Protein 1SEK (pdb70)

Organism: Manduca sexta (NCBI:txid7130)

InterPro domains:
  IPR000215 Serpin family [PTHR11461] (26-392)
  IPR023795 Serpin, conserved site [PS00284] (367-377)
  IPR023796 Serpin domain [PF00079] (28-392)
  IPR023796 Serpin domain [SM00093] (34-392)
  IPR036186 Serpin superfamily [SSF56574] (24-392)
  IPR042178 Serpin superfamily, domain 1 [G3DSA:3.30.497.10] (36-338)
  IPR042185 Serpin superfamily, domain 2 [G3DSA:2.30.39.10] (186-385)

Sequence (376 aa):
GETDLQKILRESNDQFTAQMFSEVVKANPGQNVVLSAFSVLPPLGQLALASVGESHDELLRALALPNDNVTKDVFADLNRGVRAVKGVDLKMASKIYVAKGLELNDDFAAVSRDVFGSEVQNVDFVKSVEAAGAINKWVEDQTNNRIKNLVDPDALDETTRSVLVNAIYFKGSWKDKFNKERTMDRDFHVSKDKTIKVPTMIGKKDVRYADVPELDAKMIEMSYEGDQASMIIILPNQVDGITALEQKLKDPKALSRAEERLYNTEVEIYLPKFKIETTTDLKEVLSNMNIKKLFTPGAARLENLLKTKESLYVDAAIQKAFIEVNEEGAEAAAANAFKITTYSFHFVPKVEINKPFFFSLKYNRNSMFSGVCVQP

Radius of gyration: 22.1 Å; Cα contacts (8 Å, |Δi|>4): 824; chains: 1; bounding box: 72×48×45 Å

B-factor: mean 31.35, std 13.76, range [7.37, 76.17]

Structure (mmCIF, N/CA/C/O backbone):
data_1SEK
#
_entry.id   1SEK
#
_cell.length_a   125.960
_cell.length_b   42.050
_cell.length_c   76.050
_cell.angle_alpha   90.00
_cell.angle_beta   117.60
_cell.angle_gamma   90.00
#
_symmetry.space_group_name_H-M   'C 1 2 1'
#
loop_
_entity.id
_entity.type
_entity.pdbx_description
1 polymer 'SERPIN K'
2 water water
#
loop_
_atom_site.group_PDB
_atom_site.id
_atom_site.type_symbol
_atom_site.label_atom_id
_atom_site.label_alt_id
_atom_site.label_comp_id
_atom_site.label_asym_id
_atom_site.label_entity_id
_atom_site.label_seq_id
_atom_site.pdbx_PDB_ins_code
_atom_site.Cartn_x
_atom_site.Cartn_y
_atom_site.Cartn_z
_atom_site.occupancy
_atom_site.B_iso_or_equiv
_atom_site.auth_seq_id
_atom_site.auth_comp_id
_atom_site.auth_asym_id
_atom_site.auth_atom_id
_atom_site.pdbx_PDB_model_num
ATOM 1 N N . GLY A 1 3 ? 19.955 -8.002 -7.062 1.00 28.04 11 GLY A N 1
ATOM 2 C CA . GLY A 1 3 ? 19.563 -6.600 -7.343 1.00 18.74 11 GLY A CA 1
ATOM 3 C C . GLY A 1 3 ? 18.937 -5.967 -6.121 1.00 18.34 11 GLY A C 1
ATOM 4 O O . GLY A 1 3 ? 18.692 -6.649 -5.125 1.00 18.67 11 GLY A O 1
ATOM 5 N N . GLU A 1 4 ? 18.675 -4.666 -6.200 1.00 17.96 12 GLU A N 1
ATOM 6 C CA . GLU A 1 4 ? 18.080 -3.931 -5.098 1.00 22.37 12 GLU A CA 1
ATOM 7 C C . GLU A 1 4 ? 16.716 -4.494 -4.684 1.00 24.71 12 GLU A C 1
ATOM 8 O O . GLU A 1 4 ? 16.375 -4.501 -3.496 1.00 25.46 12 GLU A O 1
ATOM 14 N N . THR A 1 5 ? 15.939 -4.965 -5.657 1.00 22.54 13 THR A N 1
ATOM 15 C CA . THR A 1 5 ? 14.624 -5.533 -5.373 1.00 20.02 13 THR A CA 1
ATOM 16 C C . THR A 1 5 ? 14.762 -6.710 -4.414 1.00 21.01 13 THR A C 1
ATOM 17 O O . THR A 1 5 ? 14.038 -6.810 -3.424 1.00 21.36 13 THR A O 1
ATOM 21 N N . ASP A 1 6 ? 15.696 -7.601 -4.718 1.00 20.87 14 ASP A N 1
ATOM 22 C CA . ASP A 1 6 ? 15.931 -8.770 -3.889 1.00 22.21 14 ASP A CA 1
ATOM 23 C C . ASP A 1 6 ? 16.534 -8.403 -2.536 1.00 21.62 14 ASP A C 1
ATOM 24 O O . ASP A 1 6 ? 16.202 -9.013 -1.524 1.00 22.91 14 ASP A O 1
ATOM 29 N N . LEU A 1 7 ? 17.417 -7.410 -2.514 1.00 22.22 15 LEU A N 1
ATOM 30 C CA . LEU A 1 7 ? 18.038 -6.973 -1.265 1.00 23.40 15 LEU A CA 1
ATOM 31 C C . LEU A 1 7 ? 16.980 -6.410 -0.313 1.00 24.44 15 LEU A C 1
ATOM 32 O O . LEU A 1 7 ? 16.988 -6.707 0.885 1.00 23.81 15 LEU A O 1
ATOM 37 N N . GLN A 1 8 ? 16.071 -5.597 -0.847 1.00 21.91 16 GLN A N 1
ATOM 38 C CA . GLN A 1 8 ? 15.016 -5.002 -0.038 1.00 21.60 16 GLN A CA 1
ATOM 39 C C . GLN A 1 8 ? 14.110 -6.097 0.499 1.00 21.96 16 GLN A C 1
ATOM 40 O O . GLN A 1 8 ? 13.625 -6.021 1.630 1.00 23.81 16 GLN A O 1
ATOM 46 N N . LYS A 1 9 ? 13.897 -7.124 -0.314 1.00 21.32 17 LYS A N 1
ATOM 47 C CA . LYS A 1 9 ? 13.055 -8.245 0.080 1.00 25.58 17 LYS A CA 1
ATOM 48 C C . LYS A 1 9 ? 13.654 -9.009 1.259 1.00 27.21 17 LYS A C 1
ATOM 49 O O . LYS A 1 9 ? 12.959 -9.295 2.240 1.00 25.78 17 LYS A O 1
ATOM 55 N N . ILE A 1 10 ? 14.939 -9.349 1.154 1.00 25.67 18 ILE A N 1
ATOM 56 C CA . ILE A 1 10 ? 15.634 -10.080 2.215 1.00 22.76 18 ILE A CA 1
ATOM 57 C C . ILE A 1 10 ? 15.533 -9.306 3.522 1.00 18.08 18 ILE A C 1
ATOM 58 O O . ILE A 1 10 ? 15.256 -9.872 4.576 1.00 17.90 18 ILE A O 1
ATOM 63 N N . LEU A 1 11 ? 15.767 -8.003 3.434 1.00 17.95 19 LEU A N 1
ATOM 64 C CA . LEU A 1 11 ? 15.708 -7.126 4.590 1.00 22.19 19 LEU A CA 1
ATOM 65 C C . LEU A 1 11 ? 14.309 -7.174 5.217 1.00 25.45 19 LEU A C 1
ATOM 66 O O . LEU A 1 11 ? 14.164 -7.350 6.433 1.00 26.24 19 LEU A O 1
ATOM 71 N N . ARG A 1 12 ? 13.284 -7.029 4.379 1.00 24.18 20 ARG A N 1
ATOM 72 C CA . ARG A 1 12 ? 11.905 -7.052 4.839 1.00 20.09 20 ARG A CA 1
ATOM 73 C C . ARG A 1 12 ? 11.602 -8.329 5.600 1.00 17.68 20 ARG A C 1
ATOM 74 O O . ARG A 1 12 ? 11.053 -8.290 6.704 1.00 19.17 20 ARG A O 1
ATOM 82 N N . GLU A 1 13 ? 11.954 -9.461 5.005 1.00 15.66 21 GLU A N 1
ATOM 83 C CA . GLU A 1 13 ? 11.717 -10.755 5.624 1.00 16.79 21 GLU A CA 1
ATOM 84 C C . GLU A 1 13 ? 12.452 -10.880 6.955 1.00 18.38 21 GLU A C 1
ATOM 85 O O . GLU A 1 13 ? 11.896 -11.366 7.944 1.00 16.78 21 GLU A O 1
ATOM 91 N N . SER A 1 14 ? 13.708 -10.443 6.969 1.00 19.01 22 SER A N 1
ATOM 92 C CA . SER A 1 14 ? 14.532 -10.501 8.174 1.00 21.61 22 SER A CA 1
ATOM 93 C C . SER A 1 14 ? 13.937 -9.664 9.303 1.00 18.05 22 SER A C 1
ATOM 94 O O . SER A 1 14 ? 13.785 -10.146 10.425 1.00 18.37 22 SER A O 1
ATOM 97 N N . ASN A 1 15 ? 13.597 -8.415 9.007 1.00 16.37 23 ASN A N 1
ATOM 98 C CA . ASN A 1 15 ? 13.019 -7.533 10.012 1.00 20.40 23 ASN A CA 1
ATOM 99 C C . ASN A 1 15 ? 11.679 -8.073 10.511 1.00 23.09 23 ASN A C 1
ATOM 100 O O . ASN A 1 15 ? 11.325 -7.925 11.683 1.00 25.15 23 ASN A O 1
ATOM 105 N N . ASP A 1 16 ? 10.940 -8.714 9.618 1.00 22.58 24 ASP A N 1
ATOM 106 C CA . ASP A 1 16 ? 9.641 -9.259 9.974 1.00 22.55 24 ASP A CA 1
ATOM 107 C C . ASP A 1 16 ? 9.718 -10.336 11.050 1.00 20.42 24 ASP A C 1
ATOM 108 O O . ASP A 1 16 ? 9.031 -10.254 12.060 1.00 20.67 24 ASP A O 1
ATOM 113 N N . GLN A 1 17 ? 10.550 -11.347 10.839 1.00 23.66 25 GLN A N 1
ATOM 114 C CA . GLN A 1 17 ? 10.673 -12.418 11.818 1.00 24.51 25 GLN A CA 1
ATOM 115 C C . GLN A 1 17 ? 11.433 -11.976 13.070 1.00 24.52 25 GLN A C 1
ATOM 116 O O . GLN A 1 17 ? 11.148 -12.440 14.173 1.00 23.19 25 GLN A O 1
ATOM 122 N N . PHE A 1 18 ? 12.400 -11.080 12.906 1.00 23.49 26 PHE A N 1
ATOM 123 C CA . PHE A 1 18 ? 13.167 -10.610 14.050 1.00 22.66 26 PHE A CA 1
ATOM 124 C C . PHE A 1 18 ? 12.267 -9.766 14.933 1.00 22.32 26 PHE A C 1
ATOM 125 O O . PHE A 1 18 ? 12.280 -9.901 16.155 1.00 23.80 26 PHE A O 1
ATOM 133 N N . THR A 1 19 ? 11.480 -8.898 14.306 1.00 19.83 2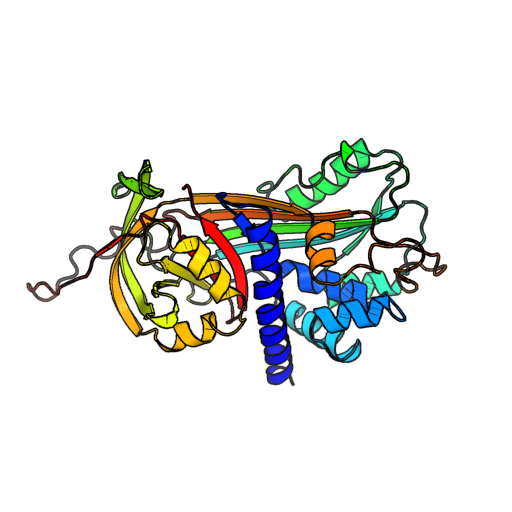7 THR A N 1
ATOM 134 C CA . THR A 1 19 ? 10.565 -8.038 15.040 1.00 18.25 27 THR A CA 1
ATOM 135 C C . THR A 1 19 ? 9.580 -8.884 15.854 1.00 19.66 27 THR A C 1
ATOM 136 O O . THR A 1 19 ? 9.379 -8.648 17.040 1.00 22.06 27 THR A O 1
ATOM 140 N N . ALA A 1 20 ? 8.979 -9.880 15.221 1.00 19.45 28 ALA A N 1
ATOM 141 C CA . ALA A 1 20 ? 8.029 -10.739 15.908 1.00 20.26 28 ALA A CA 1
ATOM 142 C C . ALA A 1 20 ? 8.695 -11.385 17.105 1.00 22.87 28 ALA A C 1
ATOM 143 O O . ALA A 1 20 ? 8.139 -11.405 18.199 1.00 25.21 28 ALA A O 1
ATOM 145 N N . GLN A 1 21 ? 9.892 -11.917 16.890 1.00 25.32 29 GLN A N 1
ATOM 146 C CA . GLN A 1 21 ? 10.640 -12.583 17.948 1.00 22.64 29 GLN A CA 1
ATOM 147 C C . GLN A 1 21 ? 10.965 -11.647 19.104 1.00 20.97 29 GLN A C 1
ATOM 148 O O . GLN A 1 21 ? 10.752 -11.986 20.270 1.00 22.13 29 GLN A O 1
ATOM 154 N N . MET A 1 22 ? 11.485 -10.469 18.780 1.00 19.51 30 MET A N 1
ATOM 155 C CA . MET A 1 22 ? 11.852 -9.503 19.805 1.00 23.46 30 MET A CA 1
ATOM 156 C C . MET A 1 22 ? 10.629 -9.006 20.565 1.00 23.87 30 MET A C 1
ATOM 157 O O . MET A 1 22 ? 10.681 -8.795 21.777 1.00 22.10 30 MET A O 1
ATOM 162 N N . PHE A 1 23 ? 9.530 -8.826 19.844 1.00 22.13 31 PHE A N 1
ATOM 163 C CA . PHE A 1 23 ? 8.290 -8.341 20.432 1.00 16.87 31 PHE A CA 1
ATOM 164 C C . PHE A 1 23 ? 7.795 -9.260 21.536 1.00 14.17 31 PHE A C 1
ATOM 165 O O . PHE A 1 23 ? 7.471 -8.794 22.624 1.00 12.74 31 PHE A O 1
ATOM 173 N N . SER A 1 24 ? 7.738 -10.563 21.263 1.00 12.73 32 SER A N 1
ATOM 174 C CA . SER A 1 24 ? 7.265 -11.510 22.268 1.00 19.20 32 SER A CA 1
ATOM 175 C C . SER A 1 24 ? 8.166 -11.502 23.491 1.00 19.07 32 SER A C 1
ATOM 176 O O . SER A 1 24 ? 7.688 -11.541 24.622 1.00 20.06 32 SER A O 1
ATOM 179 N N . GLU A 1 25 ? 9.472 -11.448 23.264 1.00 19.68 33 GLU A N 1
ATOM 180 C CA . GLU A 1 25 ? 10.415 -11.445 24.370 1.00 21.26 33 GLU A CA 1
ATOM 181 C C . GLU A 1 25 ? 10.190 -10.265 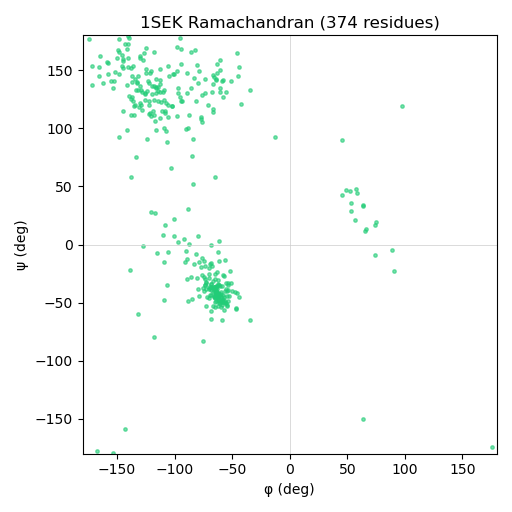25.307 1.00 20.39 33 GLU A C 1
ATOM 182 O O . GLU A 1 25 ? 10.043 -10.450 26.514 1.00 22.46 33 GLU A O 1
ATOM 188 N N . VAL A 1 26 ? 10.145 -9.059 24.751 1.00 20.49 34 VAL A N 1
ATOM 189 C CA . VAL A 1 26 ? 9.945 -7.848 25.547 1.00 20.42 34 VAL A CA 1
ATOM 190 C C . VAL A 1 26 ? 8.598 -7.808 26.255 1.00 23.76 34 VAL A C 1
ATOM 191 O O . VAL A 1 26 ? 8.514 -7.450 27.431 1.00 21.75 34 VAL A O 1
ATOM 195 N N . VAL A 1 27 ? 7.546 -8.167 25.530 1.00 22.17 35 VAL A N 1
ATOM 196 C CA . VAL A 1 27 ? 6.206 -8.167 26.086 1.00 25.59 35 VAL A CA 1
ATOM 197 C C . VAL A 1 27 ? 6.113 -9.190 27.213 1.00 25.20 35 VAL A C 1
ATOM 198 O O . VAL A 1 27 ? 5.436 -8.966 28.217 1.00 26.27 35 VAL A O 1
ATOM 202 N N . LYS A 1 28 ? 6.807 -10.309 27.047 1.00 28.32 36 LYS A N 1
ATOM 203 C CA . LYS A 1 28 ? 6.785 -11.365 28.048 1.00 29.73 36 LYS A CA 1
ATOM 204 C C . LYS A 1 28 ? 7.419 -10.926 29.355 1.00 29.15 36 LYS A C 1
ATOM 205 O O . LYS A 1 28 ? 6.962 -11.300 30.432 1.00 29.46 36 LYS A O 1
ATOM 211 N N . ALA A 1 29 ? 8.470 -10.122 29.255 1.00 27.49 37 ALA A N 1
ATOM 212 C CA . ALA A 1 29 ? 9.182 -9.657 30.435 1.00 27.31 37 ALA A CA 1
ATOM 213 C C . ALA A 1 29 ? 8.601 -8.387 31.043 1.00 27.46 37 ALA A C 1
ATOM 214 O O . ALA A 1 29 ? 9.123 -7.886 32.038 1.00 29.37 37 ALA A O 1
ATOM 216 N N . ASN A 1 30 ? 7.530 -7.864 30.449 1.00 24.96 38 ASN A N 1
ATOM 217 C CA . ASN A 1 30 ? 6.894 -6.645 30.955 1.00 23.47 38 ASN A CA 1
ATOM 218 C C . ASN A 1 30 ? 5.369 -6.733 30.942 1.00 23.99 38 ASN A C 1
ATOM 219 O O . ASN A 1 30 ? 4.699 -5.897 30.337 1.00 24.70 38 ASN A O 1
ATOM 224 N N . PRO A 1 31 ? 4.801 -7.732 31.634 1.00 22.18 39 PRO A N 1
ATOM 225 C CA . PRO A 1 31 ? 3.345 -7.890 31.670 1.00 24.54 39 PRO A CA 1
ATOM 226 C C . PRO A 1 31 ? 2.607 -6.691 32.264 1.00 24.03 39 PRO A C 1
ATOM 227 O O . PRO A 1 31 ? 3.016 -6.154 33.291 1.00 27.72 39 PRO A O 1
ATOM 231 N N . GLY A 1 32 ? 1.528 -6.272 31.606 1.00 22.93 40 GLY A N 1
ATOM 232 C CA . GLY A 1 32 ? 0.729 -5.155 32.090 1.00 21.71 40 GLY A CA 1
ATOM 233 C C . GLY A 1 32 ? 1.433 -3.816 32.139 1.00 22.92 40 GLY A C 1
ATOM 234 O O . GLY A 1 32 ? 1.169 -2.992 33.014 1.00 23.13 40 GLY A O 1
ATOM 235 N N . GLN A 1 33 ? 2.332 -3.586 31.192 1.00 20.74 41 GLN A N 1
ATOM 236 C CA . GLN A 1 33 ? 3.062 -2.333 31.155 1.00 19.34 41 GLN A CA 1
ATOM 237 C C . GLN A 1 33 ? 3.176 -1.819 29.731 1.00 17.28 41 GLN A C 1
ATOM 238 O O . GLN A 1 33 ? 3.170 -2.597 28.776 1.00 17.79 41 GLN A O 1
ATOM 244 N N . ASN A 1 34 ? 3.267 -0.501 29.593 1.00 17.75 42 ASN A N 1
ATOM 245 C CA . ASN A 1 34 ? 3.434 0.094 28.285 1.00 16.41 42 ASN A CA 1
ATOM 246 C C . ASN A 1 34 ? 4.813 -0.352 27.839 1.00 20.77 42 ASN A C 1
ATOM 247 O O . ASN A 1 34 ? 5.719 -0.512 28.659 1.00 18.95 42 ASN A O 1
ATOM 252 N N . VAL A 1 35 ? 4.976 -0.579 26.548 1.00 22.48 43 VAL A N 1
ATOM 253 C CA . VAL A 1 35 ? 6.269 -1.002 26.041 1.00 25.35 43 VAL A CA 1
ATOM 254 C C . VAL A 1 35 ? 6.381 -0.620 24.590 1.00 23.00 43 VAL A C 1
ATOM 255 O O . VAL A 1 35 ? 5.410 -0.704 23.846 1.00 21.57 43 VAL A O 1
ATOM 259 N N . VAL A 1 36 ? 7.564 -0.173 24.198 1.00 19.60 44 VAL A N 1
ATOM 260 C CA . VAL A 1 36 ? 7.822 0.168 22.811 1.00 18.40 44 VAL A CA 1
ATOM 261 C C . VAL A 1 36 ? 9.200 -0.406 22.524 1.00 21.15 44 VAL A C 1
ATOM 262 O O . VAL A 1 36 ? 10.082 -0.352 23.376 1.00 15.16 44 VAL A O 1
ATOM 266 N N . LEU A 1 37 ? 9.376 -0.985 21.343 1.00 19.04 45 LEU A N 1
ATOM 267 C CA . LEU A 1 37 ? 10.658 -1.575 20.978 1.00 20.08 45 LEU A CA 1
ATOM 268 C C . LEU A 1 37 ? 10.915 -1.468 19.482 1.00 19.95 45 LEU A C 1
ATOM 269 O O . LEU A 1 37 ? 10.004 -1.191 18.711 1.00 16.12 45 LEU A O 1
ATOM 274 N N . SER A 1 38 ? 12.161 -1.694 19.082 1.00 16.26 46 SER A N 1
ATOM 275 C CA . SER A 1 38 ? 12.527 -1.637 17.674 1.00 15.99 46 SER A CA 1
ATOM 276 C C . SER A 1 38 ? 13.588 -2.670 17.339 1.00 18.89 46 SER A C 1
ATOM 277 O O . SER A 1 38 ? 14.713 -2.605 17.843 1.00 16.04 46 SER A O 1
ATOM 280 N N . ALA A 1 39 ? 13.216 -3.627 16.494 1.00 18.80 47 ALA A N 1
ATOM 281 C CA . ALA A 1 39 ? 14.122 -4.680 16.052 1.00 18.63 47 ALA A CA 1
ATOM 282 C C . ALA A 1 39 ? 14.903 -4.167 14.850 1.00 22.40 47 ALA A C 1
ATOM 283 O O . ALA A 1 39 ? 16.032 -4.588 14.599 1.00 27.57 47 ALA A O 1
ATOM 285 N N . PHE A 1 40 ? 14.283 -3.247 14.116 1.00 20.31 48 PHE A N 1
ATOM 286 C CA . PHE A 1 40 ? 14.877 -2.652 12.931 1.00 17.85 48 PHE A CA 1
ATOM 287 C C . PHE A 1 40 ? 16.162 -1.877 13.227 1.00 19.28 48 PHE A C 1
ATOM 288 O O . PHE A 1 40 ? 17.152 -2.018 12.514 1.00 17.73 48 PHE A O 1
ATOM 296 N N . SER A 1 41 ? 16.136 -1.063 14.281 1.00 18.70 49 SER A N 1
ATOM 297 C CA . SER A 1 41 ? 17.288 -0.250 14.680 1.00 18.14 49 SER A CA 1
ATOM 298 C C . SER A 1 41 ? 18.453 -1.074 15.225 1.00 19.01 49 SER A C 1
ATOM 299 O O . SER A 1 41 ? 19.583 -0.585 15.308 1.00 19.86 49 SER A O 1
ATOM 302 N N . VAL A 1 42 ? 18.161 -2.319 15.589 1.00 16.49 50 VAL A N 1
ATOM 303 C CA . VAL A 1 42 ? 19.136 -3.246 16.147 1.00 22.91 50 VAL A CA 1
ATOM 304 C C . VAL A 1 42 ? 19.862 -4.070 15.080 1.00 26.70 50 VAL A C 1
ATOM 305 O O . VAL A 1 42 ? 21.011 -4.475 15.267 1.00 27.46 50 VAL A O 1
ATOM 309 N N . LEU A 1 43 ? 19.189 -4.322 13.964 1.00 26.43 51 LEU A N 1
ATOM 310 C CA . LEU A 1 43 ? 19.770 -5.125 12.897 1.00 24.40 51 LEU A CA 1
ATOM 311 C C . LEU A 1 43 ? 21.134 -4.656 12.398 1.00 22.68 51 LEU A C 1
ATOM 312 O O . LEU A 1 43 ? 22.053 -5.465 12.285 1.00 24.28 51 LEU A O 1
ATOM 317 N N . PRO A 1 44 ? 21.294 -3.355 12.099 1.00 17.75 52 PRO A N 1
ATOM 318 C CA . PRO A 1 44 ? 22.600 -2.895 11.614 1.00 19.84 52 PRO A CA 1
ATOM 319 C C . PRO A 1 44 ? 23.796 -3.242 12.520 1.00 24.93 52 PRO A C 1
ATOM 320 O O . PRO A 1 44 ? 24.778 -3.812 12.050 1.00 22.24 52 PRO A O 1
ATOM 324 N N . PRO A 1 45 ? 23.726 -2.910 13.825 1.00 26.37 53 PRO A N 1
ATOM 325 C CA . PRO A 1 45 ? 24.850 -3.224 14.720 1.00 23.39 53 PRO A CA 1
ATOM 326 C C . PRO A 1 45 ? 25.086 -4.723 14.818 1.00 22.73 53 PRO A C 1
ATOM 327 O O . PRO A 1 45 ? 26.209 -5.170 15.026 1.00 23.85 53 PRO A O 1
ATOM 331 N N . LEU A 1 46 ? 24.020 -5.499 14.673 1.00 19.44 54 LEU A N 1
ATOM 332 C CA . LEU A 1 46 ? 24.138 -6.946 14.738 1.00 22.88 54 LEU A CA 1
ATOM 333 C C . LEU A 1 46 ? 24.795 -7.451 13.466 1.00 23.70 54 LEU A C 1
ATOM 334 O O . LEU A 1 46 ? 25.467 -8.482 13.473 1.00 25.49 54 LEU A O 1
ATOM 339 N N . GLY A 1 47 ? 24.585 -6.724 12.371 1.00 23.17 55 GLY A N 1
ATOM 340 C CA . GLY A 1 47 ? 25.180 -7.104 11.102 1.00 24.61 55 GLY A CA 1
ATOM 341 C C . GLY A 1 47 ? 26.659 -6.758 11.122 1.00 23.50 55 GLY A C 1
ATOM 342 O O . GLY A 1 47 ? 27.499 -7.486 10.591 1.00 21.26 55 GLY A O 1
ATOM 343 N N . GLN A 1 48 ? 26.976 -5.633 11.748 1.00 18.95 56 GLN A N 1
ATOM 344 C CA . GLN A 1 48 ? 28.350 -5.190 11.857 1.00 23.50 56 GLN A CA 1
ATOM 345 C C . GLN A 1 48 ? 29.087 -6.157 12.792 1.00 24.95 56 GLN A C 1
ATOM 346 O O . GLN A 1 48 ? 30.267 -6.440 12.597 1.00 27.39 56 GLN A O 1
ATOM 352 N N . LEU A 1 49 ? 28.377 -6.680 13.789 1.00 23.64 57 LEU A N 1
ATOM 353 C CA . LEU A 1 49 ? 28.961 -7.620 14.739 1.00 21.68 57 LEU A CA 1
ATOM 354 C C . LEU A 1 49 ? 29.186 -8.987 14.093 1.00 23.86 57 LEU A C 1
ATOM 355 O O . LEU A 1 49 ? 30.125 -9.702 14.454 1.00 22.96 57 LEU A O 1
ATOM 360 N N . ALA A 1 50 ? 28.321 -9.352 13.147 1.00 19.48 58 ALA A N 1
ATOM 361 C CA . ALA A 1 50 ? 28.441 -10.627 12.444 1.00 19.92 58 ALA A CA 1
ATOM 362 C C . ALA A 1 50 ? 29.663 -10.602 11.523 1.00 20.22 58 ALA A C 1
ATOM 363 O O . ALA A 1 50 ? 30.271 -11.633 11.249 1.00 22.64 58 ALA A O 1
ATOM 365 N N . LEU A 1 51 ? 30.017 -9.416 11.048 1.00 19.64 59 LEU A N 1
ATOM 366 C CA . LEU A 1 51 ? 31.167 -9.261 10.171 1.00 24.22 59 LEU A CA 1
ATOM 367 C C . LEU A 1 51 ? 32.471 -9.342 10.967 1.00 27.02 59 LEU A C 1
ATOM 368 O O . LEU A 1 51 ? 33.515 -9.723 10.437 1.00 27.06 59 LEU A O 1
ATOM 373 N N . ALA A 1 52 ? 32.397 -8.994 12.248 1.00 27.91 60 ALA A N 1
ATOM 374 C CA . ALA A 1 52 ? 33.563 -9.013 13.125 1.00 27.34 60 ALA A CA 1
ATOM 375 C C . ALA A 1 52 ? 33.792 -10.359 13.825 1.00 28.58 60 ALA A C 1
ATOM 376 O O . ALA A 1 52 ? 34.853 -10.577 14.408 1.00 30.08 60 ALA A O 1
ATOM 378 N N . SER A 1 53 ? 32.803 -11.252 13.764 1.00 27.38 61 SER A N 1
ATOM 379 C CA . SER A 1 53 ? 32.895 -12.568 14.402 1.00 27.63 61 SER A CA 1
ATOM 380 C C . SER A 1 53 ? 33.383 -13.666 13.468 1.00 27.12 61 SER A C 1
ATOM 381 O O . SER A 1 53 ? 33.457 -13.481 12.251 1.00 29.25 61 SER A O 1
ATOM 384 N N . VAL A 1 54 ? 33.713 -14.814 14.058 1.00 26.25 62 VAL A N 1
ATOM 385 C CA . VAL A 1 54 ? 34.163 -15.986 13.316 1.00 23.83 62 VAL A CA 1
ATOM 386 C C . VAL A 1 54 ? 33.627 -17.229 14.023 1.00 21.85 62 VAL A C 1
ATOM 387 O O . VAL A 1 54 ? 33.268 -17.178 15.194 1.00 26.95 62 VAL A O 1
ATOM 391 N N . GLY A 1 55 ? 33.559 -18.340 13.304 1.00 20.88 63 GLY A N 1
ATOM 392 C CA . GLY A 1 55 ? 33.073 -19.568 13.900 1.00 23.35 63 GLY A CA 1
ATOM 393 C C . GLY A 1 55 ? 31.626 -19.530 14.346 1.00 28.18 63 GLY A C 1
ATOM 394 O O . GLY A 1 55 ? 30.807 -18.811 13.782 1.00 30.11 63 GLY A O 1
ATOM 395 N N . GLU A 1 56 ? 31.322 -20.310 15.378 1.00 32.36 64 GLU A N 1
ATOM 396 C CA . GLU A 1 56 ? 29.972 -20.418 15.927 1.00 36.65 64 GLU A CA 1
ATOM 397 C C . GLU A 1 56 ? 29.220 -19.103 16.166 1.00 36.79 64 GLU A C 1
ATOM 398 O O . GLU A 1 56 ? 28.107 -18.930 15.669 1.00 37.71 64 GLU A O 1
ATOM 404 N N . SER A 1 57 ? 29.813 -18.188 16.932 1.00 34.79 65 SER A N 1
ATOM 405 C CA . SER A 1 57 ? 29.180 -16.902 17.225 1.00 33.22 65 SER A CA 1
ATOM 406 C C . SER A 1 57 ? 28.691 -16.204 15.953 1.00 29.95 65 SER A C 1
ATOM 407 O O . SER A 1 57 ? 27.612 -15.613 15.927 1.00 29.84 65 SER A O 1
ATOM 410 N N . HIS A 1 58 ? 29.496 -16.285 14.903 1.00 27.92 66 HIS A N 1
ATOM 411 C CA . HIS A 1 58 ? 29.176 -15.679 13.619 1.00 30.44 66 HIS A CA 1
ATOM 412 C C . HIS A 1 58 ? 27.946 -16.320 12.949 1.00 31.43 66 HIS A C 1
ATOM 413 O O . HIS A 1 58 ? 27.083 -15.614 12.428 1.00 31.06 66 HIS A O 1
ATOM 420 N N . ASP A 1 59 ? 27.872 -17.650 12.967 1.00 32.15 67 ASP A N 1
ATOM 421 C CA . ASP A 1 59 ? 26.747 -18.375 12.374 1.00 33.36 67 ASP A CA 1
ATOM 422 C C . ASP A 1 59 ? 25.477 -18.096 13.163 1.00 34.24 67 ASP A C 1
ATOM 423 O O . ASP A 1 59 ? 24.388 -18.002 12.602 1.00 32.89 67 ASP A O 1
ATOM 428 N N . GLU A 1 60 ? 25.629 -17.997 14.477 1.00 32.28 68 GLU A N 1
ATOM 429 C CA . GLU A 1 60 ? 24.512 -17.720 15.359 1.00 29.96 68 GLU A CA 1
ATOM 430 C C . GLU A 1 60 ? 23.905 -16.391 14.965 1.00 27.85 68 GLU A C 1
ATOM 431 O O . GLU A 1 60 ? 22.709 -16.301 14.712 1.00 32.06 68 GLU A O 1
ATOM 437 N N . LEU A 1 61 ? 24.737 -15.357 14.914 1.00 24.90 69 LEU A N 1
ATOM 438 C CA . LEU A 1 61 ? 24.267 -14.029 14.552 1.00 26.61 69 LEU A CA 1
ATOM 439 C C . LEU A 1 61 ? 23.574 -14.046 13.196 1.00 28.91 69 LEU A C 1
ATOM 440 O O . LEU A 1 61 ? 22.470 -13.520 13.053 1.00 31.64 69 LEU A O 1
ATOM 445 N N . LEU A 1 62 ? 24.216 -14.657 12.205 1.00 28.26 70 LEU A N 1
ATOM 446 C CA . LEU A 1 62 ? 23.648 -14.736 10.863 1.00 29.26 70 LEU A CA 1
ATOM 447 C C . LEU A 1 62 ? 22.321 -15.492 10.874 1.00 28.04 70 LEU A C 1
ATOM 448 O O . LEU A 1 62 ? 21.349 -15.066 10.258 1.00 29.82 70 LEU A O 1
ATOM 453 N N . ARG A 1 63 ? 22.287 -16.614 11.583 1.00 27.54 71 ARG A N 1
ATOM 454 C CA . ARG A 1 63 ? 21.081 -17.423 11.676 1.00 28.91 71 ARG A CA 1
ATOM 455 C C . ARG A 1 63 ? 19.929 -16.587 12.197 1.00 29.57 71 ARG A C 1
ATOM 456 O O . ARG A 1 63 ? 18.848 -16.563 11.616 1.00 29.57 71 ARG A O 1
ATOM 464 N N . ALA A 1 64 ? 20.167 -15.899 13.305 1.00 27.95 72 ALA A N 1
ATOM 465 C CA . ALA A 1 64 ? 19.137 -15.073 13.912 1.00 30.09 72 ALA A CA 1
ATOM 466 C C . ALA A 1 64 ? 18.746 -13.920 12.999 1.00 28.38 72 ALA A C 1
ATOM 467 O O . ALA A 1 64 ? 17.613 -13.449 13.038 1.00 32.06 72 ALA A O 1
ATOM 469 N N . LEU A 1 65 ? 19.686 -13.461 12.183 1.00 27.13 73 LEU A N 1
ATOM 470 C CA . LEU A 1 65 ? 19.408 -12.365 11.270 1.00 25.32 73 LEU A CA 1
ATOM 471 C C . LEU A 1 65 ? 18.708 -12.873 10.013 1.00 27.60 73 LEU A C 1
ATOM 472 O O . LEU A 1 65 ? 18.248 -12.084 9.189 1.00 27.90 73 LEU A O 1
ATOM 477 N N . ALA A 1 66 ? 18.629 -14.192 9.874 1.00 26.26 74 ALA A N 1
ATOM 478 C CA . ALA A 1 66 ? 18.011 -14.808 8.706 1.00 28.75 74 ALA A CA 1
ATOM 479 C C . ALA A 1 66 ? 18.744 -14.327 7.454 1.00 30.14 74 ALA A C 1
ATOM 480 O O . ALA A 1 66 ? 18.123 -13.961 6.458 1.00 31.66 74 ALA A O 1
ATOM 482 N N . LEU A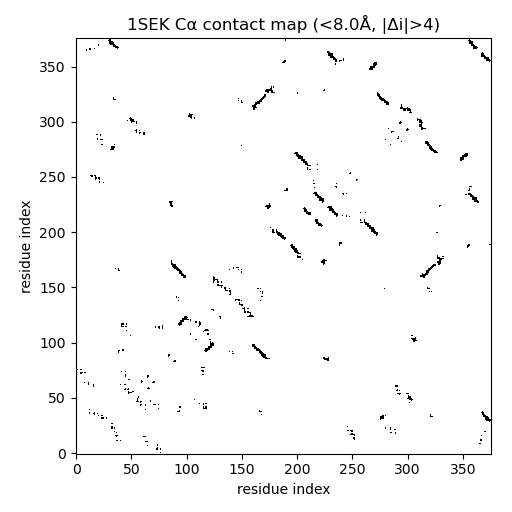 1 67 ? 20.072 -14.319 7.522 1.00 29.35 75 LEU A N 1
ATOM 483 C CA . LEU A 1 67 ? 20.903 -13.889 6.405 1.00 29.91 75 LEU A CA 1
ATOM 484 C C . LEU A 1 67 ? 21.837 -15.028 6.015 1.00 32.02 75 LEU A C 1
ATOM 485 O O . LEU A 1 67 ? 22.274 -15.805 6.865 1.00 30.93 75 LEU A O 1
ATOM 490 N N . PRO A 1 68 ? 22.165 -15.132 4.716 1.00 34.74 76 PRO A N 1
ATOM 491 C CA . PRO A 1 68 ? 23.047 -16.184 4.195 1.00 36.28 76 PRO A CA 1
ATOM 492 C C . PRO A 1 68 ? 24.537 -16.059 4.520 1.00 36.34 76 PRO A C 1
ATOM 493 O O . PRO A 1 68 ? 25.141 -17.000 5.044 1.00 35.53 76 PRO A O 1
ATOM 497 N N . ASN A 1 69 ? 25.123 -14.905 4.209 1.00 33.94 77 ASN A N 1
ATOM 498 C CA . ASN A 1 69 ? 26.544 -14.689 4.448 1.00 33.76 77 ASN A CA 1
ATOM 499 C C . ASN A 1 69 ? 26.924 -13.226 4.649 1.00 34.13 77 ASN A C 1
ATOM 500 O O . ASN A 1 69 ? 26.077 -12.328 4.600 1.00 33.15 77 ASN A O 1
ATOM 505 N N . ASP A 1 70 ? 28.219 -13.006 4.863 1.00 32.07 78 ASP A N 1
ATOM 506 C CA . ASP A 1 70 ? 28.766 -11.673 5.078 1.00 33.46 78 ASP A CA 1
ATOM 507 C C . ASP A 1 70 ? 28.589 -10.797 3.848 1.00 30.66 78 ASP A C 1
ATOM 508 O O . ASP A 1 70 ? 28.305 -9.606 3.954 1.00 29.92 78 ASP A O 1
ATOM 513 N N . ASN A 1 71 ? 28.770 -11.393 2.677 1.00 33.59 79 ASN A N 1
ATOM 514 C CA . ASN A 1 71 ? 28.648 -10.660 1.422 1.00 35.10 79 ASN A CA 1
ATOM 515 C C . ASN A 1 71 ? 27.264 -10.050 1.255 1.00 33.82 79 ASN A C 1
ATOM 516 O O . ASN A 1 71 ? 27.123 -8.881 0.869 1.00 32.14 79 ASN A O 1
ATOM 521 N N . VAL A 1 72 ? 26.261 -10.844 1.540 1.00 31.90 80 VAL A N 1
ATOM 522 C CA . VAL A 1 72 ? 24.879 -10.384 1.422 1.00 31.37 80 VAL A CA 1
ATOM 523 C C . VAL A 1 72 ? 24.546 -9.423 2.566 1.00 31.81 80 VAL A C 1
ATOM 524 O O . VAL A 1 72 ? 23.792 -8.459 2.389 1.00 32.86 80 VAL A O 1
ATOM 528 N N . THR A 1 73 ? 25.120 -9.700 3.728 1.00 29.43 81 THR A N 1
ATOM 529 C CA . THR A 1 73 ? 24.888 -8.870 4.925 1.00 26.86 81 THR A CA 1
ATOM 530 C C . THR A 1 73 ? 25.354 -7.429 4.662 1.00 27.51 81 THR A C 1
ATOM 531 O O . THR A 1 73 ? 24.621 -6.462 4.898 1.00 28.78 81 THR A O 1
ATOM 535 N N . LYS A 1 74 ? 26.570 -7.296 4.173 1.00 28.29 82 LYS A N 1
ATOM 536 C CA . LYS A 1 74 ? 27.130 -5.976 3.837 1.00 28.98 82 LYS A CA 1
ATOM 537 C C . LYS A 1 74 ? 26.235 -5.283 2.782 1.00 29.69 82 LYS A C 1
ATOM 538 O O . LYS A 1 74 ? 26.081 -4.069 2.820 1.00 29.01 82 LYS A O 1
ATOM 544 N N . ASP A 1 75 ? 25.892 -6.051 1.732 1.00 31.01 83 ASP A N 1
ATOM 545 C CA . ASP A 1 75 ? 25.108 -5.425 0.650 1.00 32.58 83 ASP A CA 1
ATOM 546 C C . ASP A 1 75 ? 23.744 -4.899 1.138 1.00 33.33 83 ASP A C 1
ATOM 547 O O . ASP A 1 75 ? 23.402 -3.767 0.764 1.00 34.36 83 ASP A O 1
ATOM 552 N N . VAL A 1 76 ? 23.045 -5.666 1.963 1.00 30.39 84 VAL A N 1
ATOM 553 C CA . VAL A 1 76 ? 21.786 -5.231 2.522 1.00 27.82 84 VAL A CA 1
ATOM 554 C C . VAL A 1 76 ? 21.917 -3.916 3.231 1.00 28.94 84 VAL A C 1
ATOM 555 O O . VAL A 1 76 ? 21.235 -2.950 2.861 1.00 23.75 84 VAL A O 1
ATOM 559 N N . PHE A 1 77 ? 22.878 -3.785 4.173 1.00 30.52 85 PHE A N 1
ATOM 560 C CA . PHE A 1 77 ? 22.870 -2.577 5.050 1.00 31.39 85 PHE A CA 1
ATOM 561 C C . PHE A 1 77 ? 23.494 -1.417 4.324 1.00 32.63 85 PHE A C 1
ATOM 562 O O . PHE A 1 77 ? 23.252 -0.216 4.425 1.00 33.64 85 PHE A O 1
ATOM 570 N N . ALA A 1 78 ? 24.413 -1.728 3.419 1.00 34.57 86 ALA A N 1
ATOM 571 C CA . ALA A 1 78 ? 25.034 -0.713 2.565 1.00 38.84 86 ALA A CA 1
ATOM 572 C C . ALA A 1 78 ? 23.899 -0.017 1.815 1.00 40.78 86 ALA A C 1
ATOM 573 O O . ALA A 1 78 ? 23.799 1.161 1.534 1.00 41.46 86 ALA A O 1
ATOM 575 N N . ASP A 1 79 ? 23.034 -0.884 1.233 1.00 45.20 87 ASP A N 1
ATOM 576 C CA . ASP A 1 79 ? 21.932 -0.339 0.413 1.00 48.18 87 ASP A CA 1
ATOM 577 C C . ASP A 1 79 ? 20.989 0.542 1.241 1.00 46.92 87 ASP A C 1
ATOM 578 O O . ASP A 1 79 ? 20.774 1.711 0.921 1.00 47.13 87 ASP A O 1
ATOM 583 N N . LEU A 1 80 ? 20.638 0.012 2.400 1.00 45.74 88 LEU A N 1
ATOM 584 C CA . LEU A 1 80 ? 19.978 0.832 3.408 1.00 48.37 88 LEU A CA 1
ATOM 585 C C . LEU A 1 80 ? 20.638 2.173 3.624 1.00 52.10 88 LEU A C 1
ATOM 586 O O . LEU A 1 80 ? 20.047 3.269 3.349 1.00 51.64 88 LEU A O 1
ATOM 591 N N . ASN A 1 81 ? 21.942 2.204 3.914 1.00 56.94 89 ASN A N 1
ATOM 592 C CA . ASN A 1 81 ? 22.649 3.449 4.183 1.00 59.54 89 ASN A CA 1
ATOM 593 C C . ASN A 1 81 ? 22.887 4.267 2.934 1.00 61.70 89 ASN A C 1
ATOM 594 O O . ASN A 1 81 ? 22.944 5.473 3.111 1.00 63.13 89 ASN A O 1
ATOM 599 N N . ARG A 1 82 ? 22.807 3.669 1.745 1.00 63.96 90 ARG A N 1
ATOM 600 C CA . ARG A 1 82 ? 22.618 4.405 0.490 1.00 64.32 90 ARG A CA 1
ATOM 601 C C . ARG A 1 82 ? 21.261 5.091 0.344 1.00 65.12 90 ARG A C 1
ATOM 602 O O . ARG A 1 82 ? 21.146 5.991 -0.506 1.00 62.51 90 ARG A O 1
ATOM 610 N N . GLY A 1 83 ? 20.240 4.708 1.106 1.00 67.29 91 GLY A N 1
ATOM 611 C CA . GLY A 1 83 ? 19.065 5.566 1.284 1.00 68.83 91 GLY A CA 1
ATOM 612 C C . GLY A 1 83 ? 18.639 5.682 2.746 1.00 69.45 91 GLY A C 1
ATOM 613 O O . GLY A 1 83 ? 17.901 4.783 3.207 1.00 70.00 91 GLY A O 1
ATOM 614 N N . VAL A 1 84 ? 19.382 6.457 3.557 1.00 69.32 92 VAL A N 1
ATOM 615 C CA . VAL A 1 84 ? 18.943 6.788 4.924 1.00 67.65 92 VAL A CA 1
ATOM 616 C C . VAL A 1 84 ? 19.298 8.249 5.276 1.00 67.68 92 VAL A C 1
ATOM 617 O O . VAL A 1 84 ? 20.436 8.559 5.655 1.00 66.65 92 VAL A O 1
ATOM 621 N N . ARG A 1 85 ? 18.292 9.130 5.143 1.00 68.52 93 ARG A N 1
ATOM 622 C CA . ARG A 1 85 ? 18.452 10.570 5.465 1.00 67.67 93 ARG A CA 1
ATOM 623 C C . ARG A 1 85 ? 17.508 11.023 6.612 1.00 67.14 93 ARG A C 1
ATOM 624 O O . ARG A 1 85 ? 17.922 11.159 7.770 1.00 66.20 93 ARG A O 1
ATOM 632 N N . ALA A 1 86 ? 16.227 11.267 6.320 1.00 65.04 94 ALA A N 1
ATOM 633 C CA . ALA A 1 86 ? 15.301 11.785 7.368 1.00 63.74 94 ALA A CA 1
ATOM 634 C C . ALA A 1 86 ? 13.976 11.019 7.442 1.00 64.36 94 ALA A C 1
ATOM 635 O O . ALA A 1 86 ? 13.623 10.452 8.486 1.00 62.64 94 ALA A O 1
ATOM 637 N N . VAL A 1 87 ? 13.266 11.030 6.338 1.00 63.60 95 VAL A N 1
ATOM 638 C CA . VAL A 1 87 ? 11.940 10.401 6.247 1.00 60.45 95 VAL A CA 1
ATOM 639 C C . VAL A 1 87 ? 10.878 11.490 6.450 1.00 58.55 95 VAL A C 1
ATOM 640 O O . VAL A 1 87 ? 10.830 12.141 7.505 1.00 59.79 95 VAL A O 1
ATOM 644 N N . LYS A 1 88 ? 10.067 11.640 5.416 1.00 52.66 96 LYS A N 1
ATOM 645 C CA . LYS A 1 88 ? 9.014 12.675 5.324 1.00 49.44 96 LYS A CA 1
ATOM 646 C C . LYS A 1 88 ? 7.903 12.513 6.370 1.00 46.17 96 LYS A C 1
ATOM 647 O O . LYS A 1 88 ? 7.478 11.391 6.684 1.00 45.85 96 LYS A O 1
ATOM 653 N N . GLY A 1 89 ? 7.495 13.681 6.848 1.00 41.63 97 GLY A N 1
ATOM 654 C CA . GLY A 1 89 ? 6.370 13.860 7.783 1.00 41.27 97 GLY A CA 1
ATOM 655 C C . GLY A 1 89 ? 6.682 13.420 9.221 1.00 40.98 97 GLY A C 1
ATOM 656 O O . GLY A 1 89 ? 5.895 13.661 10.148 1.00 38.97 97 GLY A O 1
ATOM 657 N N . VAL A 1 90 ? 7.814 12.781 9.427 1.00 35.38 98 VAL A N 1
ATOM 658 C CA . VAL A 1 90 ? 8.153 12.289 10.773 1.00 30.59 98 VAL A CA 1
ATOM 659 C C . VAL A 1 90 ? 9.602 12.563 11.149 1.00 28.38 98 VAL A C 1
ATOM 660 O O . VAL A 1 90 ? 10.484 12.681 10.289 1.00 27.85 98 VAL A O 1
ATOM 664 N N . ASP A 1 91 ? 9.783 12.656 12.444 1.00 27.23 99 ASP A N 1
ATOM 665 C CA . ASP A 1 91 ? 11.096 12.815 13.052 1.00 28.00 99 ASP A CA 1
ATOM 666 C C . ASP A 1 91 ? 11.428 11.478 13.721 1.00 24.65 99 ASP A C 1
ATOM 667 O O . ASP A 1 91 ? 10.998 11.186 14.838 1.00 26.59 99 ASP A O 1
ATOM 672 N N . LEU A 1 92 ? 12.193 10.692 12.986 1.00 21.85 100 LEU A N 1
ATOM 673 C CA . LEU A 1 92 ? 12.609 9.350 13.410 1.00 24.25 100 LEU A CA 1
ATOM 674 C C . LEU A 1 92 ? 14.138 9.307 13.527 1.00 27.10 100 LEU A C 1
ATOM 675 O O . LEU A 1 92 ? 14.862 9.395 12.532 1.00 25.51 100 LEU A O 1
ATOM 680 N N . LYS A 1 93 ? 14.616 9.187 14.752 1.00 27.97 101 LYS A N 1
ATOM 681 C CA . LYS A 1 93 ? 16.063 9.097 15.008 1.00 24.91 101 LYS A CA 1
ATOM 682 C C . LYS A 1 93 ? 16.395 7.714 15.571 1.00 22.59 101 LYS A C 1
ATOM 683 O O . LYS A 1 93 ? 15.730 7.217 16.485 1.00 24.63 101 LYS A O 1
ATOM 689 N N . MET A 1 94 ? 17.413 7.118 14.993 1.00 20.49 102 MET A N 1
ATOM 690 C CA . MET A 1 94 ? 17.917 5.805 15.421 1.00 24.47 102 MET A CA 1
ATOM 691 C C . MET A 1 94 ? 19.437 5.878 15.476 1.00 28.43 102 MET A C 1
ATOM 692 O O . MET A 1 94 ? 20.086 6.137 14.464 1.00 31.02 102 MET A O 1
ATOM 697 N N . ALA A 1 95 ? 20.003 5.652 16.656 1.00 29.08 103 ALA A N 1
ATOM 698 C CA . ALA A 1 95 ? 21.447 5.708 16.821 1.00 27.05 103 ALA A CA 1
ATOM 699 C C . ALA A 1 95 ? 21.991 4.408 17.382 1.00 26.38 103 ALA A C 1
ATOM 700 O O . ALA A 1 95 ? 21.381 3.793 18.252 1.00 23.02 103 ALA A O 1
ATOM 702 N N . SER A 1 96 ? 23.146 4.001 16.865 1.00 24.77 104 SER A N 1
ATOM 703 C CA . SER A 1 96 ? 23.812 2.778 17.291 1.00 23.41 104 SER A CA 1
ATOM 704 C C . SER A 1 96 ? 25.300 3.058 17.428 1.00 23.21 104 SER A C 1
ATOM 705 O O . SER A 1 96 ? 25.868 3.839 16.663 1.00 19.71 104 SER A O 1
ATOM 708 N N . LYS A 1 97 ? 25.934 2.425 18.405 1.00 22.80 105 LYS A N 1
ATOM 709 C CA . LYS A 1 97 ? 27.359 2.625 18.607 1.00 22.85 105 LYS A CA 1
ATOM 710 C C . LYS A 1 97 ? 27.950 1.571 19.524 1.00 23.87 105 LYS A C 1
ATOM 711 O O . LYS A 1 97 ? 27.298 1.104 20.461 1.00 23.68 105 LYS A O 1
ATOM 717 N N . ILE A 1 98 ? 29.191 1.193 19.238 1.00 23.05 106 ILE A N 1
ATOM 718 C CA . ILE A 1 98 ? 29.902 0.203 20.035 1.00 21.25 106 ILE A CA 1
ATOM 719 C C . ILE A 1 98 ? 31.087 0.871 20.721 1.00 20.66 106 ILE A C 1
ATOM 720 O O . ILE A 1 98 ? 31.928 1.484 20.066 1.00 20.23 106 ILE A O 1
ATOM 725 N N . TYR A 1 99 ? 31.135 0.766 22.043 1.00 21.34 107 TYR A N 1
ATOM 726 C CA . TYR A 1 99 ? 32.219 1.351 22.811 1.00 20.51 107 TYR A CA 1
ATOM 727 C C . TYR A 1 99 ? 33.056 0.209 23.362 1.00 21.90 107 TYR A C 1
ATOM 728 O O . TYR A 1 99 ? 32.514 -0.749 23.922 1.00 21.95 107 TYR A O 1
ATOM 737 N N . VAL A 1 100 ? 34.373 0.313 23.189 1.00 22.96 108 VAL A N 1
ATOM 738 C CA . VAL A 1 100 ? 35.311 -0.700 23.663 1.00 21.32 108 VAL A CA 1
ATOM 739 C C . VAL A 1 100 ? 36.369 -0.052 24.558 1.00 17.83 108 VAL A C 1
ATOM 740 O O . VAL A 1 100 ? 36.706 1.117 24.387 1.00 15.66 108 VAL A O 1
ATOM 744 N N . ALA A 1 101 ? 36.885 -0.826 25.506 1.00 19.60 109 ALA A N 1
ATOM 745 C CA . ALA A 1 101 ? 37.896 -0.349 26.450 1.00 20.86 109 ALA A CA 1
ATOM 746 C C . ALA A 1 101 ? 39.020 0.458 25.797 1.00 22.84 109 ALA A C 1
ATOM 747 O O . ALA A 1 101 ? 39.440 0.172 24.678 1.00 22.11 109 ALA A O 1
ATOM 749 N N . LYS A 1 102 ? 39.512 1.457 26.522 1.00 29.02 110 LYS A N 1
ATOM 750 C CA . LYS A 1 102 ? 40.575 2.334 26.038 1.00 35.34 110 LYS A CA 1
ATOM 751 C C . LYS A 1 102 ? 41.859 1.646 25.567 1.00 37.26 110 LYS A C 1
ATOM 752 O O . LYS A 1 102 ? 42.448 2.049 24.563 1.00 41.85 110 LYS A O 1
ATOM 758 N N . GLY A 1 103 ? 42.295 0.616 26.284 1.00 37.71 111 GLY A N 1
ATOM 759 C CA . GLY A 1 103 ? 43.524 -0.066 25.911 1.00 38.39 111 GLY A CA 1
ATOM 760 C C . GLY A 1 103 ? 43.419 -1.209 24.917 1.00 39.70 111 GLY A C 1
ATOM 761 O O . GLY A 1 103 ? 44.214 -2.151 24.971 1.00 43.32 111 GLY A O 1
ATOM 762 N N . LEU A 1 104 ? 42.447 -1.136 24.010 1.00 37.62 112 LEU A N 1
ATOM 763 C CA . LEU A 1 104 ? 42.253 -2.173 22.995 1.00 30.97 112 LEU A CA 1
ATOM 764 C C . LEU A 1 104 ? 42.350 -1.536 21.614 1.00 31.34 112 LEU A C 1
ATOM 765 O O . LEU A 1 104 ? 41.504 -0.737 21.227 1.00 36.35 112 LEU A O 1
ATOM 770 N N . GLU A 1 105 ? 43.389 -1.897 20.873 1.00 30.22 113 GLU A N 1
ATOM 771 C CA . GLU A 1 105 ? 43.619 -1.339 19.548 1.00 29.19 113 GLU A CA 1
ATOM 772 C C . GLU A 1 105 ? 42.577 -1.724 18.518 1.00 25.14 113 GLU A C 1
ATOM 773 O O . GLU A 1 105 ? 42.455 -2.882 18.128 1.00 21.15 113 GLU A O 1
ATOM 779 N N . LEU A 1 106 ? 41.838 -0.726 18.062 1.00 25.44 114 LEU A N 1
ATOM 780 C CA . LEU A 1 106 ? 40.793 -0.944 17.081 1.00 29.76 114 LEU A CA 1
ATOM 781 C C . LEU A 1 106 ? 41.358 -1.211 15.694 1.00 30.46 114 LEU A C 1
ATOM 782 O O . LEU A 1 106 ? 42.363 -0.622 15.294 1.00 29.61 114 LEU A O 1
ATOM 787 N N . ASN A 1 107 ? 40.706 -2.114 14.969 1.00 28.91 115 ASN A N 1
ATOM 788 C CA . ASN A 1 107 ? 41.107 -2.447 13.613 1.00 29.87 115 ASN A CA 1
ATOM 789 C C . ASN A 1 107 ? 40.610 -1.306 12.731 1.00 32.92 115 ASN A C 1
ATOM 790 O O . ASN A 1 107 ? 39.413 -1.163 12.505 1.00 30.04 115 ASN A O 1
ATOM 795 N N . ASP A 1 108 ? 41.545 -0.493 12.250 1.00 40.20 116 ASP A N 1
ATOM 796 C CA . ASP A 1 108 ? 41.249 0.670 11.412 1.00 44.42 116 ASP A CA 1
ATOM 797 C C . ASP A 1 108 ? 40.287 0.418 10.251 1.00 43.97 116 ASP A C 1
ATOM 798 O O . ASP A 1 108 ? 39.427 1.249 9.962 1.00 42.40 116 ASP A O 1
ATOM 803 N N . ASP A 1 109 ? 40.437 -0.721 9.585 1.00 44.93 117 ASP A N 1
ATOM 804 C CA . ASP A 1 109 ? 39.576 -1.068 8.458 1.00 47.43 117 ASP A CA 1
ATOM 805 C C . ASP A 1 109 ? 38.131 -1.312 8.891 1.00 48.06 117 ASP A C 1
ATOM 806 O O . ASP A 1 109 ? 37.197 -0.720 8.342 1.00 48.17 117 ASP A O 1
ATOM 811 N N . PHE A 1 110 ? 37.954 -2.193 9.871 1.00 45.32 118 PHE A N 1
ATOM 812 C CA . PHE A 1 110 ? 36.629 -2.522 10.379 1.00 41.52 118 PHE A CA 1
ATOM 813 C C . PHE A 1 110 ? 35.893 -1.277 10.871 1.00 39.94 118 PHE A C 1
ATOM 814 O O . PHE A 1 110 ? 34.662 -1.230 10.870 1.00 35.71 118 PHE A O 1
ATOM 822 N N . ALA A 1 111 ? 36.649 -0.270 11.297 1.00 37.99 119 ALA A N 1
ATOM 823 C CA . ALA A 1 111 ? 36.053 0.971 11.779 1.00 39.41 119 ALA A CA 1
ATOM 824 C C . ALA A 1 111 ? 35.511 1.782 10.605 1.00 36.84 119 ALA A C 1
ATOM 825 O O . ALA A 1 111 ? 34.498 2.464 10.731 1.00 37.58 119 ALA A O 1
ATOM 827 N N . ALA A 1 112 ? 36.193 1.710 9.467 1.00 35.99 120 ALA A N 1
ATOM 828 C CA . ALA A 1 112 ? 35.756 2.426 8.278 1.00 33.46 120 ALA A CA 1
ATOM 829 C C . ALA A 1 112 ? 34.460 1.800 7.782 1.00 35.69 120 ALA A C 1
ATOM 830 O O . ALA A 1 112 ? 33.442 2.477 7.655 1.00 35.19 120 ALA A O 1
ATOM 832 N N . VAL A 1 113 ? 34.505 0.500 7.511 1.00 36.99 121 VAL A N 1
ATOM 833 C CA . VAL A 1 113 ? 33.334 -0.230 7.033 1.00 38.63 121 VAL A CA 1
ATOM 834 C C . VAL A 1 113 ? 32.152 -0.028 7.979 1.00 38.50 121 VAL A C 1
ATOM 835 O O . VAL A 1 113 ? 31.000 0.043 7.549 1.00 38.26 121 VAL A O 1
ATOM 839 N N . SER A 1 114 ? 32.452 0.071 9.269 1.00 38.61 122 SER A N 1
ATOM 840 C CA . SER A 1 114 ? 31.425 0.261 10.283 1.00 41.46 122 SER A CA 1
ATOM 841 C C . SER A 1 114 ? 30.593 1.511 10.010 1.00 46.33 122 SER A C 1
ATOM 842 O O . SER A 1 114 ? 29.370 1.434 9.887 1.00 49.21 122 SER A O 1
ATOM 845 N N . ARG A 1 115 ? 31.259 2.655 9.897 1.00 47.69 123 ARG A N 1
ATOM 846 C CA . ARG A 1 115 ? 30.566 3.917 9.673 1.00 53.37 123 ARG A CA 1
ATOM 847 C C . ARG A 1 115 ? 29.781 4.054 8.368 1.00 53.18 123 ARG A C 1
ATOM 848 O O . ARG A 1 115 ? 28.651 4.536 8.382 1.00 55.17 123 ARG A O 1
ATOM 856 N N . ASP A 1 116 ? 30.360 3.637 7.246 1.00 53.28 124 ASP A N 1
ATOM 857 C CA . ASP A 1 116 ? 29.670 3.780 5.964 1.00 55.69 124 ASP A CA 1
ATOM 858 C C . ASP A 1 116 ? 28.695 2.664 5.618 1.00 53.41 124 ASP A C 1
ATOM 859 O O . ASP A 1 116 ? 27.568 2.928 5.193 1.00 56.33 124 ASP A O 1
ATOM 864 N N . VAL A 1 117 ? 29.118 1.419 5.786 1.00 48.23 125 VAL A N 1
ATOM 865 C CA . VAL A 1 117 ? 28.240 0.304 5.473 1.00 46.76 125 VAL A CA 1
ATOM 866 C C . VAL A 1 117 ? 27.064 0.218 6.442 1.00 46.08 125 VAL A C 1
ATOM 867 O O . VAL A 1 117 ? 25.911 0.386 6.051 1.00 45.95 125 VAL A O 1
ATOM 871 N N . PHE A 1 118 ? 27.363 -0.032 7.710 1.00 44.42 126 PHE A N 1
ATOM 872 C CA . PHE A 1 118 ? 26.321 -0.168 8.719 1.00 42.44 126 PHE A CA 1
ATOM 873 C C . PHE A 1 118 ? 25.933 1.129 9.419 1.00 43.29 126 PHE A C 1
ATOM 874 O O . PHE A 1 118 ? 24.995 1.147 10.213 1.00 46.98 126 PHE A O 1
ATOM 882 N N . GLY A 1 119 ? 26.646 2.211 9.129 1.00 43.79 127 GLY A N 1
ATOM 883 C CA . GLY A 1 119 ? 26.330 3.483 9.754 1.00 44.34 127 GLY A CA 1
ATOM 884 C C . GLY A 1 119 ? 26.348 3.451 11.273 1.00 47.47 127 GLY A C 1
ATOM 885 O O . GLY A 1 119 ? 25.737 4.301 11.922 1.00 49.76 127 GLY A O 1
ATOM 886 N N . SER A 1 120 ? 27.040 2.466 11.842 1.00 46.07 128 SER A N 1
ATOM 887 C CA . SER A 1 120 ? 27.151 2.321 13.291 1.00 43.95 128 SER A CA 1
ATOM 888 C C . SER A 1 120 ? 28.627 2.458 13.641 1.00 45.26 128 SER A C 1
ATOM 889 O O . SER A 1 120 ? 29.462 1.721 13.120 1.00 44.72 128 SER A O 1
ATOM 892 N N . GLU A 1 121 ? 28.953 3.393 14.524 1.00 44.51 129 GLU A N 1
ATOM 893 C CA . GLU A 1 121 ? 30.348 3.623 14.883 1.00 44.85 129 GLU A CA 1
ATOM 894 C C . GLU A 1 121 ? 30.916 2.753 15.999 1.00 40.43 129 GLU A C 1
ATOM 895 O O . GLU A 1 121 ? 30.185 2.073 16.721 1.00 35.35 129 GLU A O 1
ATOM 901 N N . VAL A 1 122 ? 32.242 2.772 16.100 1.00 38.78 130 VAL A N 1
ATOM 902 C CA . VAL A 1 122 ? 32.981 2.040 17.123 1.00 37.61 130 VAL A CA 1
ATOM 903 C C . VAL A 1 122 ? 33.979 3.042 17.684 1.00 37.69 130 VAL A C 1
ATOM 904 O O . VAL A 1 122 ? 34.561 3.824 16.932 1.00 40.87 130 VAL A O 1
ATOM 908 N N . GLN A 1 123 ? 34.183 3.032 18.995 1.00 34.81 131 GLN A N 1
ATOM 909 C CA . GLN A 1 123 ? 35.115 3.979 19.584 1.00 30.03 131 GLN A CA 1
ATOM 910 C C . GLN A 1 123 ? 35.616 3.517 20.940 1.00 25.98 131 GLN A C 1
ATOM 911 O O . GLN A 1 123 ? 34.972 2.712 21.604 1.00 23.89 131 GLN A O 1
ATOM 917 N N . ASN A 1 124 ? 36.780 4.024 21.333 1.00 21.58 132 ASN A N 1
ATOM 918 C CA . ASN A 1 124 ? 37.376 3.678 22.614 1.00 23.12 132 ASN A CA 1
ATOM 919 C C . ASN A 1 124 ? 36.890 4.645 23.676 1.00 21.05 132 ASN A C 1
ATOM 920 O O . ASN A 1 124 ? 36.631 5.814 23.401 1.00 22.97 132 ASN A O 1
ATOM 925 N N . VAL A 1 125 ? 36.768 4.145 24.894 1.00 20.64 133 VAL A N 1
ATOM 926 C CA . VAL A 1 125 ? 36.355 4.967 26.013 1.00 20.57 133 VAL A CA 1
ATOM 927 C C . VAL A 1 125 ? 36.997 4.309 27.230 1.00 23.67 133 VAL A C 1
ATOM 928 O O . VAL A 1 125 ? 37.195 3.096 27.239 1.00 20.93 133 VAL A O 1
ATOM 932 N N . ASP A 1 126 ? 37.355 5.093 28.241 1.00 26.10 134 ASP A N 1
ATOM 933 C CA . ASP A 1 126 ? 37.977 4.506 29.418 1.00 28.35 134 ASP A CA 1
ATOM 934 C C . ASP A 1 126 ? 36.933 4.077 30.428 1.00 27.94 134 ASP A C 1
ATOM 935 O O . ASP A 1 126 ? 36.409 4.891 31.186 1.00 25.90 134 ASP A O 1
ATOM 940 N N . PHE A 1 127 ? 36.639 2.786 30.438 1.00 27.94 135 PHE A N 1
ATOM 941 C CA . PHE A 1 127 ? 35.651 2.244 31.354 1.00 29.52 135 PHE A CA 1
ATOM 942 C C . PHE A 1 127 ? 36.160 2.261 32.796 1.00 29.10 135 PHE A C 1
ATOM 943 O O . PHE A 1 127 ? 35.368 2.208 33.739 1.00 26.81 135 PHE A O 1
ATOM 951 N N . VAL A 1 128 ? 37.478 2.344 32.965 1.00 28.96 136 VAL A N 1
ATOM 952 C CA . VAL A 1 128 ? 38.062 2.366 34.300 1.00 29.60 136 VAL A CA 1
ATOM 953 C C . VAL A 1 128 ? 37.423 3.477 35.117 1.00 29.07 136 VAL A C 1
ATOM 954 O O . VAL A 1 128 ? 37.266 3.362 36.331 1.00 29.32 136 VAL A O 1
ATOM 958 N N . LYS A 1 129 ? 37.063 4.558 34.436 1.00 27.82 137 LYS A N 1
ATOM 959 C CA . LYS A 1 129 ? 36.403 5.687 35.079 1.00 30.17 137 LYS A CA 1
ATOM 960 C C . LYS A 1 129 ? 34.932 5.560 34.697 1.00 28.31 137 LYS A C 1
ATOM 961 O O . LYS A 1 129 ? 34.381 6.384 33.967 1.00 27.07 137 LYS A O 1
ATOM 967 N N . SER A 1 130 ? 34.324 4.493 35.203 1.00 28.77 138 SER A N 1
ATOM 968 C CA . SER A 1 130 ? 32.933 4.151 34.952 1.00 32.14 138 SER A CA 1
ATOM 969 C C . SER A 1 130 ? 31.980 5.325 34.814 1.00 32.00 138 SER A C 1
ATOM 970 O O . SER A 1 130 ? 31.411 5.531 33.744 1.00 33.13 138 SER A O 1
ATOM 973 N N . VAL 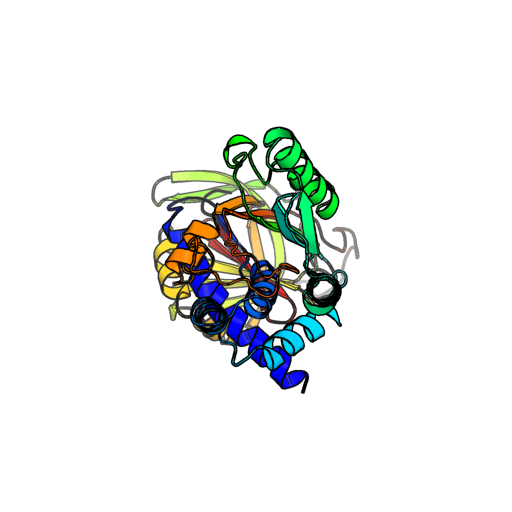A 1 131 ? 31.802 6.088 35.891 1.00 30.61 139 VAL A N 1
ATOM 974 C CA . VAL A 1 131 ? 30.886 7.229 35.874 1.00 28.90 139 VAL A CA 1
ATOM 975 C C . VAL A 1 131 ? 31.171 8.209 34.732 1.00 29.20 139 VAL A C 1
ATOM 976 O O . VAL A 1 131 ? 30.246 8.745 34.118 1.00 26.87 139 VAL A O 1
ATOM 980 N N . GLU A 1 132 ? 32.448 8.440 34.441 1.00 27.85 140 GLU A N 1
ATOM 981 C CA . GLU A 1 132 ? 32.810 9.353 33.359 1.00 25.50 140 GLU A CA 1
ATOM 982 C C . GLU A 1 132 ? 32.450 8.732 32.015 1.00 20.19 140 GLU A C 1
ATOM 983 O O . GLU A 1 132 ? 32.006 9.423 31.100 1.00 21.14 140 GLU A O 1
ATOM 989 N N . ALA A 1 133 ? 32.649 7.423 31.906 1.00 20.62 141 ALA A N 1
ATOM 990 C CA . ALA A 1 133 ? 32.344 6.704 30.678 1.00 21.96 141 ALA A CA 1
ATOM 991 C C . ALA A 1 133 ? 30.841 6.752 30.421 1.00 22.24 141 ALA A C 1
ATOM 992 O O . ALA A 1 133 ? 30.406 7.032 29.303 1.00 24.74 141 ALA A O 1
ATOM 994 N N . ALA A 1 134 ? 30.051 6.485 31.460 1.00 20.48 142 ALA A N 1
ATOM 995 C CA . ALA A 1 134 ? 28.598 6.514 31.337 1.00 20.66 142 ALA A CA 1
ATOM 996 C C . ALA A 1 134 ? 28.172 7.908 30.905 1.00 22.34 142 ALA A C 1
ATOM 997 O O . ALA A 1 134 ? 27.309 8.063 30.041 1.00 23.63 142 ALA A O 1
ATOM 999 N N . GLY A 1 135 ? 28.786 8.921 31.510 1.00 19.28 143 GLY A N 1
ATOM 1000 C CA . GLY A 1 135 ? 28.457 10.288 31.160 1.00 17.91 143 GLY A CA 1
ATOM 1001 C C . GLY A 1 135 ? 28.793 10.565 29.708 1.00 23.70 143 GLY A C 1
ATOM 1002 O O . GLY A 1 135 ? 28.097 11.324 29.030 1.00 22.83 143 GLY A O 1
ATOM 1003 N N . ALA A 1 136 ? 29.867 9.940 29.231 1.00 21.23 144 ALA A N 1
ATOM 1004 C CA . ALA A 1 136 ? 30.309 10.108 27.856 1.00 20.16 144 ALA A CA 1
ATOM 1005 C C . ALA A 1 136 ? 29.326 9.445 26.907 1.00 21.39 144 ALA A C 1
ATOM 1006 O O . ALA A 1 136 ? 28.936 10.022 25.897 1.00 22.14 144 ALA A O 1
ATOM 1008 N N . ILE A 1 137 ? 28.932 8.223 27.235 1.00 19.51 145 ILE A N 1
ATOM 1009 C CA . ILE A 1 137 ? 27.989 7.490 26.409 1.00 20.88 145 ILE A CA 1
ATOM 1010 C C . ILE A 1 137 ? 26.621 8.179 26.402 1.00 25.20 145 ILE A C 1
ATOM 1011 O O . ILE A 1 137 ? 25.973 8.272 25.360 1.00 25.56 145 ILE A O 1
ATOM 1016 N N . ASN A 1 138 ? 26.191 8.672 27.561 1.00 24.23 146 ASN A N 1
ATOM 1017 C CA . ASN A 1 138 ? 24.907 9.349 27.666 1.00 22.77 146 ASN A CA 1
ATOM 1018 C C . ASN A 1 138 ? 24.913 10.702 26.974 1.00 24.70 146 ASN A C 1
ATOM 1019 O O . ASN A 1 138 ? 23.866 11.190 26.563 1.00 24.15 146 ASN A O 1
ATOM 1024 N N . LYS A 1 139 ? 26.082 11.322 26.845 1.00 25.24 147 LYS A N 1
ATOM 1025 C CA . LYS A 1 139 ? 26.154 12.619 26.178 1.00 26.30 147 LYS A CA 1
ATOM 1026 C C . LYS A 1 139 ? 26.009 12.456 24.669 1.00 24.71 147 LYS A C 1
ATOM 1027 O O . LYS A 1 139 ? 25.348 13.259 24.018 1.00 26.63 147 LYS A O 1
ATOM 1033 N N . TRP A 1 140 ? 26.624 11.414 24.119 1.00 23.46 148 TRP A N 1
ATOM 1034 C CA . TRP A 1 140 ? 26.549 11.150 22.686 1.00 25.23 148 TRP A CA 1
ATOM 1035 C C . TRP A 1 140 ? 25.112 10.842 22.270 1.00 26.20 148 TRP A C 1
ATOM 1036 O O . TRP A 1 140 ? 24.661 11.271 21.210 1.00 23.68 148 TRP A O 1
ATOM 1047 N N . VAL A 1 141 ? 24.402 10.084 23.102 1.00 24.93 149 VAL A N 1
ATOM 1048 C CA . VAL A 1 141 ? 23.013 9.738 22.823 1.00 26.76 149 VAL A CA 1
ATOM 1049 C C . VAL A 1 141 ? 22.149 11.001 22.853 1.00 27.40 149 VAL A C 1
ATOM 1050 O O . VAL A 1 141 ? 21.315 11.205 21.979 1.00 29.84 149 VAL A O 1
ATOM 1054 N N . GLU A 1 142 ? 22.351 11.845 23.861 1.00 26.32 150 GLU A N 1
ATOM 1055 C CA . GLU A 1 142 ? 21.605 13.093 23.970 1.00 27.40 150 GLU A CA 1
ATOM 1056 C C . GLU A 1 142 ? 21.820 13.896 22.692 1.00 30.97 150 GLU A C 1
ATOM 1057 O O . GLU A 1 142 ? 20.900 14.525 22.174 1.00 29.68 150 GLU A O 1
ATOM 1063 N N . ASP A 1 143 ? 23.053 13.875 22.196 1.00 33.60 151 ASP A N 1
ATOM 1064 C CA . ASP A 1 143 ? 23.417 14.602 20.987 1.00 36.68 151 ASP A CA 1
ATOM 1065 C C . ASP A 1 143 ? 22.770 14.009 19.734 1.00 36.29 151 ASP A C 1
ATOM 1066 O O . ASP A 1 143 ? 22.422 14.732 18.801 1.00 36.27 151 ASP A O 1
ATOM 1071 N N . GLN A 1 144 ? 22.608 12.691 19.719 1.00 35.32 152 GLN A N 1
ATOM 1072 C CA . GLN A 1 144 ? 22.005 12.014 18.581 1.00 35.30 152 GLN A CA 1
ATOM 1073 C C . GLN A 1 144 ? 20.492 12.169 18.568 1.00 35.70 152 GLN A C 1
ATOM 1074 O O . GLN A 1 144 ? 19.863 11.992 17.530 1.00 38.03 152 GLN A O 1
ATOM 1080 N N . THR A 1 145 ? 19.907 12.511 19.712 1.00 33.78 153 THR A N 1
ATOM 1081 C CA . THR A 1 145 ? 18.455 12.654 19.804 1.00 32.13 153 THR A CA 1
ATOM 1082 C C . THR A 1 145 ? 17.921 14.029 20.220 1.00 32.82 153 THR A C 1
ATOM 1083 O O . THR A 1 145 ? 16.835 14.121 20.790 1.00 29.40 153 THR A O 1
ATOM 1087 N N . ASN A 1 146 ? 18.661 15.094 19.925 1.00 34.89 154 ASN A N 1
ATOM 1088 C CA . ASN A 1 146 ? 18.224 16.440 20.292 1.00 41.74 154 ASN A CA 1
ATOM 1089 C C . ASN A 1 146 ? 17.885 16.523 21.780 1.00 42.77 154 ASN A C 1
ATOM 1090 O O . ASN A 1 146 ? 16.955 17.230 22.174 1.00 42.48 154 ASN A O 1
ATOM 1095 N N . ASN A 1 147 ? 18.634 15.793 22.600 1.00 42.60 155 ASN A N 1
ATOM 1096 C CA . ASN A 1 147 ? 18.414 15.793 24.040 1.00 42.18 155 ASN A CA 1
ATOM 1097 C C . ASN A 1 147 ? 17.065 15.195 24.401 1.00 38.91 155 ASN A C 1
ATOM 1098 O O . ASN A 1 147 ? 16.612 15.314 25.538 1.00 34.58 155 ASN A O 1
ATOM 1103 N N . ARG A 1 148 ? 16.423 14.556 23.430 1.00 36.51 156 ARG A N 1
ATOM 1104 C CA . ARG A 1 148 ? 15.126 13.944 23.667 1.00 38.66 156 ARG A CA 1
ATOM 1105 C C . ARG A 1 148 ? 15.300 12.739 24.571 1.00 36.70 156 ARG A C 1
ATOM 1106 O O . ARG A 1 148 ? 14.454 12.459 25.418 1.00 35.08 156 ARG A O 1
ATOM 1114 N N . ILE A 1 149 ? 16.403 12.026 24.387 1.00 37.78 157 ILE A N 1
ATOM 1115 C CA . ILE A 1 149 ? 16.682 10.856 25.207 1.00 39.53 157 ILE A CA 1
ATOM 1116 C C . ILE A 1 149 ? 17.923 11.095 26.058 1.00 41.33 157 ILE A C 1
ATOM 1117 O O . ILE A 1 149 ? 18.929 11.620 25.577 1.00 39.40 157 ILE A O 1
ATOM 1122 N N . LYS A 1 150 ? 17.840 10.727 27.331 1.00 44.85 158 LYS A N 1
ATOM 1123 C CA . LYS A 1 150 ? 18.970 10.887 28.234 1.00 48.42 158 LYS A CA 1
ATOM 1124 C C . LYS A 1 150 ? 19.077 9.703 29.181 1.00 48.33 158 LYS A C 1
ATOM 1125 O O . LYS A 1 150 ? 18.166 8.877 29.271 1.00 48.92 158 LYS A O 1
ATOM 1131 N N . ASN A 1 151 ? 20.208 9.623 29.872 1.00 47.88 159 ASN A N 1
ATOM 1132 C CA . ASN A 1 151 ? 20.459 8.559 30.829 1.00 45.43 159 ASN A CA 1
ATOM 1133 C C . ASN A 1 151 ? 20.241 7.161 30.253 1.00 43.24 159 ASN A C 1
ATOM 1134 O O . ASN A 1 151 ? 19.604 6.316 30.886 1.00 43.71 159 ASN A O 1
ATOM 1139 N N . LEU A 1 152 ? 20.770 6.909 29.058 1.00 36.17 160 LEU A N 1
ATOM 1140 C CA . LEU A 1 152 ? 20.612 5.592 28.452 1.00 31.94 160 LEU A CA 1
ATOM 1141 C C . LEU A 1 152 ? 21.314 4.549 29.306 1.00 30.11 160 LEU A C 1
ATOM 1142 O O . LEU A 1 152 ? 20.743 3.509 29.620 1.00 30.17 160 LEU A O 1
ATOM 1147 N N . VAL A 1 153 ? 22.557 4.827 29.684 1.00 30.91 161 VAL A N 1
ATOM 1148 C CA . VAL A 1 153 ? 23.312 3.889 30.503 1.00 32.83 161 VAL A CA 1
ATOM 1149 C C . VAL A 1 153 ? 23.586 4.433 31.899 1.00 33.47 161 VAL A C 1
ATOM 1150 O O . VAL A 1 153 ? 24.043 5.565 32.063 1.00 33.79 161 VAL A O 1
ATOM 1154 N N . ASP A 1 154 ? 23.296 3.613 32.901 1.00 34.13 162 ASP A N 1
ATOM 1155 C CA . ASP A 1 154 ? 23.511 3.989 34.288 1.00 37.49 162 ASP A CA 1
ATOM 1156 C C . ASP A 1 154 ? 24.957 3.676 34.673 1.00 39.75 162 ASP A C 1
ATOM 1157 O O . ASP A 1 154 ? 25.475 2.605 34.358 1.00 39.10 162 ASP A O 1
ATOM 1162 N N . PRO A 1 155 ? 25.629 4.615 35.355 1.00 42.39 163 PRO A N 1
ATOM 1163 C CA . PRO A 1 155 ? 27.022 4.420 35.774 1.00 45.88 163 PRO A CA 1
ATOM 1164 C C . PRO A 1 155 ? 27.254 3.104 36.515 1.00 49.18 163 PRO A C 1
ATOM 1165 O O . PRO A 1 155 ? 28.323 2.501 36.404 1.00 49.50 163 PRO A O 1
ATOM 1169 N N . ASP A 1 156 ? 26.249 2.665 37.266 1.00 51.23 164 ASP A N 1
ATOM 1170 C CA . ASP A 1 156 ? 26.343 1.422 38.024 1.00 53.45 164 ASP A CA 1
ATOM 1171 C C . ASP A 1 156 ? 26.524 0.229 37.098 1.00 53.52 164 ASP A C 1
ATOM 1172 O O . ASP A 1 156 ? 27.392 -0.614 37.316 1.00 55.95 164 ASP A O 1
ATOM 1177 N N . ALA A 1 157 ? 25.695 0.169 36.062 1.00 52.95 165 ALA A N 1
ATOM 1178 C CA . ALA A 1 157 ? 25.735 -0.921 35.096 1.00 52.79 165 ALA A CA 1
ATOM 1179 C C . ALA A 1 157 ? 27.106 -1.114 34.443 1.00 51.81 165 ALA A C 1
ATOM 1180 O O . ALA A 1 157 ? 27.353 -2.136 33.799 1.00 50.84 165 ALA A O 1
ATOM 1182 N N . LEU A 1 158 ? 27.993 -0.138 34.608 1.00 48.51 166 LEU A N 1
ATOM 1183 C CA . LEU A 1 158 ? 29.327 -0.222 34.021 1.00 44.82 166 LEU A CA 1
ATOM 1184 C C . LEU A 1 158 ? 30.369 -0.643 35.053 1.00 46.59 166 LEU A C 1
ATOM 1185 O O . LEU A 1 158 ? 30.261 -0.307 36.232 1.00 47.93 166 LEU A O 1
ATOM 1190 N N . ASP A 1 159 ? 31.376 -1.381 34.600 1.00 48.21 167 ASP A N 1
ATOM 1191 C CA . ASP A 1 159 ? 32.456 -1.845 35.468 1.00 48.18 167 ASP A CA 1
ATOM 1192 C C . ASP A 1 159 ? 33.762 -1.249 34.986 1.00 47.17 167 ASP A C 1
ATOM 1193 O O . ASP A 1 159 ? 33.852 -0.742 33.869 1.00 49.27 167 ASP A O 1
ATOM 1198 N N . GLU A 1 160 ? 34.782 -1.326 35.829 1.00 44.23 168 GLU A N 1
ATOM 1199 C CA . GLU A 1 160 ? 36.090 -0.823 35.460 1.00 43.49 168 GLU A CA 1
ATOM 1200 C C . GLU A 1 160 ? 36.727 -1.880 34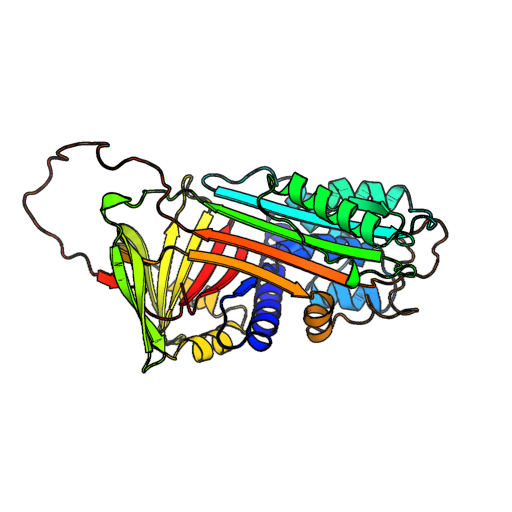.557 1.00 40.93 168 GLU A C 1
ATOM 1201 O O . GLU A 1 160 ? 37.708 -1.614 33.857 1.00 42.60 168 GLU A O 1
ATOM 1207 N N . THR A 1 161 ? 36.150 -3.078 34.575 1.00 35.36 169 THR A N 1
ATOM 1208 C CA . THR A 1 161 ? 36.637 -4.195 33.767 1.00 32.76 169 THR A CA 1
ATOM 1209 C C . THR A 1 161 ? 35.822 -4.428 32.489 1.00 30.33 169 THR A C 1
ATOM 1210 O O . THR A 1 161 ? 36.041 -5.421 31.791 1.00 33.40 169 THR A O 1
ATOM 1214 N N . THR A 1 162 ? 34.893 -3.525 32.180 1.00 25.71 170 THR A N 1
ATOM 1215 C CA . THR A 1 162 ? 34.055 -3.664 30.985 1.00 23.23 170 THR A CA 1
ATOM 1216 C C . THR A 1 162 ? 34.901 -3.671 29.721 1.00 24.76 170 THR A C 1
ATOM 1217 O O . THR A 1 162 ? 35.767 -2.815 29.546 1.00 30.53 170 THR A O 1
ATOM 1221 N N . ARG A 1 163 ? 34.651 -4.643 28.846 1.00 26.61 171 ARG A N 1
ATOM 1222 C CA . ARG A 1 163 ? 35.382 -4.757 27.585 1.00 26.35 171 ARG A CA 1
ATOM 1223 C C . ARG A 1 163 ? 34.694 -3.943 26.496 1.00 24.35 171 ARG A C 1
ATOM 1224 O O . ARG A 1 163 ? 35.333 -3.175 25.778 1.00 21.49 171 ARG A O 1
ATOM 1232 N N . SER A 1 164 ? 33.386 -4.118 26.368 1.00 21.63 172 SER A N 1
ATOM 1233 C CA . SER A 1 164 ? 32.637 -3.389 25.359 1.00 22.90 172 SER A CA 1
ATOM 1234 C C . SER A 1 164 ? 31.161 -3.308 25.703 1.00 22.25 172 SER A C 1
ATOM 1235 O O . SER A 1 164 ? 30.627 -4.133 26.445 1.00 20.41 172 SER A O 1
ATOM 1238 N N . VAL A 1 165 ? 30.506 -2.299 25.150 1.00 23.73 173 VAL A N 1
ATOM 1239 C CA . VAL A 1 165 ? 29.094 -2.075 25.396 1.00 22.89 173 VAL A CA 1
ATOM 1240 C C . VAL A 1 165 ? 28.436 -1.614 24.105 1.00 19.76 173 VAL A C 1
ATOM 1241 O O . VAL A 1 165 ? 28.995 -0.804 23.372 1.00 20.80 173 VAL A O 1
ATOM 1245 N N . LEU A 1 166 ? 27.260 -2.156 23.819 1.00 18.86 174 LEU A N 1
ATOM 1246 C CA . LEU A 1 166 ? 26.512 -1.771 22.628 1.00 19.23 174 LEU A CA 1
ATOM 1247 C C . LEU A 1 166 ? 25.302 -0.965 23.091 1.00 15.13 174 LEU A C 1
ATOM 1248 O O . LEU A 1 166 ? 24.525 -1.414 23.927 1.00 16.60 174 LEU A O 1
ATOM 1253 N N . VAL A 1 167 ? 25.158 0.243 22.575 1.00 15.91 175 VAL A N 1
ATOM 1254 C CA . VAL A 1 167 ? 24.029 1.072 22.957 1.00 19.10 175 VAL A CA 1
ATOM 1255 C C . VAL A 1 167 ? 23.182 1.309 21.718 1.00 20.19 175 VAL A C 1
ATOM 1256 O O . VAL A 1 167 ? 23.711 1.458 20.617 1.00 19.16 175 VAL A O 1
ATOM 1260 N N . ASN A 1 168 ? 21.869 1.328 21.906 1.00 20.48 176 ASN A N 1
ATOM 1261 C CA . ASN A 1 168 ? 20.926 1.521 20.811 1.00 19.62 176 ASN A CA 1
ATOM 1262 C C . ASN A 1 168 ? 19.843 2.478 21.274 1.00 20.13 176 ASN A C 1
ATOM 1263 O O . ASN A 1 168 ? 19.232 2.271 22.321 1.00 18.32 176 ASN A O 1
ATOM 1268 N N . ALA A 1 169 ? 19.617 3.536 20.505 1.00 19.47 177 ALA A N 1
ATOM 1269 C CA . ALA A 1 169 ? 18.599 4.519 20.863 1.00 22.41 177 ALA A CA 1
ATOM 1270 C C . ALA A 1 169 ? 17.702 4.864 19.687 1.00 22.28 177 ALA A C 1
ATOM 1271 O O . ALA A 1 169 ? 18.173 5.017 18.561 1.00 19.38 177 ALA A O 1
ATOM 1273 N N . ILE A 1 170 ? 16.405 4.987 19.954 1.00 19.60 178 ILE A N 1
ATOM 1274 C CA . ILE A 1 170 ? 15.448 5.324 18.910 1.00 21.87 178 ILE A CA 1
ATOM 1275 C C . ILE A 1 170 ? 14.405 6.306 19.431 1.00 20.29 178 ILE A C 1
ATOM 1276 O O . ILE A 1 170 ? 13.789 6.085 20.471 1.00 22.81 178 ILE A O 1
ATOM 1281 N N . TYR A 1 171 ? 14.221 7.407 18.717 1.00 17.60 179 TYR A N 1
ATOM 1282 C CA . TYR A 1 171 ? 13.236 8.399 19.124 1.00 18.74 179 TYR A CA 1
ATOM 1283 C C . TYR A 1 171 ? 12.267 8.670 17.983 1.00 17.74 179 TYR A C 1
ATOM 1284 O O . TYR A 1 171 ? 12.630 8.604 16.803 1.00 14.29 179 TYR A O 1
ATOM 1293 N N . PHE A 1 172 ? 11.029 8.976 18.337 1.00 19.21 180 PHE A N 1
ATOM 1294 C CA . PHE A 1 172 ? 10.021 9.241 17.310 1.00 22.55 180 PHE A CA 1
ATOM 1295 C C . PHE A 1 172 ? 8.900 10.185 17.774 1.00 22.57 180 PHE A C 1
ATOM 1296 O O . PHE A 1 172 ? 8.429 10.114 18.920 1.00 21.42 180 PHE A O 1
ATOM 1304 N N . LYS A 1 173 ? 8.568 11.021 16.811 1.00 25.29 181 LYS A N 1
ATOM 1305 C CA . LYS A 1 173 ? 7.458 11.984 16.830 1.00 26.10 181 LYS A CA 1
ATOM 1306 C C . LYS A 1 173 ? 7.078 12.205 15.372 1.00 25.57 181 LYS A C 1
ATOM 1307 O O . LYS A 1 173 ? 7.945 12.381 14.510 1.00 22.06 181 LYS A O 1
ATOM 1313 N N . GLY A 1 174 ? 5.798 12.185 15.073 1.00 22.81 182 GLY A N 1
ATOM 1314 C CA . GLY A 1 174 ? 5.378 12.325 13.673 1.00 22.45 182 GLY A CA 1
ATOM 1315 C C . GLY A 1 174 ? 4.405 13.463 13.452 1.00 22.94 182 GLY A C 1
ATOM 1316 O O . GLY A 1 174 ? 3.886 14.053 14.399 1.00 22.48 182 GLY A O 1
ATOM 1317 N N . SER A 1 175 ? 4.172 13.777 12.182 1.00 23.27 183 SER A N 1
ATOM 1318 C CA . SER A 1 175 ? 3.244 14.834 11.802 1.00 23.99 183 SER A CA 1
ATOM 1319 C C . SER A 1 175 ? 2.149 14.214 10.935 1.00 21.15 183 SER A C 1
ATOM 1320 O O . SER A 1 175 ? 2.402 13.787 9.803 1.00 18.05 183 SER A O 1
ATOM 1323 N N . TRP A 1 176 ? 0.937 14.157 11.483 1.00 19.33 184 TRP A N 1
ATOM 1324 C CA . TRP A 1 176 ? -0.211 13.575 10.792 1.00 19.57 184 TRP A CA 1
ATOM 1325 C C . TRP A 1 176 ? -0.509 14.246 9.452 1.00 19.45 184 TRP A C 1
ATOM 1326 O O . TRP A 1 176 ? -0.403 15.470 9.323 1.00 20.45 184 TRP A O 1
ATOM 1337 N N . LYS A 1 177 ? -0.889 13.442 8.460 1.00 23.03 185 LYS A N 1
ATOM 1338 C CA . LYS A 1 177 ? -1.237 13.967 7.141 1.00 25.85 185 LYS A CA 1
ATOM 1339 C C . LYS A 1 177 ? -2.336 15.004 7.348 1.00 27.46 185 LYS A C 1
ATOM 1340 O O . LYS A 1 177 ? -2.419 15.999 6.628 1.00 27.57 185 LYS A O 1
ATOM 1346 N N . ASP A 1 178 ? -3.176 14.748 8.348 1.00 29.23 186 ASP A N 1
ATOM 1347 C CA . ASP A 1 178 ? -4.267 15.641 8.713 1.00 29.42 186 ASP A CA 1
ATOM 1348 C C . ASP A 1 178 ? -4.310 15.729 10.233 1.00 27.08 186 ASP A C 1
ATOM 1349 O O . ASP A 1 178 ? -4.645 14.764 10.918 1.00 22.75 186 ASP A O 1
ATOM 1354 N N . LYS A 1 179 ? -3.973 16.903 10.748 1.00 27.49 187 LYS A N 1
ATOM 1355 C CA . LYS A 1 179 ? -3.922 17.155 12.182 1.00 30.35 187 LYS A CA 1
ATOM 1356 C C . LYS A 1 179 ? -5.219 16.969 12.960 1.00 30.99 187 LYS A C 1
ATOM 1357 O O . LYS A 1 179 ? -6.315 16.992 12.399 1.00 34.68 187 LYS A O 1
ATOM 1363 N N . PHE A 1 180 ? -5.070 16.773 14.267 1.00 28.05 188 PHE A N 1
ATOM 1364 C CA . PHE A 1 180 ? -6.203 16.643 15.173 1.00 26.88 188 PHE A CA 1
ATOM 1365 C C . PHE A 1 180 ? -6.327 18.047 15.764 1.00 27.68 188 PHE A C 1
ATOM 1366 O O . PHE A 1 180 ? -5.325 18.756 15.900 1.00 27.80 188 PHE A O 1
ATOM 1374 N N . ASN A 1 181 ? -7.538 18.462 16.111 1.00 28.53 189 ASN A N 1
ATOM 1375 C CA . ASN A 1 181 ? -7.713 19.791 16.679 1.00 28.47 189 ASN A CA 1
ATOM 1376 C C . ASN A 1 181 ? -7.536 19.769 18.185 1.00 28.19 189 ASN A C 1
ATOM 1377 O O . ASN A 1 181 ? -8.361 19.209 18.905 1.00 27.85 189 ASN A O 1
ATOM 1382 N N . LYS A 1 182 ? -6.456 20.385 18.654 1.00 30.58 190 LYS A N 1
ATOM 1383 C CA . LYS A 1 182 ? -6.145 20.437 20.077 1.00 33.64 190 LYS A CA 1
ATOM 1384 C C . LYS A 1 182 ? -7.352 20.793 20.936 1.00 33.42 190 LYS A C 1
ATOM 1385 O O . LYS A 1 182 ? -7.559 20.204 21.989 1.00 32.79 190 LYS A O 1
ATOM 1391 N N . GLU A 1 183 ? -8.149 21.755 20.484 1.00 35.16 191 GLU A N 1
ATOM 1392 C CA . GLU A 1 183 ? -9.333 22.173 21.229 1.00 33.40 191 GLU A CA 1
ATOM 1393 C C . GLU A 1 183 ? -10.352 21.043 21.366 1.00 29.65 191 GLU A C 1
ATOM 1394 O O . GLU A 1 183 ? -11.169 21.048 22.286 1.00 32.09 191 GLU A O 1
ATOM 1400 N N . ARG A 1 184 ? -10.296 20.074 20.455 1.00 25.60 192 ARG A N 1
ATOM 1401 C CA . ARG A 1 184 ? -11.229 18.951 20.470 1.00 23.02 192 ARG A CA 1
ATOM 1402 C C . ARG A 1 184 ? -10.836 17.829 21.427 1.00 23.94 192 ARG A C 1
ATOM 1403 O O . ARG A 1 184 ? -11.664 16.983 21.764 1.00 24.44 192 ARG A O 1
ATOM 1411 N 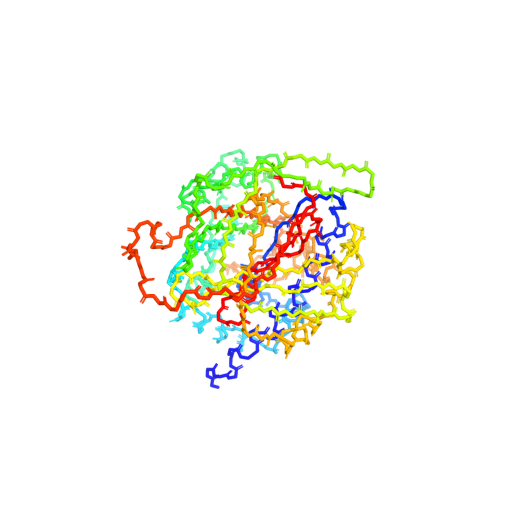N . THR A 1 185 ? -9.579 17.824 21.863 1.00 19.58 193 THR A N 1
ATOM 1412 C CA . THR A 1 185 ? -9.084 16.801 22.782 1.00 18.31 193 THR A CA 1
ATOM 1413 C C . THR A 1 185 ? -9.743 16.936 24.160 1.00 17.05 193 THR A C 1
ATOM 1414 O O . THR A 1 185 ? -9.800 18.026 24.731 1.00 18.01 193 THR A O 1
ATOM 1418 N N . MET A 1 186 ? -10.235 15.820 24.692 1.00 17.93 194 MET A N 1
ATOM 1419 C CA . MET A 1 186 ? -10.907 15.826 25.986 1.00 20.20 194 MET A CA 1
ATOM 1420 C C . MET A 1 186 ? -10.740 14.510 26.734 1.00 20.78 194 MET A C 1
ATOM 1421 O O . MET A 1 186 ? -10.428 13.481 26.139 1.00 21.17 194 MET A O 1
ATOM 1426 N N . ASP A 1 187 ? -10.960 14.543 28.043 1.00 22.56 195 ASP A N 1
ATOM 1427 C CA . ASP A 1 187 ? -10.819 13.344 28.860 1.00 23.60 195 ASP A CA 1
ATOM 1428 C C . ASP A 1 187 ? -11.935 12.358 28.592 1.00 22.19 195 ASP A C 1
ATOM 1429 O O . ASP A 1 187 ? -13.104 12.677 28.793 1.00 27.82 195 ASP A O 1
ATOM 1434 N N . ARG A 1 188 ? -11.583 11.160 28.144 1.00 18.21 196 ARG A N 1
ATOM 1435 C CA . ARG A 1 188 ? -12.592 10.143 27.884 1.00 16.52 196 ARG A CA 1
ATOM 1436 C C . ARG A 1 188 ? -12.195 8.851 28.566 1.00 18.35 196 ARG A C 1
ATOM 1437 O O . ARG A 1 188 ? -11.038 8.660 28.928 1.00 20.12 196 ARG A O 1
ATOM 1445 N N . ASP A 1 189 ? -13.158 7.960 28.735 1.00 15.00 197 ASP A N 1
ATOM 1446 C CA . ASP A 1 189 ? -12.903 6.692 29.388 1.00 16.06 197 ASP A CA 1
ATOM 1447 C C . ASP A 1 189 ? -11.930 5.790 28.648 1.00 19.30 197 ASP A C 1
ATOM 1448 O O . ASP A 1 189 ? -11.931 5.726 27.425 1.00 18.79 197 ASP A O 1
ATOM 1453 N N . PHE A 1 190 ? -11.097 5.095 29.414 1.00 17.80 198 PHE A N 1
ATOM 1454 C CA . PHE A 1 190 ? -10.148 4.136 28.866 1.00 16.98 198 PHE A CA 1
ATOM 1455 C C . PHE A 1 190 ? -10.213 2.948 29.807 1.00 14.64 198 PHE A C 1
ATOM 1456 O O . PHE A 1 190 ? -10.047 3.090 31.020 1.00 17.89 198 PHE A O 1
ATOM 1464 N N . HIS A 1 191 ? -10.480 1.780 29.243 1.00 15.78 199 HIS A N 1
ATOM 1465 C CA . HIS A 1 191 ? -10.594 0.568 30.030 1.00 18.11 199 HIS A CA 1
ATOM 1466 C C . HIS A 1 191 ? -9.258 -0.136 30.161 1.00 21.89 199 HIS A C 1
ATOM 1467 O O . HIS A 1 191 ? -8.831 -0.852 29.252 1.00 21.03 199 HIS A O 1
ATOM 1474 N N . VAL A 1 192 ? -8.599 0.062 31.298 1.00 21.18 200 VAL A N 1
ATOM 1475 C CA . VAL A 1 192 ? -7.306 -0.565 31.531 1.00 25.90 200 VAL A CA 1
ATOM 1476 C C . VAL A 1 192 ? -7.487 -2.056 31.788 1.00 26.69 200 VAL A C 1
ATOM 1477 O O . VAL A 1 192 ? -6.682 -2.870 31.346 1.00 28.44 200 VAL A O 1
ATOM 1481 N N . SER A 1 193 ? -8.550 -2.408 32.504 1.00 25.09 201 SER A N 1
ATOM 1482 C CA . SER A 1 193 ? -8.850 -3.805 32.792 1.00 27.92 201 SER A CA 1
ATOM 1483 C C . SER A 1 193 ? -10.357 -3.945 32.741 1.00 27.73 201 SER A C 1
ATOM 1484 O O . SER A 1 193 ? -11.063 -2.949 32.623 1.00 24.90 201 SER A O 1
ATOM 1487 N N . LYS A 1 194 ? -10.852 -5.173 32.829 1.00 33.74 202 LYS A N 1
ATOM 1488 C CA . LYS A 1 194 ? -12.292 -5.410 32.782 1.00 41.83 202 LYS A CA 1
ATOM 1489 C C . LYS A 1 194 ? -13.051 -4.745 33.932 1.00 44.33 202 LYS A C 1
ATOM 1490 O O . LYS A 1 194 ? -14.276 -4.637 33.881 1.00 45.99 202 LYS A O 1
ATOM 1496 N N . ASP A 1 195 ? -12.329 -4.299 34.961 1.00 46.22 203 ASP A N 1
ATOM 1497 C CA . ASP A 1 195 ? -12.960 -3.651 36.111 1.00 48.28 203 ASP A CA 1
ATOM 1498 C C . ASP A 1 195 ? -12.378 -2.282 36.477 1.00 47.42 203 ASP A C 1
ATOM 1499 O O . ASP A 1 195 ? -12.847 -1.638 37.416 1.00 45.92 203 ASP A O 1
ATOM 1504 N N . LYS A 1 196 ? -11.361 -1.836 35.744 1.00 46.43 204 LYS A N 1
ATOM 1505 C CA . LYS A 1 196 ? -10.751 -0.533 36.004 1.00 41.38 204 LYS A CA 1
ATOM 1506 C C . LYS A 1 196 ? -10.876 0.389 34.789 1.00 37.69 204 LYS A C 1
ATOM 1507 O O . LYS A 1 196 ? -10.536 0.011 33.664 1.00 34.54 204 LYS A O 1
ATOM 1513 N N . THR A 1 197 ? -11.368 1.600 35.028 1.00 32.62 205 THR A N 1
ATOM 1514 C CA . THR A 1 197 ? -11.549 2.583 33.971 1.00 26.60 205 THR A CA 1
ATOM 1515 C C . THR A 1 197 ? -11.013 3.932 34.420 1.00 23.44 205 THR A C 1
ATOM 1516 O O . THR A 1 197 ? -11.296 4.383 35.526 1.00 23.01 205 THR A O 1
ATOM 1520 N N . ILE A 1 198 ? -10.228 4.565 33.558 1.00 20.84 206 ILE A N 1
ATOM 1521 C CA . ILE A 1 198 ? -9.649 5.863 33.865 1.00 21.16 206 ILE A CA 1
ATOM 1522 C C . ILE A 1 198 ? -9.991 6.837 32.754 1.00 19.99 206 ILE A C 1
ATOM 1523 O O . ILE A 1 198 ? -10.407 6.428 31.672 1.00 18.73 206 ILE A O 1
ATOM 1528 N N . LYS A 1 199 ? -9.804 8.125 33.027 1.00 19.68 207 LYS A N 1
ATOM 1529 C CA . LYS A 1 199 ? -10.079 9.173 32.053 1.00 22.17 207 LYS A CA 1
ATOM 1530 C C . LYS A 1 199 ? -8.765 9.765 31.562 1.00 23.64 207 LYS A C 1
ATOM 1531 O O . LYS A 1 199 ? -8.039 10.387 32.335 1.00 27.48 207 LYS A O 1
ATOM 1537 N N . VAL A 1 200 ? -8.474 9.572 30.277 1.00 21.58 208 VAL A N 1
ATOM 1538 C CA . VAL A 1 200 ? -7.246 10.068 29.660 1.00 18.26 208 VAL A CA 1
ATOM 1539 C C . VAL A 1 200 ? -7.540 11.028 28.510 1.00 19.43 208 VAL A C 1
ATOM 1540 O O . VAL A 1 200 ? -8.568 10.905 27.839 1.00 15.80 208 VAL A O 1
ATOM 1544 N N . PRO A 1 201 ? -6.645 12.005 28.271 1.00 19.13 209 PRO A N 1
ATOM 1545 C CA . PRO A 1 201 ? -6.874 12.948 27.171 1.00 18.53 209 PRO A CA 1
ATOM 1546 C C . PRO A 1 201 ? -6.992 12.160 25.872 1.00 20.10 209 PRO A C 1
ATOM 1547 O O . PRO A 1 201 ? -6.122 11.354 25.541 1.00 17.62 209 PRO A O 1
ATOM 1551 N N . THR A 1 202 ? -8.075 12.389 25.140 1.00 16.57 210 THR A N 1
ATOM 1552 C CA . THR A 1 202 ? -8.303 11.674 23.903 1.00 14.51 210 THR A CA 1
ATOM 1553 C C . THR A 1 202 ? -8.532 12.656 22.771 1.00 14.51 210 THR A C 1
ATOM 1554 O O . THR A 1 202 ? -9.326 13.585 22.895 1.00 15.51 210 THR A O 1
ATOM 1558 N N . MET A 1 203 ? -7.807 12.456 21.678 1.00 16.78 211 MET A N 1
ATOM 1559 C CA . MET A 1 203 ? -7.919 13.309 20.506 1.00 18.07 211 MET A CA 1
ATOM 1560 C C . MET A 1 203 ? -9.102 12.801 19.691 1.00 16.98 211 MET A C 1
ATOM 1561 O O . MET A 1 203 ? -9.335 11.592 19.606 1.00 15.02 211 MET A O 1
ATOM 1566 N N . ILE A 1 204 ? -9.842 13.729 19.092 1.00 17.74 212 ILE A N 1
ATOM 1567 C CA . ILE A 1 204 ? -11.015 13.379 18.306 1.00 18.29 212 ILE A CA 1
ATOM 1568 C C . ILE A 1 204 ? -10.954 14.041 16.940 1.00 18.23 212 ILE A C 1
ATOM 1569 O O . ILE A 1 204 ? -10.655 15.229 16.827 1.00 18.89 212 ILE A O 1
ATOM 1574 N N . GLY A 1 205 ? -11.229 13.264 15.901 1.00 17.71 213 GLY A N 1
ATOM 1575 C CA . GLY A 1 205 ? -11.213 13.814 14.563 1.00 18.08 213 GLY A CA 1
ATOM 1576 C C . GLY A 1 205 ? -11.744 12.831 13.549 1.00 19.66 213 GLY A C 1
ATOM 1577 O O . GLY A 1 205 ? -11.692 11.625 13.759 1.00 20.43 213 GLY A O 1
ATOM 1578 N N . LYS A 1 206 ? -12.276 13.355 12.454 1.00 23.84 214 LYS A N 1
ATOM 1579 C CA . LYS A 1 206 ? -12.796 12.521 11.378 1.00 28.74 214 LYS A CA 1
ATOM 1580 C C . LYS A 1 206 ? -11.637 12.405 10.400 1.00 27.87 214 LYS A C 1
ATOM 1581 O O . LYS A 1 206 ? -11.113 13.418 9.940 1.00 30.16 214 LYS A O 1
ATOM 1587 N N . LYS A 1 207 ? -11.219 11.185 10.085 1.00 23.59 215 LYS A N 1
ATOM 1588 C CA . LYS A 1 207 ? -10.091 11.029 9.179 1.00 21.26 215 LYS A CA 1
ATOM 1589 C C . LYS A 1 207 ? -10.201 9.896 8.169 1.00 20.78 215 LYS A C 1
ATOM 1590 O O . LYS A 1 207 ? -10.880 8.897 8.393 1.00 20.94 215 LYS A O 1
ATOM 1596 N N . ASP A 1 208 ? -9.523 10.073 7.043 1.00 20.85 216 ASP A N 1
ATOM 1597 C CA . ASP A 1 208 ? -9.493 9.052 6.015 1.00 24.61 216 ASP A CA 1
ATOM 1598 C C . ASP A 1 208 ? -8.438 8.072 6.500 1.00 23.68 216 ASP A C 1
ATOM 1599 O O . ASP A 1 208 ? -7.297 8.457 6.753 1.00 29.80 216 ASP A O 1
ATOM 1604 N N . VAL A 1 209 ? -8.813 6.811 6.646 1.00 19.79 217 VAL A N 1
ATOM 1605 C CA . VAL A 1 209 ? -7.877 5.809 7.125 1.00 16.13 217 VAL A CA 1
ATOM 1606 C C . VAL A 1 209 ? -8.087 4.533 6.321 1.00 16.72 217 VAL A C 1
ATOM 1607 O O . VAL A 1 209 ? -8.969 4.465 5.451 1.00 20.61 217 VAL A O 1
ATOM 1611 N N . ARG A 1 210 ? -7.262 3.574 6.636 1.00 16.27 218 ARG A N 1
ATOM 1612 C CA . ARG A 1 210 ? -7.369 2.222 6.097 1.00 19.68 218 ARG A CA 1
ATOM 1613 C C . ARG A 1 210 ? -7.874 1.384 7.258 1.00 17.81 218 ARG A C 1
ATOM 1614 O O . ARG A 1 210 ? -7.252 1.337 8.324 1.00 17.19 218 ARG A O 1
ATOM 1622 N N . TYR A 1 211 ? -9.001 0.749 7.064 1.00 16.36 219 TYR A N 1
ATOM 1623 C CA . TYR A 1 211 ? -9.643 0.008 8.154 1.00 15.18 219 TYR A CA 1
ATOM 1624 C C . TYR A 1 211 ? -9.950 -1.426 7.746 1.00 16.67 219 TYR A C 1
ATOM 1625 O O . TYR A 1 211 ? -10.049 -1.749 6.555 1.00 20.00 219 TYR A O 1
ATOM 1634 N N . ALA A 1 212 ? -10.099 -2.253 8.762 1.00 13.51 220 ALA A N 1
ATOM 1635 C CA . ALA A 1 212 ? -10.405 -3.665 8.562 1.00 14.92 220 ALA A CA 1
ATOM 1636 C C . ALA A 1 212 ? -10.723 -4.361 9.879 1.00 21.47 220 ALA A C 1
ATOM 1637 O O . ALA A 1 212 ? -10.060 -4.142 10.902 1.00 22.85 220 ALA A O 1
ATOM 1639 N N . ASP A 1 213 ? -11.752 -5.172 9.800 1.00 22.96 221 ASP A N 1
ATOM 1640 C CA . ASP A 1 213 ? -12.147 -6.041 10.899 1.00 24.34 221 ASP A CA 1
ATOM 1641 C C . ASP A 1 213 ? -11.373 -7.328 10.689 1.00 23.20 221 ASP A C 1
ATOM 1642 O O . ASP A 1 213 ? -11.346 -7.880 9.581 1.00 24.00 221 ASP A O 1
ATOM 1647 N N . VAL A 1 214 ? -10.728 -7.803 11.726 1.00 22.40 222 VAL A N 1
ATOM 1648 C CA . VAL A 1 214 ? -9.905 -9.001 11.579 1.00 20.21 222 VAL A CA 1
ATOM 1649 C C . VAL A 1 214 ? -10.296 -10.106 12.543 1.00 23.26 222 VAL A C 1
ATOM 1650 O O . VAL A 1 214 ? -9.789 -10.182 13.659 1.00 24.52 222 VAL A O 1
ATOM 1654 N N . PRO A 1 215 ? -11.211 -10.984 12.120 1.00 26.53 223 PRO A N 1
ATOM 1655 C CA . PRO A 1 215 ? -11.664 -12.094 12.959 1.00 28.21 223 PRO A CA 1
ATOM 1656 C C . PRO A 1 215 ? -10.526 -12.982 13.471 1.00 27.86 223 PRO A C 1
ATOM 1657 O O . PRO A 1 215 ? -10.558 -13.441 14.612 1.00 29.18 223 PRO A O 1
ATOM 1661 N N . GLU A 1 216 ? -9.528 -13.228 12.627 1.00 28.03 224 GLU A N 1
ATOM 1662 C CA . GLU A 1 216 ? -8.399 -14.069 13.011 1.00 27.78 224 GLU A CA 1
ATOM 1663 C C . GLU A 1 216 ? -7.745 -13.568 14.300 1.00 25.74 224 GLU A C 1
ATOM 1664 O O . GLU A 1 216 ? -7.428 -14.353 15.191 1.00 25.37 224 GLU A O 1
ATOM 1670 N N . LEU A 1 217 ? -7.555 -12.256 14.390 1.00 25.70 225 LEU A N 1
ATOM 1671 C CA . LEU A 1 217 ? -6.937 -11.635 15.557 1.00 25.38 225 LEU A CA 1
ATOM 1672 C C . LEU A 1 217 ? -7.976 -11.097 16.540 1.00 27.93 225 LEU A C 1
ATOM 1673 O O . LEU A 1 217 ? -7.621 -10.498 17.555 1.00 28.72 225 LEU A O 1
ATOM 1678 N N . ASP A 1 218 ? -9.254 -11.300 16.233 1.00 27.71 226 ASP A N 1
ATOM 1679 C CA . ASP A 1 218 ? -10.337 -10.820 17.087 1.00 25.71 226 ASP A CA 1
ATOM 1680 C C . ASP A 1 218 ? -10.101 -9.354 17.440 1.00 23.40 226 ASP A C 1
ATOM 1681 O O . ASP A 1 218 ? -10.224 -8.948 18.597 1.00 20.45 226 ASP A O 1
ATOM 1686 N N . ALA A 1 219 ? -9.766 -8.561 16.430 1.00 20.62 227 ALA A N 1
ATOM 1687 C CA . ALA A 1 219 ? -9.488 -7.149 16.632 1.00 18.09 227 ALA A CA 1
ATOM 1688 C C . ALA A 1 219 ? -9.878 -6.323 15.429 1.00 18.81 227 ALA A C 1
ATOM 1689 O O . ALA A 1 219 ? -10.314 -6.852 14.410 1.00 18.27 227 ALA A O 1
ATOM 1691 N N . LYS A 1 220 ? -9.714 -5.015 15.571 1.00 20.99 228 LYS A N 1
ATOM 1692 C CA . LYS A 1 220 ? -9.996 -4.065 14.509 1.00 22.34 228 LYS A CA 1
ATOM 1693 C C . LYS A 1 220 ? -8.651 -3.434 14.187 1.00 23.08 228 LYS A C 1
ATOM 1694 O O . LYS A 1 220 ? -7.887 -3.093 15.092 1.00 21.32 228 LYS A O 1
ATOM 1700 N N . MET A 1 221 ? -8.352 -3.292 12.903 1.00 22.21 229 MET A N 1
ATOM 1701 C CA . MET A 1 221 ? -7.090 -2.696 12.509 1.00 19.79 229 MET A CA 1
ATOM 1702 C C . MET A 1 221 ? -7.350 -1.356 11.851 1.00 18.12 229 MET A C 1
ATOM 1703 O O . MET A 1 221 ? -8.293 -1.198 11.078 1.00 17.45 229 MET A O 1
ATOM 1708 N N . ILE A 1 222 ? -6.515 -0.386 12.188 1.00 15.46 230 ILE A N 1
ATOM 1709 C CA . ILE A 1 222 ? -6.623 0.942 11.630 1.00 17.38 230 ILE A CA 1
ATOM 1710 C C . ILE A 1 222 ? -5.226 1.397 11.223 1.00 18.87 230 ILE A C 1
ATOM 1711 O O . ILE A 1 222 ? -4.239 1.103 11.900 1.00 17.91 230 ILE A O 1
ATOM 1716 N N . GLU A 1 223 ? -5.147 2.101 10.101 1.00 17.57 231 GLU A N 1
ATOM 1717 C CA . GLU A 1 223 ? -3.880 2.614 9.612 1.00 18.25 231 GLU A CA 1
ATOM 1718 C C . GLU A 1 223 ? -4.037 4.087 9.259 1.00 17.19 231 GLU A C 1
ATOM 1719 O O . GLU A 1 223 ? -4.841 4.450 8.397 1.00 15.83 231 GLU A O 1
ATOM 1725 N N . MET A 1 224 ? -3.277 4.931 9.947 1.00 14.75 232 MET A N 1
ATOM 1726 C CA . MET A 1 224 ? -3.320 6.376 9.740 1.00 17.72 232 MET A CA 1
ATOM 1727 C C . MET A 1 224 ? -1.999 6.803 9.145 1.00 17.88 232 MET A C 1
ATOM 1728 O O . MET A 1 224 ? -0.949 6.309 9.544 1.00 18.16 232 MET A O 1
ATOM 1733 N N . SER A 1 225 ? -2.034 7.740 8.213 1.00 15.13 233 SER A N 1
ATOM 1734 C CA . SER A 1 225 ? -0.800 8.161 7.586 1.00 20.48 233 SER A CA 1
ATOM 1735 C C . SER A 1 225 ? -0.285 9.522 8.039 1.00 19.68 233 SER A C 1
ATOM 1736 O O . SER A 1 225 ? -1.047 10.392 8.472 1.00 20.68 233 SER A O 1
ATOM 1739 N N . TYR A 1 226 ? 1.032 9.682 7.940 1.00 19.90 234 TYR A N 1
ATOM 1740 C CA . TYR A 1 226 ? 1.706 10.918 8.310 1.00 19.03 234 TYR A CA 1
ATOM 1741 C C . TYR A 1 226 ? 1.958 11.750 7.060 1.00 20.22 234 TYR A C 1
ATOM 1742 O O . TYR A 1 226 ? 1.771 11.276 5.941 1.00 17.86 234 TYR A O 1
ATOM 1751 N N . GLU A 1 227 ? 2.380 12.991 7.261 1.00 23.97 235 GLU A N 1
ATOM 1752 C CA . GLU A 1 227 ? 2.664 13.899 6.160 1.00 28.84 235 GLU A CA 1
ATOM 1753 C C . GLU A 1 227 ? 3.592 13.231 5.160 1.00 30.44 235 GLU A C 1
ATOM 1754 O O . GLU A 1 227 ? 4.514 12.519 5.553 1.00 33.10 235 GLU A O 1
ATOM 1760 N N . GLY A 1 228 ? 3.352 13.459 3.873 1.00 30.36 236 GLY A N 1
ATOM 1761 C CA . GLY A 1 228 ? 4.209 12.877 2.856 1.00 32.99 236 GLY A CA 1
ATOM 1762 C C . GLY A 1 228 ? 3.751 11.523 2.361 1.00 36.92 236 GLY A C 1
ATOM 1763 O O . GLY A 1 228 ? 4.116 11.099 1.265 1.00 40.29 236 GLY A O 1
ATOM 1764 N N . ASP A 1 229 ? 2.962 10.837 3.178 1.00 37.81 237 ASP A N 1
ATOM 1765 C CA . ASP A 1 229 ? 2.430 9.529 2.824 1.00 39.53 237 ASP A CA 1
ATOM 1766 C C . ASP A 1 229 ? 3.466 8.427 2.636 1.00 36.17 237 ASP A C 1
ATOM 1767 O O . ASP A 1 229 ? 3.281 7.535 1.812 1.00 36.57 237 ASP A O 1
ATOM 1772 N N . GLN A 1 230 ? 4.551 8.480 3.400 1.00 35.39 238 GLN A N 1
ATOM 1773 C CA . GLN A 1 230 ? 5.589 7.454 3.312 1.00 34.85 238 GLN A CA 1
ATOM 1774 C C . GLN A 1 230 ? 5.520 6.561 4.547 1.00 30.65 238 GLN A C 1
ATOM 1775 O O . GLN A 1 230 ? 5.765 5.357 4.476 1.00 28.59 238 GLN A O 1
ATOM 1781 N N . ALA A 1 231 ? 5.181 7.168 5.680 1.00 27.69 239 ALA A N 1
ATOM 1782 C CA . ALA A 1 231 ? 5.067 6.450 6.942 1.00 24.38 239 ALA A CA 1
ATOM 1783 C C . ALA A 1 231 ? 3.618 6.419 7.422 1.00 22.73 239 ALA A C 1
ATOM 1784 O O . ALA A 1 231 ? 2.835 7.329 7.137 1.00 22.56 239 ALA A O 1
ATOM 1786 N N . SER A 1 232 ? 3.274 5.373 8.165 1.00 20.19 240 SER A N 1
ATOM 1787 C CA . SER A 1 232 ? 1.927 5.220 8.695 1.00 23.61 240 SER A CA 1
ATOM 1788 C C . SER A 1 232 ? 1.944 4.563 10.070 1.00 22.22 240 SER A C 1
ATOM 1789 O O . SER A 1 232 ? 2.843 3.787 10.394 1.00 16.91 240 SER A O 1
ATOM 1792 N N . MET A 1 233 ? 0.932 4.882 10.870 1.00 22.51 241 MET A N 1
ATOM 1793 C CA . MET A 1 233 ? 0.784 4.316 12.198 1.00 20.25 241 MET A CA 1
ATOM 1794 C C . MET A 1 233 ? -0.291 3.238 12.136 1.00 18.27 241 MET A C 1
ATOM 1795 O O . MET A 1 233 ? -1.440 3.510 11.788 1.00 19.25 241 MET A O 1
ATOM 1800 N N . ILE A 1 234 ? 0.090 2.011 12.462 1.00 15.86 242 ILE A N 1
ATOM 1801 C CA . ILE A 1 234 ? -0.837 0.894 12.465 1.00 17.81 242 ILE A CA 1
ATOM 1802 C C . ILE A 1 234 ? -1.329 0.679 13.887 1.00 20.36 242 ILE A C 1
ATOM 1803 O O . ILE A 1 234 ? -0.532 0.614 14.830 1.00 18.29 242 ILE A O 1
ATOM 1808 N N . ILE A 1 235 ? -2.642 0.578 14.046 1.00 16.41 243 ILE A N 1
ATOM 1809 C CA . ILE A 1 235 ? -3.211 0.335 15.359 1.00 12.61 243 ILE A CA 1
ATOM 1810 C C . ILE A 1 235 ? -4.114 -0.877 15.289 1.00 14.59 243 ILE A C 1
ATOM 1811 O O . ILE A 1 235 ? -4.963 -0.973 14.409 1.00 19.21 243 ILE A O 1
ATOM 1816 N N . ILE A 1 236 ? -3.910 -1.813 16.205 1.00 12.91 244 ILE A N 1
ATOM 1817 C CA . ILE A 1 236 ? -4.738 -3.003 16.264 1.00 12.64 244 ILE A CA 1
ATOM 1818 C C . ILE A 1 236 ? -5.422 -2.984 17.623 1.00 16.91 244 ILE A C 1
ATOM 1819 O O . ILE A 1 236 ? -4.772 -3.057 18.665 1.00 13.93 244 ILE A O 1
ATOM 1824 N N . LEU A 1 237 ? -6.742 -2.855 17.599 1.00 16.96 245 LEU A N 1
ATOM 1825 C CA . LEU A 1 237 ? -7.527 -2.790 18.816 1.00 17.78 245 LEU A CA 1
ATOM 1826 C C . LEU A 1 237 ? -8.322 -4.069 19.017 1.00 21.02 245 LEU A C 1
ATOM 1827 O O . LEU A 1 237 ? -9.229 -4.371 18.241 1.00 20.26 245 LEU A O 1
ATOM 1832 N N . PRO A 1 238 ? -7.981 -4.851 20.056 1.00 21.84 246 PRO A N 1
ATOM 1833 C CA . PRO A 1 238 ? -8.707 -6.099 20.313 1.00 21.95 246 PRO A CA 1
ATOM 1834 C C . PRO A 1 238 ? -10.161 -5.797 20.633 1.00 21.37 246 PRO A C 1
ATOM 1835 O O . PRO A 1 238 ? -10.466 -4.753 21.213 1.00 19.40 246 PRO A O 1
ATOM 1839 N N . ASN A 1 239 ? -11.054 -6.704 20.241 1.00 21.98 247 ASN A N 1
ATOM 1840 C CA . ASN A 1 239 ? -12.486 -6.529 20.485 1.00 24.98 247 ASN A CA 1
ATOM 1841 C C . ASN A 1 239 ? -12.790 -6.548 21.978 1.00 24.35 247 ASN A C 1
ATOM 1842 O O . ASN A 1 239 ? -13.656 -5.814 22.449 1.00 25.90 247 ASN A O 1
ATOM 1847 N N . GLN A 1 240 ? -12.062 -7.385 22.711 1.00 24.94 248 GLN A N 1
ATOM 1848 C CA . GLN A 1 240 ? -12.237 -7.521 24.153 1.00 29.12 248 GLN A CA 1
ATOM 1849 C C . GLN A 1 240 ? -11.278 -6.636 24.940 1.00 27.09 248 GLN A C 1
ATOM 1850 O O . GLN A 1 240 ? -10.210 -6.273 24.458 1.00 28.86 248 GLN A O 1
ATOM 1856 N N . VAL A 1 241 ? -11.671 -6.292 26.159 1.00 27.51 249 VAL A N 1
ATOM 1857 C CA . VAL A 1 241 ? -10.851 -5.447 27.015 1.00 27.56 249 VAL A CA 1
ATOM 1858 C C . VAL A 1 241 ? -9.575 -6.155 27.428 1.00 25.37 249 VAL A C 1
ATOM 1859 O O . VAL A 1 241 ? -8.549 -5.518 27.633 1.00 28.92 249 VAL A O 1
ATOM 1863 N N . ASP A 1 242 ? -9.645 -7.475 27.554 1.00 25.92 250 ASP A N 1
ATOM 1864 C CA . ASP A 1 242 ? -8.487 -8.266 27.955 1.00 28.70 250 ASP A CA 1
ATOM 1865 C C . ASP A 1 242 ? -7.923 -9.086 26.801 1.00 26.81 250 ASP A C 1
ATOM 1866 O O . ASP A 1 242 ? -7.157 -10.029 27.012 1.00 25.86 250 ASP A O 1
ATOM 1871 N N . GLY A 1 243 ? -8.302 -8.713 25.582 1.00 24.10 251 GLY A N 1
ATOM 1872 C CA . GLY A 1 243 ? -7.830 -9.426 24.409 1.00 21.50 251 GLY A CA 1
ATOM 1873 C C . GLY A 1 243 ? -6.398 -9.095 24.027 1.00 18.23 251 GLY A C 1
ATOM 1874 O O . GLY A 1 243 ? -5.796 -9.782 23.205 1.00 16.93 251 GLY A O 1
ATOM 1875 N N . ILE A 1 244 ? -5.839 -8.057 24.632 1.00 16.94 252 ILE A N 1
ATOM 1876 C CA . ILE A 1 244 ? -4.483 -7.657 24.311 1.00 20.65 252 ILE A CA 1
ATOM 1877 C C . ILE A 1 244 ? -3.472 -8.810 24.408 1.00 20.91 252 ILE A C 1
ATOM 1878 O O . ILE A 1 244 ? -2.647 -8.977 23.513 1.00 21.14 252 ILE A O 1
ATOM 1883 N N . THR A 1 245 ? -3.540 -9.625 25.458 1.00 19.87 253 THR A N 1
ATOM 1884 C CA . THR A 1 245 ? -2.584 -10.726 25.582 1.00 20.68 253 THR A CA 1
ATOM 1885 C C . THR A 1 245 ? -2.803 -11.792 24.523 1.00 21.87 253 THR A C 1
ATOM 1886 O O . THR A 1 245 ? -1.846 -12.388 24.026 1.00 23.39 253 THR A O 1
ATOM 1890 N N . ALA A 1 246 ? -4.064 -12.041 24.183 1.00 23.64 254 ALA A N 1
ATOM 1891 C CA . ALA A 1 246 ? -4.387 -13.027 23.154 1.00 24.68 254 ALA A CA 1
ATOM 1892 C C . ALA A 1 246 ? -3.802 -12.575 21.810 1.00 22.30 254 ALA A C 1
ATOM 1893 O O . ALA A 1 246 ? -3.313 -13.394 21.027 1.00 25.19 254 ALA A O 1
ATOM 1895 N N . LEU A 1 247 ? -3.856 -11.271 21.553 1.00 18.67 255 LEU A N 1
ATOM 1896 C CA . LEU A 1 247 ? -3.328 -10.712 20.315 1.00 20.28 255 LEU A CA 1
ATOM 1897 C C . LEU A 1 247 ? -1.805 -10.831 20.281 1.00 21.21 255 LEU A C 1
ATOM 1898 O O . LEU A 1 247 ? -1.211 -11.120 19.237 1.00 21.32 255 LEU A O 1
ATOM 1903 N N . GLU A 1 248 ? -1.173 -10.604 21.426 1.00 19.87 256 GLU A N 1
ATOM 1904 C CA . GLU A 1 248 ? 0.277 -10.699 21.505 1.00 21.73 256 GLU A CA 1
ATOM 1905 C C . GLU A 1 248 ? 0.740 -12.088 21.079 1.00 21.18 256 GLU A C 1
ATOM 1906 O O . GLU A 1 248 ? 1.707 -12.229 20.340 1.00 22.72 256 GLU A O 1
ATOM 1912 N N . GLN A 1 249 ? 0.039 -13.114 21.539 1.00 21.68 257 GLN A N 1
ATOM 1913 C CA . GLN A 1 249 ? 0.395 -14.478 21.189 1.00 23.77 257 GLN A CA 1
ATOM 1914 C C . GLN A 1 249 ? 0.275 -14.689 19.686 1.00 23.75 257 GLN A C 1
ATOM 1915 O O . GLN A 1 249 ? 1.126 -15.333 19.076 1.00 24.76 257 GLN A O 1
ATOM 1921 N N . LYS A 1 250 ? -0.781 -14.140 19.095 1.00 23.81 258 LYS A N 1
ATOM 1922 C CA . LYS A 1 250 ? -1.012 -14.269 17.661 1.00 24.83 258 LYS A CA 1
ATOM 1923 C C . LYS A 1 250 ? 0.059 -13.543 16.868 1.00 21.22 258 LYS A C 1
ATOM 1924 O O . LYS A 1 250 ? 0.471 -14.006 15.813 1.00 20.47 258 LYS A O 1
ATOM 1930 N N . LEU A 1 251 ? 0.502 -12.402 17.381 1.00 20.06 259 LEU A N 1
ATOM 1931 C CA . LEU A 1 251 ? 1.520 -11.602 16.708 1.00 24.33 259 LEU A CA 1
ATOM 1932 C C . LEU A 1 251 ? 2.915 -12.248 16.661 1.00 28.27 259 LEU A C 1
ATOM 1933 O O . LEU A 1 251 ? 3.854 -11.669 16.110 1.00 29.62 259 LEU A O 1
ATOM 1938 N N . LYS A 1 252 ? 3.048 -13.444 17.230 1.00 31.23 260 LYS A N 1
ATOM 1939 C CA . LYS A 1 252 ? 4.323 -14.165 17.224 1.00 31.19 260 LYS A CA 1
ATOM 1940 C C . LYS A 1 252 ? 4.648 -14.594 15.800 1.00 32.70 260 LYS A C 1
ATOM 1941 O O . LYS A 1 252 ? 5.789 -14.487 15.358 1.00 32.63 260 LYS A O 1
ATOM 1947 N N . ASP A 1 253 ? 3.638 -15.097 15.093 1.00 33.50 261 ASP A N 1
ATOM 1948 C CA . ASP A 1 253 ? 3.797 -15.513 13.702 1.00 30.91 261 ASP A CA 1
ATOM 1949 C C . ASP A 1 253 ? 4.079 -14.242 12.901 1.00 29.58 261 ASP A C 1
ATOM 1950 O O . ASP A 1 253 ? 3.235 -13.349 12.808 1.00 26.13 261 ASP A O 1
ATOM 1955 N N . PRO A 1 254 ? 5.271 -14.153 12.297 1.00 32.11 262 PRO A N 1
ATOM 1956 C CA . PRO A 1 254 ? 5.619 -12.960 11.522 1.00 35.69 262 PRO A CA 1
ATOM 1957 C C . PRO A 1 254 ? 4.716 -12.671 10.328 1.00 38.83 262 PRO A C 1
ATOM 1958 O O . PRO A 1 254 ? 4.959 -11.716 9.595 1.00 44.17 262 PRO A O 1
ATOM 1962 N N . LYS A 1 255 ? 3.673 -13.474 10.138 1.00 42.23 263 LYS A N 1
ATOM 1963 C CA . LYS A 1 255 ? 2.767 -13.276 9.005 1.00 44.29 263 LYS A CA 1
ATOM 1964 C C . LYS A 1 255 ? 1.331 -12.886 9.359 1.00 45.28 263 LYS A C 1
ATOM 1965 O O . LYS A 1 255 ? 0.536 -12.585 8.468 1.00 44.68 263 LYS A O 1
ATOM 1971 N N . ALA A 1 256 ? 0.994 -12.901 10.647 1.00 44.63 264 ALA A N 1
ATOM 1972 C CA . ALA A 1 256 ? -0.353 -12.537 11.087 1.00 42.12 264 ALA A CA 1
ATOM 1973 C C . ALA A 1 256 ? -0.648 -11.108 10.646 1.00 40.83 264 ALA A C 1
ATOM 1974 O O . ALA A 1 256 ? -1.749 -10.800 10.185 1.00 42.74 264 ALA A O 1
ATOM 1976 N N . LEU A 1 257 ? 0.353 -10.244 10.784 1.00 37.42 265 LEU A N 1
ATOM 1977 C CA . LEU A 1 257 ? 0.232 -8.846 10.397 1.00 36.62 265 LEU A CA 1
ATOM 1978 C C . LEU A 1 257 ? 0.017 -8.702 8.896 1.00 34.65 265 LEU A C 1
ATOM 1979 O O . LEU A 1 257 ? -0.791 -7.888 8.451 1.00 31.59 265 LEU A O 1
ATOM 1984 N N . SER A 1 258 ? 0.751 -9.491 8.118 1.00 34.43 266 SER A N 1
ATOM 1985 C CA . SER A 1 258 ? 0.638 -9.446 6.665 1.00 36.80 266 SER A CA 1
ATOM 1986 C C . SER A 1 258 ? -0.760 -9.873 6.244 1.00 34.60 266 SER A C 1
ATOM 1987 O O . SER A 1 258 ? -1.357 -9.285 5.339 1.00 34.79 266 SER A O 1
ATOM 1990 N N . ARG A 1 259 ? -1.270 -10.904 6.912 1.00 32.04 267 ARG A N 1
ATOM 1991 C CA . ARG A 1 259 ? -2.594 -11.433 6.631 1.00 30.68 267 ARG A CA 1
ATOM 1992 C C . ARG A 1 259 ? -3.676 -10.399 6.930 1.00 29.32 267 ARG A C 1
ATOM 1993 O O . ARG A 1 259 ? -4.615 -10.234 6.152 1.00 30.80 267 ARG A O 1
ATOM 2001 N N . ALA A 1 260 ? -3.535 -9.699 8.051 1.00 23.10 268 ALA A N 1
ATOM 2002 C CA . ALA A 1 260 ? -4.505 -8.688 8.453 1.00 21.26 268 ALA A CA 1
ATOM 2003 C C . ALA A 1 260 ? -4.545 -7.513 7.493 1.00 22.02 268 ALA A C 1
ATOM 2004 O O . ALA A 1 260 ? -5.618 -6.984 7.191 1.00 21.66 268 ALA A O 1
ATOM 2006 N N . GLU A 1 261 ? -3.368 -7.108 7.024 1.00 20.09 269 GLU A N 1
ATOM 2007 C CA . GLU A 1 261 ? -3.238 -5.986 6.104 1.00 22.50 269 GLU A CA 1
ATOM 2008 C C . GLU A 1 261 ? -3.894 -6.242 4.745 1.00 24.41 269 GLU A C 1
ATOM 2009 O O . GLU A 1 261 ? -4.281 -5.306 4.044 1.00 28.65 269 GLU A O 1
ATOM 2015 N N . GLU A 1 262 ? -4.012 -7.511 4.373 1.00 25.02 270 GLU A N 1
ATOM 2016 C CA . GLU A 1 262 ? -4.642 -7.872 3.113 1.00 27.66 270 GLU A CA 1
ATOM 2017 C C . GLU A 1 262 ? -6.132 -7.546 3.187 1.00 25.30 270 GLU A C 1
ATOM 2018 O O . GLU A 1 262 ? -6.812 -7.480 2.167 1.00 23.66 270 GLU A O 1
ATOM 2024 N N . ARG A 1 263 ? -6.631 -7.331 4.402 1.00 22.22 271 ARG A N 1
ATOM 2025 C CA . ARG A 1 263 ? -8.042 -7.024 4.607 1.00 20.43 271 ARG A CA 1
ATOM 2026 C C . ARG A 1 263 ? -8.341 -5.530 4.585 1.00 19.15 271 ARG A C 1
ATOM 2027 O O . ARG A 1 263 ? -9.494 -5.124 4.450 1.00 20.13 271 ARG A O 1
ATOM 2035 N N . LEU A 1 264 ? -7.300 -4.713 4.698 1.00 19.02 272 LEU A N 1
ATOM 2036 C CA . LEU A 1 264 ? -7.462 -3.263 4.729 1.00 19.62 272 LEU A CA 1
ATOM 2037 C C . LEU A 1 264 ? -8.152 -2.661 3.505 1.00 20.25 272 LEU A C 1
ATOM 2038 O O . LEU A 1 264 ? -7.914 -3.086 2.382 1.00 21.07 272 LEU A O 1
ATOM 2043 N N . TYR A 1 265 ? -9.011 -1.672 3.739 1.00 17.81 273 TYR A N 1
ATOM 2044 C CA . TYR A 1 265 ? -9.702 -0.961 2.664 1.00 20.29 273 TYR A CA 1
ATOM 2045 C C . TYR A 1 265 ? -9.851 0.494 3.112 1.00 19.97 273 TYR A C 1
ATOM 2046 O O . TYR A 1 265 ? -9.870 0.775 4.310 1.00 22.40 273 TYR A O 1
ATOM 2055 N N . ASN A 1 266 ? -9.938 1.416 2.159 1.00 18.52 274 ASN A N 1
ATOM 2056 C CA . ASN A 1 266 ? -10.049 2.835 2.475 1.00 18.72 274 ASN A CA 1
ATOM 2057 C C . ASN A 1 266 ? -11.443 3.281 2.866 1.00 21.28 274 ASN A C 1
ATOM 2058 O O . ASN A 1 266 ? -12.431 2.862 2.276 1.00 21.76 274 ASN A O 1
ATOM 2063 N N . THR A 1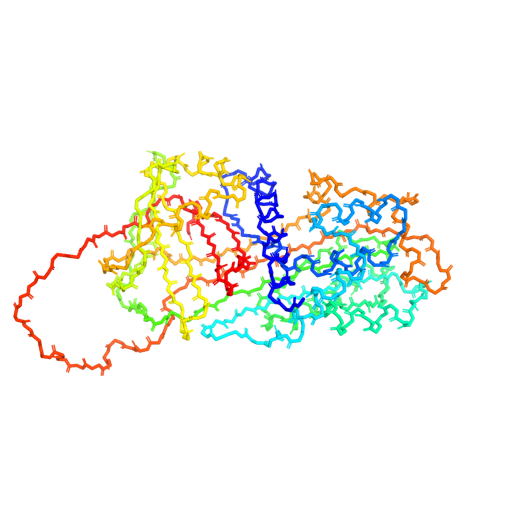 267 ? -11.516 4.145 3.871 1.00 22.38 275 THR A N 1
ATOM 2064 C CA . THR A 1 267 ? -12.795 4.649 4.345 1.00 21.88 275 THR A CA 1
ATOM 2065 C C . THR A 1 267 ? -12.597 5.836 5.268 1.00 22.36 275 THR A C 1
ATOM 2066 O O . THR A 1 267 ? -11.474 6.284 5.493 1.00 22.08 275 THR A O 1
ATOM 2070 N N . GLU A 1 268 ? -13.701 6.349 5.795 1.00 24.70 276 GLU A N 1
ATOM 2071 C CA . GLU A 1 268 ? -13.651 7.483 6.704 1.00 23.34 276 GLU A CA 1
ATOM 2072 C C . GLU A 1 268 ? -14.305 7.089 8.015 1.00 22.58 276 GLU A C 1
ATOM 2073 O O . GLU A 1 268 ? -15.324 6.399 8.027 1.00 20.94 276 GLU A O 1
ATOM 2079 N N . VAL A 1 269 ? -13.706 7.514 9.120 1.00 19.80 277 VAL A N 1
ATOM 2080 C CA . VAL A 1 269 ? -14.243 7.208 10.437 1.00 17.88 277 VAL A CA 1
ATOM 2081 C C . VAL A 1 269 ? -13.979 8.359 11.397 1.00 18.09 277 VAL A C 1
ATOM 2082 O O . VAL A 1 269 ? -13.161 9.241 11.119 1.00 18.96 277 VAL A O 1
ATOM 2086 N N . GLU A 1 270 ? -14.703 8.361 12.511 1.00 15.20 278 GLU A N 1
ATOM 2087 C CA . GLU A 1 270 ? -14.516 9.366 13.548 1.00 16.01 278 GLU A CA 1
ATOM 2088 C C . GLU A 1 270 ? -13.611 8.631 14.533 1.00 16.72 278 GLU A C 1
ATOM 2089 O O . GLU A 1 270 ? -14.039 7.682 15.184 1.00 15.44 278 GLU A O 1
ATOM 2095 N N . ILE A 1 271 ? -12.356 9.057 14.627 1.00 18.63 279 ILE A N 1
ATOM 2096 C CA . ILE A 1 271 ? -11.406 8.388 15.511 1.00 21.03 279 ILE A CA 1
ATOM 2097 C C . ILE A 1 271 ? -11.223 9.037 16.877 1.00 17.60 279 ILE A C 1
ATOM 2098 O O . ILE A 1 271 ? -11.088 10.256 16.994 1.00 16.25 279 ILE A O 1
ATOM 2103 N N . TYR A 1 272 ? -11.233 8.197 17.906 1.00 16.20 280 TYR A N 1
ATOM 2104 C CA . TYR A 1 272 ? -11.038 8.638 19.279 1.00 16.38 280 TYR A CA 1
ATOM 2105 C C . TYR A 1 272 ? -9.748 7.966 19.704 1.00 14.87 280 TYR A C 1
ATOM 2106 O O . TYR A 1 272 ? -9.743 6.794 20.078 1.00 13.10 280 TYR A O 1
ATOM 2115 N N . LEU A 1 273 ? -8.656 8.717 19.644 1.00 14.53 281 LEU A N 1
ATOM 2116 C CA . LEU A 1 273 ? -7.342 8.171 19.964 1.00 14.16 281 LEU A CA 1
ATOM 2117 C C . LEU A 1 273 ? -6.629 8.895 21.088 1.00 15.66 281 LEU A C 1
ATOM 2118 O O . LEU A 1 273 ? -6.370 10.095 20.992 1.00 14.38 281 LEU A O 1
ATOM 2123 N N . PRO A 1 274 ? -6.303 8.176 22.178 1.00 16.73 282 PRO A N 1
ATOM 2124 C CA . PRO A 1 274 ? -5.606 8.795 23.308 1.00 14.68 282 PRO A CA 1
ATOM 2125 C C . PRO A 1 274 ? -4.203 9.247 22.911 1.00 17.83 282 PRO A C 1
ATOM 2126 O O . PRO A 1 274 ? -3.551 8.602 22.087 1.00 17.70 282 PRO A O 1
ATOM 2130 N N . LYS A 1 275 ? -3.743 10.365 23.464 1.00 18.54 283 LYS A N 1
ATOM 2131 C CA . LYS A 1 275 ? -2.381 10.799 23.181 1.00 24.29 283 LYS A CA 1
ATOM 2132 C C . LYS A 1 275 ? -1.543 9.945 24.125 1.00 23.04 283 LYS A C 1
ATOM 2133 O O . LYS A 1 275 ? -2.035 9.491 25.154 1.00 19.95 283 LYS A O 1
ATOM 2139 N N . PHE A 1 276 ? -0.288 9.707 23.784 1.00 22.00 284 PHE A N 1
ATOM 2140 C CA . PHE A 1 276 ? 0.548 8.915 24.665 1.00 21.99 284 PHE A CA 1
ATOM 2141 C C . PHE A 1 276 ? 2.018 9.018 24.313 1.00 19.11 284 PHE A C 1
ATOM 2142 O O . PHE A 1 276 ? 2.379 9.305 23.177 1.00 17.26 284 PHE A O 1
ATOM 2150 N N . LYS A 1 277 ? 2.864 8.825 25.318 1.00 24.32 285 LYS A N 1
ATOM 2151 C CA . LYS A 1 277 ? 4.311 8.848 25.133 1.00 25.36 285 LYS A CA 1
ATOM 2152 C C . LYS A 1 277 ? 4.842 7.676 25.930 1.00 21.45 285 LYS A C 1
ATOM 2153 O O . LYS A 1 277 ? 4.577 7.565 27.124 1.00 22.69 285 LYS A O 1
ATOM 2159 N N . ILE A 1 278 ? 5.567 6.791 25.259 1.00 18.78 286 ILE A N 1
ATOM 2160 C CA . ILE A 1 278 ? 6.113 5.613 25.907 1.00 19.19 286 ILE A CA 1
ATOM 2161 C C . ILE A 1 278 ? 7.635 5.638 25.839 1.00 21.26 286 ILE A C 1
ATOM 2162 O O . ILE A 1 278 ? 8.219 5.964 24.810 1.00 15.41 286 ILE A O 1
ATOM 2167 N N . GLU A 1 279 ? 8.270 5.306 26.955 1.00 22.87 287 GLU A N 1
ATOM 2168 C CA . GLU A 1 279 ? 9.718 5.269 27.024 1.00 24.21 287 GLU A CA 1
ATOM 2169 C C . GLU A 1 279 ? 10.088 3.927 27.625 1.00 24.54 287 GLU A C 1
ATOM 2170 O O . GLU A 1 279 ? 9.651 3.597 28.724 1.00 29.18 287 GLU A O 1
ATOM 2176 N N . THR A 1 280 ? 10.878 3.146 26.898 1.00 20.81 288 THR A N 1
ATOM 2177 C CA . THR A 1 280 ? 11.286 1.831 27.370 1.00 19.53 288 THR A CA 1
ATOM 2178 C C . THR A 1 280 ? 12.799 1.612 27.269 1.00 21.08 288 THR A C 1
ATOM 2179 O O . THR A 1 280 ? 13.425 1.983 26.275 1.00 20.95 288 THR A O 1
ATOM 2183 N N . THR A 1 281 ? 13.378 1.029 28.315 1.00 17.03 289 THR A N 1
ATOM 2184 C CA . THR A 1 281 ? 14.803 0.715 28.340 1.00 18.23 289 THR A CA 1
ATOM 2185 C C . THR A 1 281 ? 14.853 -0.798 28.285 1.00 18.66 289 THR A C 1
ATOM 2186 O O . THR A 1 281 ? 14.393 -1.465 29.206 1.00 21.32 289 THR A O 1
ATOM 2190 N N . THR A 1 282 ? 15.391 -1.345 27.202 1.00 19.51 290 THR A N 1
ATOM 2191 C CA . THR A 1 282 ? 15.450 -2.793 27.061 1.00 19.51 290 THR A CA 1
ATOM 2192 C C . THR A 1 282 ? 16.859 -3.350 27.186 1.00 20.52 290 THR A C 1
ATOM 2193 O O . THR A 1 282 ? 17.799 -2.840 26.579 1.00 22.46 290 THR A O 1
ATOM 2197 N N . ASP A 1 283 ? 16.994 -4.403 27.979 1.00 20.66 291 ASP A N 1
ATOM 2198 C CA . ASP A 1 283 ? 18.276 -5.051 28.169 1.00 20.80 291 ASP A CA 1
ATOM 2199 C C . ASP A 1 283 ? 18.432 -6.023 27.010 1.00 17.69 291 ASP A C 1
ATOM 2200 O O . ASP A 1 283 ? 18.002 -7.178 27.084 1.00 15.56 291 ASP A O 1
ATOM 2205 N N . LEU A 1 284 ? 19.043 -5.537 25.936 1.00 19.92 292 LEU A N 1
ATOM 2206 C CA . LEU A 1 284 ? 19.248 -6.331 24.737 1.00 22.02 292 LEU A CA 1
ATOM 2207 C C . LEU A 1 284 ? 20.037 -7.603 25.004 1.00 23.31 292 LEU A C 1
ATOM 2208 O O . LEU A 1 284 ? 19.901 -8.587 24.275 1.00 23.84 292 LEU A O 1
ATOM 2213 N N . LYS A 1 285 ? 20.866 -7.590 26.042 1.00 25.02 293 LYS A N 1
ATOM 2214 C CA . LYS A 1 285 ? 21.658 -8.767 26.361 1.00 25.44 293 LYS A CA 1
ATOM 2215 C C . LYS A 1 285 ? 20.725 -9.880 26.806 1.00 25.41 293 LYS A C 1
ATOM 2216 O O . LYS A 1 285 ? 20.909 -11.044 26.437 1.00 23.88 293 LYS A O 1
ATOM 2222 N N . GLU A 1 286 ? 19.720 -9.513 27.594 1.00 24.82 294 GLU A N 1
ATOM 2223 C CA . GLU A 1 286 ? 18.755 -10.481 28.099 1.00 26.45 294 GLU A CA 1
ATOM 2224 C C . GLU A 1 286 ? 17.815 -10.972 26.999 1.00 21.04 294 GLU A C 1
ATOM 2225 O O . GLU A 1 286 ? 17.552 -12.168 26.877 1.00 18.59 294 GLU A O 1
ATOM 2231 N N . VAL A 1 287 ? 17.318 -10.036 26.201 1.00 21.41 295 VAL A N 1
ATOM 2232 C CA . VAL A 1 287 ? 16.399 -10.348 25.110 1.00 21.13 295 VAL A CA 1
ATOM 2233 C C . VAL A 1 287 ? 17.052 -11.194 24.017 1.00 21.10 295 VAL A C 1
ATOM 2234 O O . VAL A 1 287 ? 16.535 -12.253 23.645 1.00 23.71 295 VAL A O 1
ATOM 2238 N N . LEU A 1 288 ? 18.185 -10.721 23.504 1.00 20.43 296 LEU A N 1
ATOM 2239 C CA . LEU A 1 288 ? 18.902 -11.423 22.443 1.00 22.14 296 LEU A CA 1
ATOM 2240 C C . LEU A 1 288 ? 19.346 -12.822 22.857 1.00 22.03 296 LEU A C 1
ATOM 2241 O O . LEU A 1 288 ? 19.346 -13.749 22.050 1.00 23.47 296 LEU A O 1
ATOM 2246 N N . SER A 1 289 ? 19.724 -12.979 24.116 1.00 23.27 297 SER A N 1
ATOM 2247 C CA . SER A 1 289 ? 20.145 -14.281 24.599 1.00 26.30 297 SER A CA 1
ATOM 2248 C C . SER A 1 289 ? 18.969 -15.249 24.535 1.00 26.00 297 SER A C 1
ATOM 2249 O O . SER A 1 289 ? 19.145 -16.432 24.236 1.00 26.49 297 SER A O 1
ATOM 2252 N N . ASN A 1 290 ? 17.770 -14.739 24.812 1.00 27.16 298 ASN A N 1
ATOM 2253 C CA . ASN A 1 290 ? 16.560 -15.556 24.786 1.00 26.90 298 ASN A CA 1
ATOM 2254 C C . ASN A 1 290 ? 16.160 -15.840 23.354 1.00 27.56 298 ASN A C 1
ATOM 2255 O O . ASN A 1 290 ? 15.336 -16.710 23.087 1.00 29.37 298 ASN A O 1
ATOM 2260 N N . MET A 1 291 ? 16.752 -15.089 22.435 1.00 29.39 299 MET A N 1
ATOM 2261 C CA . MET A 1 291 ? 16.481 -15.258 21.018 1.00 31.38 299 MET A CA 1
ATOM 2262 C C . MET A 1 291 ? 17.608 -16.064 20.390 1.00 34.01 299 MET A C 1
ATOM 2263 O O . MET A 1 291 ? 17.847 -15.993 19.185 1.00 33.80 299 MET A O 1
ATOM 2268 N N . ASN A 1 292 ? 18.305 -16.816 21.235 1.00 34.87 300 ASN A N 1
ATOM 2269 C CA . ASN A 1 292 ? 19.401 -17.682 20.816 1.00 38.37 300 ASN A CA 1
ATOM 2270 C C . ASN A 1 292 ? 20.722 -17.023 20.427 1.00 35.80 300 ASN A C 1
ATOM 2271 O O . ASN A 1 292 ? 21.560 -17.657 19.782 1.00 37.00 300 ASN A O 1
ATOM 2276 N N . ILE A 1 293 ? 20.913 -15.763 20.803 1.00 30.84 301 ILE A N 1
ATOM 2277 C CA . ILE A 1 293 ? 22.170 -15.080 20.511 1.00 32.83 301 ILE A CA 1
ATOM 2278 C C . ILE A 1 293 ? 22.925 -14.975 21.841 1.00 30.00 301 ILE A C 1
ATOM 2279 O O . ILE A 1 293 ? 22.799 -13.989 22.560 1.00 30.45 301 ILE A O 1
ATOM 2284 N N . LYS A 1 294 ? 23.704 -16.006 22.163 1.00 30.27 302 LYS A N 1
ATOM 2285 C CA . LYS A 1 294 ? 24.440 -16.043 23.422 1.00 29.66 302 LYS A CA 1
ATOM 2286 C C . LYS A 1 294 ? 25.953 -15.886 23.311 1.00 30.61 302 LYS A C 1
ATOM 2287 O O . LYS A 1 294 ? 26.556 -15.113 24.052 1.00 29.98 302 LYS A O 1
ATOM 2293 N N . LYS A 1 295 ? 26.564 -16.628 22.397 1.00 29.29 303 LYS A N 1
ATOM 2294 C CA . LYS A 1 295 ? 28.008 -16.580 22.218 1.00 29.21 303 LYS A CA 1
ATOM 2295 C C . LYS A 1 295 ? 28.560 -15.162 22.223 1.00 27.71 303 LYS A C 1
ATOM 2296 O O . LYS A 1 295 ? 29.569 -14.883 22.868 1.00 23.96 303 LYS A O 1
ATOM 2302 N N . LEU A 1 296 ? 27.890 -14.268 21.506 1.00 25.74 304 LEU A N 1
ATOM 2303 C CA . LEU A 1 296 ? 28.316 -12.879 21.421 1.00 23.67 304 LEU A CA 1
ATOM 2304 C C . LEU A 1 296 ? 28.549 -12.233 22.789 1.00 24.09 304 LEU A C 1
ATOM 2305 O O . LEU A 1 296 ? 29.294 -11.259 22.895 1.00 22.64 304 LEU A O 1
ATOM 2310 N N . PHE A 1 297 ? 27.920 -12.777 23.830 1.00 21.76 305 PHE A N 1
ATOM 2311 C CA . PHE A 1 297 ? 28.053 -12.235 25.186 1.00 23.78 305 PHE A CA 1
ATOM 2312 C C . PHE A 1 297 ? 28.849 -13.132 26.142 1.00 24.99 305 PHE A C 1
ATOM 2313 O O . PHE A 1 297 ? 28.910 -12.864 27.340 1.00 20.85 305 PHE A O 1
ATOM 2321 N N . THR A 1 298 ? 29.454 -14.190 25.610 1.00 27.42 306 THR A N 1
ATOM 2322 C CA . THR A 1 298 ? 30.216 -15.130 26.428 1.00 27.24 306 THR A CA 1
ATOM 2323 C C . THR A 1 298 ? 31.723 -14.988 26.273 1.00 27.49 306 THR A C 1
ATOM 2324 O O . THR A 1 298 ? 32.259 -15.156 25.175 1.00 24.25 306 THR A O 1
ATOM 2328 N N . PRO A 1 299 ? 32.432 -14.688 27.377 1.00 28.90 307 PRO A N 1
ATOM 2329 C CA . PRO A 1 299 ? 33.889 -14.541 27.301 1.00 28.55 307 PRO A CA 1
ATOM 2330 C C . PRO A 1 299 ? 34.519 -15.802 26.715 1.00 28.57 307 PRO A C 1
ATOM 2331 O O . PRO A 1 299 ? 34.200 -16.916 27.130 1.00 31.04 307 PRO A O 1
ATOM 2335 N N . GLY A 1 300 ? 35.399 -15.626 25.737 1.00 28.48 308 GLY A N 1
ATOM 2336 C CA . GLY A 1 300 ? 36.038 -16.773 25.124 1.00 30.66 308 GLY A CA 1
ATOM 2337 C C . GLY A 1 300 ? 35.116 -17.536 24.189 1.00 35.58 308 GLY A C 1
ATOM 2338 O O . GLY A 1 300 ? 35.372 -18.698 23.873 1.00 37.99 308 GLY A O 1
ATOM 2339 N N . ALA A 1 301 ? 34.042 -16.889 23.741 1.00 35.14 309 ALA A N 1
ATOM 2340 C CA . ALA A 1 301 ? 33.093 -17.526 22.833 1.00 30.35 309 ALA A CA 1
ATOM 2341 C C . ALA A 1 301 ? 32.619 -16.577 21.731 1.00 29.67 309 ALA A C 1
ATOM 2342 O O . ALA A 1 301 ? 32.157 -17.029 20.677 1.00 31.85 309 ALA A O 1
ATOM 2344 N N . ALA A 1 302 ? 32.733 -15.270 21.972 1.00 24.64 310 ALA A N 1
ATOM 2345 C CA . ALA A 1 302 ? 32.316 -14.256 20.995 1.00 23.71 310 ALA A CA 1
ATOM 2346 C C . ALA A 1 302 ? 33.159 -14.299 19.718 1.00 24.81 310 ALA A C 1
ATOM 2347 O O . ALA A 1 302 ? 32.631 -14.228 18.608 1.00 23.87 310 ALA A O 1
ATOM 2349 N N . ARG A 1 303 ? 34.473 -14.395 19.882 1.00 22.24 311 ARG A N 1
ATOM 2350 C CA . ARG A 1 303 ? 35.380 -14.465 18.746 1.00 19.70 311 ARG A CA 1
ATOM 2351 C C . ARG A 1 303 ? 35.260 -13.273 17.810 1.00 19.35 311 ARG A C 1
ATOM 2352 O O . ARG A 1 303 ? 35.174 -13.441 16.597 1.00 21.35 311 ARG A O 1
ATOM 2360 N N . LEU A 1 304 ? 35.250 -12.067 18.370 1.00 19.70 312 LEU A N 1
ATOM 2361 C CA . LEU A 1 304 ? 35.156 -10.853 17.559 1.00 19.26 312 LEU A CA 1
ATOM 2362 C C . LEU A 1 304 ? 36.565 -10.525 17.099 1.00 20.31 312 LEU A C 1
ATOM 2363 O O . LEU A 1 304 ? 37.042 -9.402 17.260 1.00 22.07 312 LEU A O 1
ATOM 2368 N N . GLU A 1 305 ? 37.214 -11.529 16.516 1.00 24.29 313 GLU A N 1
ATOM 2369 C CA . GLU A 1 305 ? 38.594 -11.437 16.050 1.00 27.89 313 GLU A CA 1
ATOM 2370 C C . GLU A 1 305 ? 38.896 -10.419 14.956 1.00 30.23 313 GLU A C 1
ATOM 2371 O O . GLU A 1 305 ? 40.061 -10.209 14.610 1.00 34.11 313 GLU A O 1
ATOM 2377 N N . ASN A 1 306 ? 37.864 -9.780 14.416 1.00 27.99 314 ASN A N 1
ATOM 2378 C CA . ASN A 1 306 ? 38.078 -8.794 13.367 1.00 24.88 314 ASN A CA 1
ATOM 2379 C C . ASN A 1 306 ? 37.906 -7.366 13.870 1.00 23.47 314 ASN A C 1
ATOM 2380 O O . ASN A 1 306 ? 38.166 -6.409 13.144 1.00 21.93 314 ASN A O 1
ATOM 2385 N N . LEU A 1 307 ? 37.474 -7.223 15.117 1.00 18.68 315 LEU A N 1
ATOM 2386 C CA . LEU A 1 307 ? 37.265 -5.905 15.701 1.00 19.96 315 LEU A CA 1
ATOM 2387 C C . LEU A 1 307 ? 38.557 -5.241 16.184 1.00 21.28 315 LEU A C 1
ATOM 2388 O O . LEU A 1 307 ? 38.724 -4.031 16.047 1.00 21.97 315 LEU A O 1
ATOM 2393 N N . LEU A 1 308 ? 39.466 -6.032 16.748 1.00 22.11 316 LEU A N 1
ATOM 2394 C CA . LEU A 1 308 ? 40.728 -5.504 17.263 1.00 22.81 316 LEU A CA 1
ATOM 2395 C C . LEU A 1 308 ? 41.913 -5.827 16.350 1.00 23.62 316 LEU A C 1
ATOM 2396 O O . LEU A 1 308 ? 41.958 -6.888 15.722 1.00 22.63 316 LEU A O 1
ATOM 2401 N N . LYS A 1 309 ? 42.868 -4.901 16.279 1.00 25.27 317 LYS A N 1
ATOM 2402 C CA . LYS A 1 309 ? 44.055 -5.064 15.437 1.00 27.59 317 LYS A CA 1
ATOM 2403 C C . LYS A 1 309 ? 44.907 -6.267 15.832 1.00 27.41 317 LYS A C 1
ATOM 2404 O O . LYS A 1 309 ? 45.503 -6.925 14.977 1.00 24.01 317 LYS A O 1
ATOM 2410 N N . THR A 1 310 ? 44.962 -6.546 17.131 1.00 25.09 318 THR A N 1
ATOM 2411 C CA . THR A 1 310 ? 45.738 -7.666 17.648 1.00 26.78 318 THR A CA 1
ATOM 2412 C C . THR A 1 310 ? 44.883 -8.921 17.756 1.00 26.09 318 THR A C 1
ATOM 2413 O O . THR A 1 310 ? 45.336 -9.948 18.258 1.00 27.00 318 THR A O 1
ATOM 2417 N N . LYS A 1 311 ? 43.643 -8.822 17.289 1.00 25.37 319 LYS A N 1
ATOM 2418 C CA . LYS A 1 311 ? 42.694 -9.929 17.326 1.00 23.07 319 LYS A CA 1
ATOM 2419 C C . LYS A 1 311 ? 42.548 -10.508 18.728 1.00 23.01 319 LYS A C 1
ATOM 2420 O O . LYS A 1 311 ? 42.246 -11.689 18.908 1.00 20.87 319 LYS A O 1
ATOM 2426 N N . GLU A 1 312 ? 42.758 -9.653 19.721 1.00 23.56 320 GLU A N 1
ATOM 2427 C CA . GLU A 1 312 ? 42.637 -10.044 21.116 1.00 28.55 320 GLU A CA 1
ATOM 2428 C C . GLU A 1 312 ? 41.211 -10.507 21.372 1.00 32.71 320 GLU A C 1
ATOM 2429 O O . GLU A 1 312 ? 40.277 -10.035 20.726 1.00 33.00 320 GLU A O 1
ATOM 2435 N N . SER A 1 313 ? 41.042 -11.429 22.312 1.00 34.58 321 SER A N 1
ATOM 2436 C CA . SER A 1 313 ? 39.717 -11.936 22.631 1.00 35.06 321 SER A CA 1
ATOM 2437 C C . SER A 1 313 ? 38.863 -10.827 23.249 1.00 33.65 321 SER A C 1
ATOM 2438 O O . SER A 1 313 ? 39.333 -10.046 24.080 1.00 30.03 321 SER A O 1
ATOM 2441 N N . LEU A 1 314 ? 37.603 -10.767 22.827 1.00 32.54 322 LEU A N 1
ATOM 2442 C CA . LEU A 1 314 ? 36.672 -9.756 23.309 1.00 31.27 322 LEU A CA 1
ATOM 2443 C C . LEU A 1 314 ? 35.240 -10.229 23.098 1.00 31.25 322 LEU A C 1
ATOM 2444 O O . LEU A 1 314 ? 34.945 -10.940 22.137 1.00 30.20 322 LEU A O 1
ATOM 2449 N N . TYR A 1 315 ? 34.362 -9.832 24.013 1.00 31.40 323 TYR A N 1
ATOM 2450 C CA . TYR A 1 315 ? 32.946 -10.175 23.956 1.00 29.15 323 TYR A CA 1
ATOM 2451 C C . TYR A 1 315 ? 32.177 -8.930 24.391 1.00 30.26 323 TYR A C 1
ATOM 2452 O O . TYR A 1 315 ? 32.782 -7.945 24.817 1.00 27.33 323 TYR A O 1
ATOM 2461 N N . VAL A 1 316 ? 30.852 -8.963 24.278 1.00 28.77 324 VAL A N 1
ATOM 2462 C CA . VAL A 1 316 ? 30.037 -7.819 24.661 1.00 22.68 324 VAL A CA 1
ATOM 2463 C C . VAL A 1 316 ? 29.556 -7.955 26.095 1.00 22.11 324 VAL A C 1
ATOM 2464 O O . VAL A 1 316 ? 28.915 -8.941 26.461 1.00 22.43 324 VAL A O 1
ATOM 2468 N N . ASP A 1 317 ? 29.870 -6.953 26.906 1.00 22.28 325 ASP A N 1
ATOM 2469 C CA . ASP A 1 317 ? 29.492 -6.958 28.310 1.00 23.27 325 ASP A CA 1
ATOM 2470 C C . ASP A 1 317 ? 28.044 -6.572 28.536 1.00 21.89 325 ASP A C 1
ATOM 2471 O O . ASP A 1 317 ? 27.342 -7.202 29.333 1.00 21.63 325 ASP A O 1
ATOM 2476 N N . ALA A 1 318 ? 27.604 -5.529 27.842 1.00 20.15 326 ALA A N 1
ATOM 2477 C CA . ALA A 1 318 ? 26.237 -5.047 27.979 1.00 20.97 326 ALA A CA 1
ATOM 2478 C C . ALA A 1 318 ? 25.716 -4.451 26.678 1.00 21.35 326 ALA A C 1
ATOM 2479 O O . ALA A 1 318 ? 26.467 -3.852 25.906 1.00 21.22 326 ALA A O 1
ATOM 2481 N N . ALA A 1 319 ? 24.420 -4.624 26.450 1.00 21.40 327 ALA A N 1
ATOM 2482 C CA . ALA A 1 319 ? 23.763 -4.110 25.260 1.00 18.08 327 ALA A CA 1
ATOM 2483 C C . ALA A 1 319 ? 22.469 -3.452 25.720 1.00 16.12 327 ALA A C 1
ATOM 2484 O O . ALA A 1 319 ? 21.617 -4.102 26.317 1.00 14.28 327 ALA A O 1
ATOM 2486 N N . ILE A 1 320 ? 22.325 -2.163 25.450 1.00 14.48 328 ILE A N 1
ATOM 2487 C CA . ILE A 1 320 ? 21.133 -1.449 25.871 1.00 17.49 328 ILE A CA 1
ATOM 2488 C C . ILE A 1 320 ? 20.418 -0.665 24.779 1.00 17.56 328 ILE A C 1
ATOM 2489 O O . ILE A 1 320 ? 21.039 0.083 24.031 1.00 16.82 328 ILE A O 1
ATOM 2494 N N . GLN A 1 321 ? 19.103 -0.848 24.692 1.00 20.76 329 GLN A N 1
ATOM 2495 C CA . GLN A 1 321 ? 18.297 -0.098 23.737 1.00 18.87 329 GLN A CA 1
ATOM 2496 C C . GLN A 1 321 ? 17.332 0.762 24.545 1.00 17.33 329 GLN A C 1
ATOM 2497 O O . GLN A 1 321 ? 16.678 0.273 25.461 1.00 17.97 329 GLN A O 1
ATOM 2503 N N . LYS A 1 322 ? 17.262 2.045 24.216 1.00 17.49 330 LYS A N 1
ATOM 2504 C CA . LYS A 1 322 ? 16.347 2.959 24.889 1.00 17.98 330 LYS A CA 1
ATOM 2505 C C . LYS A 1 322 ? 15.469 3.549 23.802 1.00 17.56 330 LYS A C 1
ATOM 2506 O O . LYS A 1 322 ? 15.971 4.119 22.833 1.00 15.21 330 LYS A O 1
ATOM 2512 N N . ALA A 1 323 ? 14.157 3.397 23.960 1.00 19.17 331 ALA A N 1
ATOM 2513 C CA . ALA A 1 323 ? 13.200 3.898 22.980 1.00 19.25 331 ALA A CA 1
ATOM 2514 C C . ALA A 1 323 ? 12.168 4.837 23.592 1.00 20.00 331 ALA A C 1
ATOM 2515 O O . ALA A 1 323 ? 11.568 4.540 24.620 1.00 21.64 331 ALA A O 1
ATOM 2517 N N . PHE A 1 324 ? 11.965 5.974 22.939 1.00 19.33 332 PHE A N 1
ATOM 2518 C CA . PHE A 1 324 ? 11.018 6.973 23.402 1.00 19.27 332 PHE A CA 1
ATOM 2519 C C . PHE A 1 324 ? 10.114 7.345 22.232 1.00 22.36 332 PHE A C 1
ATOM 2520 O O . PHE A 1 324 ? 10.584 7.824 21.198 1.00 23.34 332 PHE A O 1
ATOM 2528 N N . ILE A 1 325 ? 8.817 7.111 22.413 1.00 23.98 333 ILE A N 1
ATOM 2529 C CA . ILE A 1 325 ? 7.801 7.380 21.399 1.00 22.91 333 ILE A CA 1
ATOM 2530 C C . ILE A 1 325 ? 6.826 8.450 21.874 1.00 20.58 333 ILE A C 1
ATOM 2531 O O . ILE A 1 325 ? 6.359 8.409 23.008 1.00 21.41 333 ILE A O 1
ATOM 2536 N N . GLU A 1 326 ? 6.519 9.401 20.998 1.00 23.94 334 GLU A N 1
ATOM 2537 C CA . GLU A 1 326 ? 5.594 10.491 21.316 1.00 26.19 334 GLU A CA 1
ATOM 2538 C C . GLU A 1 326 ? 4.464 10.588 20.282 1.00 26.13 334 GLU A C 1
ATOM 2539 O O . GLU A 1 326 ? 4.720 10.713 19.086 1.00 25.39 334 GLU A O 1
ATOM 2545 N N . VAL A 1 327 ? 3.219 10.534 20.748 1.00 21.05 335 VAL A N 1
ATOM 2546 C CA . VAL A 1 327 ? 2.064 10.617 19.859 1.00 18.21 335 VAL A CA 1
ATOM 2547 C C . VAL A 1 327 ? 1.068 11.682 20.314 1.00 20.32 335 VAL A C 1
ATOM 2548 O O . VAL A 1 327 ? 0.480 11.568 21.389 1.00 18.21 335 VAL A O 1
ATOM 2552 N N . ASN A 1 328 ? 0.878 12.717 19.501 1.00 16.58 336 ASN A N 1
ATOM 2553 C CA . ASN A 1 328 ? -0.078 13.761 19.850 1.00 16.21 336 ASN A CA 1
ATOM 2554 C C . ASN A 1 328 ? -0.840 14.319 18.643 1.00 15.40 336 ASN A C 1
ATOM 2555 O O . ASN A 1 328 ? -0.915 13.667 17.602 1.00 17.60 336 ASN A O 1
ATOM 2560 N N . GLU A 1 329 ? -1.392 15.525 18.785 1.00 16.65 337 GLU A N 1
ATOM 2561 C CA . GLU A 1 329 ? -2.203 16.158 17.738 1.00 19.24 337 GLU A CA 1
ATOM 2562 C C . GLU A 1 329 ? -1.486 16.727 16.526 1.00 22.11 337 GLU A C 1
ATOM 2563 O O . GLU A 1 329 ? -2.068 16.804 15.445 1.00 18.96 337 GLU A O 1
ATOM 2569 N N . GLU A 1 330 ? -0.240 17.143 16.714 1.00 26.41 338 GLU A N 1
ATOM 2570 C CA . GLU A 1 330 ? 0.567 17.724 15.641 1.00 31.13 338 GLU A CA 1
ATOM 2571 C C . GLU A 1 330 ? 0.247 17.073 14.291 1.00 25.43 338 GLU A C 1
ATOM 2572 O O . GLU A 1 330 ? 0.179 15.847 14.170 1.00 23.30 338 GLU A O 1
ATOM 2578 N N . GLY A 1 331 ? 0.061 17.920 13.291 1.00 23.48 339 GLY A N 1
ATOM 2579 C CA . GLY A 1 331 ? -0.242 17.463 11.922 1.00 24.72 339 GLY A CA 1
ATOM 2580 C C . GLY A 1 331 ? -0.275 18.652 10.964 1.00 28.63 339 GLY A C 1
ATOM 2581 O O . GLY A 1 331 ? -0.110 19.806 11.369 1.00 31.21 339 GLY A O 1
ATOM 2582 N N . ALA A 1 332 ? -0.475 18.345 9.695 1.00 34.65 340 ALA A N 1
ATOM 2583 C CA . ALA A 1 332 ? -0.572 19.380 8.653 1.00 38.52 340 ALA A CA 1
ATOM 2584 C C . ALA A 1 332 ? -2.019 19.940 8.649 1.00 42.31 340 ALA A C 1
ATOM 2585 O O . ALA A 1 332 ? -2.937 19.384 9.265 1.00 39.41 340 ALA A O 1
ATOM 2587 N N . GLU A 1 333 ? -2.142 21.039 7.950 1.00 48.88 341 GLU A N 1
ATOM 2588 C CA . GLU A 1 333 ? -3.405 21.739 7.635 1.00 54.53 341 GLU A CA 1
ATOM 2589 C C . GLU A 1 333 ? -4.359 21.910 8.792 1.00 59.04 341 GLU A C 1
ATOM 2590 O O . GLU A 1 333 ? -5.257 21.073 9.021 1.00 59.62 341 GLU A O 1
ATOM 2596 N N . ALA A 1 334 ? -4.086 23.022 9.374 1.00 61.70 342 ALA A N 1
ATOM 2597 C CA . ALA A 1 334 ? -4.799 23.582 10.474 1.00 63.89 342 ALA A CA 1
ATOM 2598 C C . ALA A 1 334 ? -6.286 23.502 10.207 1.00 67.01 342 ALA A C 1
ATOM 2599 O O . ALA A 1 334 ? -6.758 23.289 9.088 1.00 67.53 342 ALA A O 1
ATOM 2601 N N . ALA A 1 335 ? -7.028 23.692 11.244 1.00 68.49 343 ALA A N 1
ATOM 2602 C CA . ALA A 1 335 ? -8.459 23.537 11.163 1.00 66.85 343 ALA A CA 1
ATOM 2603 C C . ALA A 1 335 ? -9.130 24.454 10.136 1.00 66.42 343 ALA A C 1
ATOM 2604 O O . ALA A 1 335 ? -9.659 23.970 9.129 1.00 63.97 343 ALA A O 1
ATOM 2606 N N . ALA A 1 336 ? -9.051 25.771 10.397 1.00 66.11 344 ALA A N 1
ATOM 2607 C CA . ALA A 1 336 ? -9.393 26.768 9.383 1.00 66.79 344 ALA A CA 1
ATOM 2608 C C . ALA A 1 336 ? -8.479 26.776 8.165 1.00 67.50 344 ALA A C 1
ATOM 2609 O O . ALA A 1 336 ? -7.883 27.823 7.842 1.00 69.17 344 ALA A O 1
ATOM 2611 N N . ALA A 1 337 ? -8.309 25.694 7.415 1.00 67.03 345 ALA A N 1
ATOM 2612 C CA . ALA A 1 337 ? -7.735 25.735 6.077 1.00 66.96 345 ALA A CA 1
ATOM 2613 C C . ALA A 1 337 ? -8.741 26.288 5.053 1.00 67.74 345 ALA A C 1
ATOM 2614 O O . ALA A 1 337 ? -8.572 27.471 4.745 1.00 69.57 345 ALA A O 1
ATOM 2616 N N . ASN A 1 338 ? -9.637 25.414 4.558 1.00 67.47 346 ASN A N 1
ATOM 2617 C CA . ASN A 1 338 ? -10.597 25.924 3.583 1.00 67.62 346 ASN A CA 1
ATOM 2618 C C . ASN A 1 338 ? -11.977 25.988 4.209 1.00 68.93 346 ASN A C 1
ATOM 2619 O O . ASN A 1 338 ? -12.679 24.973 4.310 1.00 68.73 346 ASN A O 1
ATOM 2624 N N . ALA A 1 339 ? -12.304 27.192 4.598 1.00 69.17 347 ALA A N 1
ATOM 2625 C CA . ALA A 1 339 ? -13.562 27.500 5.268 1.00 69.81 347 ALA A CA 1
ATOM 2626 C C . ALA A 1 339 ? -14.763 27.465 4.302 1.00 70.39 347 ALA A C 1
ATOM 2627 O O . ALA A 1 339 ? -14.726 28.063 3.217 1.00 69.36 347 ALA A O 1
ATOM 2629 N N . PHE A 1 340 ? -15.786 26.741 4.749 1.00 71.01 348 PHE A N 1
ATOM 2630 C CA . PHE A 1 340 ? -17.109 26.677 4.083 1.00 69.96 348 PHE A CA 1
ATOM 2631 C C . PHE A 1 340 ? -17.266 25.578 3.001 1.00 71.29 348 PHE A C 1
ATOM 2632 O O . PHE A 1 340 ? -18.355 25.380 2.444 1.00 76.17 348 PHE A O 1
ATOM 2640 N N . LYS A 1 341 ? -16.220 24.840 2.676 1.00 71.61 349 LYS A N 1
ATOM 2641 C CA . LYS A 1 341 ? -16.342 23.785 1.634 1.00 71.28 349 LYS A CA 1
ATOM 2642 C C . LYS A 1 341 ? -17.811 23.511 1.315 1.00 72.45 349 LYS A C 1
ATOM 2643 O O . LYS A 1 341 ? -18.460 22.678 1.972 1.00 74.27 349 LYS A O 1
ATOM 2649 N N . ILE A 1 342 ? -18.257 24.233 0.308 1.00 71.48 350 ILE A N 1
ATOM 2650 C CA . ILE A 1 342 ? -19.626 24.158 -0.214 1.00 69.33 350 ILE A CA 1
ATOM 2651 C C . ILE A 1 342 ? -19.768 22.873 -1.071 1.00 71.14 350 ILE A C 1
ATOM 2652 O O . ILE A 1 342 ? -19.248 22.802 -2.198 1.00 70.39 350 ILE A O 1
ATOM 2657 N N . THR A 1 343 ? -20.466 21.899 -0.465 1.00 71.27 351 THR A N 1
ATOM 2658 C CA . THR A 1 343 ? -20.775 20.556 -1.054 1.00 70.53 351 THR A CA 1
ATOM 2659 C C . THR A 1 343 ? -22.224 20.163 -0.663 1.00 70.20 351 THR A C 1
ATOM 2660 O O . THR A 1 343 ? -22.919 20.903 0.040 1.00 72.35 351 THR A O 1
ATOM 2664 N N . THR A 1 344 ? -22.698 18.990 -1.105 1.00 68.32 352 THR A N 1
ATOM 2665 C CA . THR A 1 344 ? -24.109 18.575 -0.834 1.00 67.24 352 THR A CA 1
ATOM 2666 C C . THR A 1 344 ? -24.523 18.861 0.608 1.00 67.97 352 THR A C 1
ATOM 2667 O O . THR A 1 344 ? -23.690 18.889 1.521 1.00 68.72 352 THR A O 1
ATOM 2671 N N . TYR A 1 345 ? -25.819 19.056 0.757 1.00 65.43 353 TYR A N 1
ATOM 2672 C CA . TYR A 1 345 ? -26.432 19.332 2.058 1.00 62.89 353 TYR A CA 1
ATOM 2673 C C . TYR A 1 345 ? -26.614 18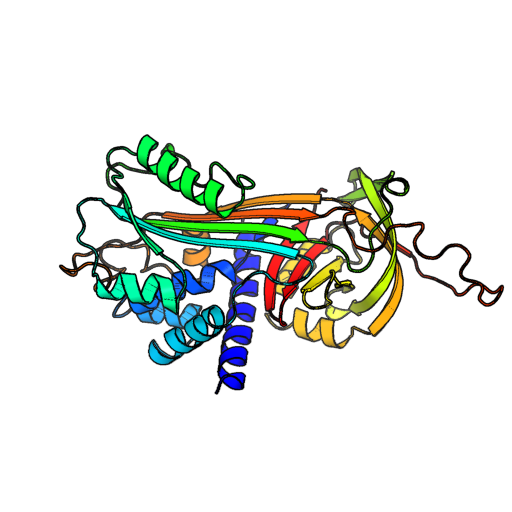.036 2.834 1.00 62.75 353 TYR A C 1
ATOM 2674 O O . TYR A 1 345 ? -27.359 17.987 3.823 1.00 62.54 353 TYR A O 1
ATOM 2683 N N . SER A 1 346 ? -26.101 16.905 2.381 1.00 62.32 354 SER A N 1
ATOM 2684 C CA . SER A 1 346 ? -26.490 15.616 2.925 1.00 61.56 354 SER A CA 1
ATOM 2685 C C . SER A 1 346 ? -25.474 15.229 3.999 1.00 59.70 354 SER A C 1
ATOM 2686 O O . SER A 1 346 ? -24.585 15.992 4.405 1.00 57.31 354 SER A O 1
ATOM 2689 N N . PHE A 1 347 ? -25.739 14.083 4.612 1.00 57.68 355 PHE A N 1
ATOM 2690 C CA . PHE A 1 347 ? -25.003 13.511 5.703 1.00 56.53 355 PHE A CA 1
ATOM 2691 C C . PHE A 1 347 ? -24.788 12.021 5.438 1.00 57.53 355 PHE A C 1
ATOM 2692 O O . PHE A 1 347 ? -25.673 11.157 5.396 1.00 55.74 355 PHE A O 1
ATOM 2700 N N . HIS A 1 348 ? -23.542 11.658 5.193 1.00 58.13 356 HIS A N 1
ATOM 2701 C CA . HIS A 1 348 ? -23.099 10.264 5.113 1.00 58.10 356 HIS A CA 1
ATOM 2702 C C . HIS A 1 348 ? -22.953 9.774 6.546 1.00 58.53 356 HIS A C 1
ATOM 2703 O O . HIS A 1 348 ? -22.648 10.565 7.484 1.00 57.12 356 HIS A O 1
ATOM 2710 N N . PHE A 1 349 ? -23.183 8.479 6.760 1.00 57.37 357 PHE A N 1
ATOM 2711 C CA . PHE A 1 349 ? -22.735 7.896 8.037 1.00 56.10 357 PHE A CA 1
ATOM 2712 C C . PHE A 1 349 ? -21.238 7.620 8.154 1.00 52.78 357 PHE A C 1
ATOM 2713 O O . PHE A 1 349 ? -20.627 7.031 7.285 1.00 53.92 357 PHE A O 1
ATOM 2721 N N . VAL A 1 350 ? -20.634 8.114 9.234 1.00 46.38 358 VAL A N 1
ATOM 2722 C CA . VAL A 1 350 ? -19.220 8.030 9.606 1.00 36.59 358 VAL A CA 1
ATOM 2723 C C . VAL A 1 350 ? -19.149 7.241 10.901 1.00 32.97 358 VAL A C 1
ATOM 2724 O O . VAL A 1 350 ? -19.533 7.742 11.970 1.00 33.83 358 VAL A O 1
ATOM 2728 N N . PRO A 1 351 ? -18.690 5.997 10.864 1.00 30.24 359 PRO A N 1
ATOM 2729 C CA . PRO A 1 351 ? -18.615 5.187 12.060 1.00 31.06 359 PRO A CA 1
ATOM 2730 C C . PRO A 1 351 ? -17.653 5.803 13.049 1.00 30.18 359 PRO A C 1
ATOM 2731 O O . PRO A 1 351 ? -16.727 6.570 12.627 1.00 33.57 359 PRO A O 1
ATOM 2735 N N . LYS A 1 352 ? -17.875 5.466 14.302 1.00 27.17 360 LYS A N 1
ATOM 2736 C CA . LYS A 1 352 ? -17.064 5.931 15.436 1.00 25.81 360 LYS A CA 1
ATOM 2737 C C . LYS A 1 352 ? -16.115 4.825 15.863 1.00 27.89 360 LYS A C 1
ATOM 2738 O O . LYS A 1 352 ? -16.542 3.737 16.244 1.00 29.36 360 LYS A O 1
ATOM 2744 N N . VAL A 1 353 ? -14.834 5.097 15.781 1.00 24.12 361 VAL A N 1
ATOM 2745 C CA . VAL A 1 353 ? -13.826 4.116 16.210 1.00 20.40 361 VAL A CA 1
ATOM 2746 C C . VAL A 1 353 ? -13.123 4.657 17.447 1.00 19.78 361 VAL A C 1
ATOM 2747 O O . VAL A 1 353 ? -12.348 5.619 17.373 1.00 16.98 361 VAL A O 1
ATOM 2751 N N . GLU A 1 354 ? -13.417 4.024 18.565 1.00 17.72 362 GLU A N 1
ATOM 2752 C CA . GLU A 1 354 ? -12.881 4.452 19.859 1.00 15.42 362 GLU A CA 1
ATOM 2753 C C . GLU A 1 354 ? -11.775 3.521 20.363 1.00 15.44 362 GLU A C 1
ATOM 2754 O O . GLU A 1 354 ? -12.032 2.372 20.747 1.00 16.11 362 GLU A O 1
ATOM 2760 N N . ILE A 1 355 ? -10.542 4.029 20.349 1.00 16.20 363 ILE A N 1
ATOM 2761 C CA . ILE A 1 355 ? -9.387 3.272 20.824 1.00 13.72 363 ILE A CA 1
ATOM 2762 C C . ILE A 1 355 ? -9.339 3.499 22.327 1.00 15.02 363 ILE A C 1
ATOM 2763 O O . ILE A 1 355 ? -8.519 4.279 22.810 1.00 18.37 363 ILE A O 1
ATOM 2768 N N . ASN A 1 356 ? -10.229 2.818 23.054 1.00 15.47 364 ASN A N 1
ATOM 2769 C CA . ASN A 1 356 ? -10.338 2.962 24.503 1.00 12.31 364 ASN A CA 1
ATOM 2770 C C . ASN A 1 356 ? -10.035 1.707 25.324 1.00 14.04 364 ASN A C 1
ATOM 2771 O O . ASN A 1 356 ? -10.546 1.547 26.429 1.00 14.42 364 ASN A O 1
ATOM 2776 N N . LYS A 1 357 ? -9.209 0.821 24.777 1.00 18.47 365 LYS A N 1
ATOM 2777 C CA . LYS A 1 357 ? -8.786 -0.400 25.470 1.00 18.36 365 LYS A CA 1
ATOM 2778 C C . LYS A 1 357 ? -7.329 -0.694 25.082 1.00 16.57 365 LYS A C 1
ATOM 2779 O O . LYS A 1 357 ? -6.847 -0.212 24.058 1.00 19.57 365 LYS A O 1
ATOM 2785 N N . PRO A 1 358 ? -6.601 -1.462 25.909 1.00 16.74 366 PRO A N 1
ATOM 2786 C CA . PRO A 1 358 ? -5.203 -1.801 25.615 1.00 13.73 366 PRO A CA 1
ATOM 2787 C C . PRO A 1 358 ? -5.017 -2.156 24.143 1.00 13.70 366 PRO A C 1
ATOM 2788 O O . PRO A 1 358 ? -5.635 -3.094 23.649 1.00 16.28 366 PRO A O 1
ATOM 2792 N N . PHE A 1 359 ? -4.158 -1.423 23.446 1.00 13.78 367 PHE A N 1
ATOM 2793 C CA . PHE A 1 359 ? -3.952 -1.674 22.026 1.00 13.52 367 PHE A CA 1
ATOM 2794 C C . PHE A 1 359 ? -2.495 -1.803 21.605 1.00 16.33 367 PHE A C 1
ATOM 2795 O O . PHE A 1 359 ? -1.584 -1.358 22.301 1.00 15.21 367 PHE A O 1
ATOM 2803 N N . PHE A 1 360 ? -2.305 -2.417 20.443 1.00 13.75 368 PHE A N 1
ATOM 2804 C CA . PHE A 1 360 ? -0.993 -2.618 19.858 1.00 13.24 368 PHE A CA 1
ATOM 2805 C C . PHE A 1 360 ? -0.814 -1.559 18.781 1.00 15.20 368 PHE A C 1
ATOM 2806 O O . PHE A 1 360 ? -1.777 -1.158 18.127 1.00 14.10 368 PHE A O 1
ATOM 2814 N N . PHE A 1 361 ? 0.416 -1.099 18.603 1.00 11.25 369 PHE A N 1
ATOM 2815 C CA . PHE A 1 361 ? 0.699 -0.091 17.595 1.00 11.76 369 PHE A CA 1
ATOM 2816 C C . PHE A 1 361 ? 2.017 -0.419 16.927 1.00 15.12 369 PHE A C 1
ATOM 2817 O O . PHE A 1 361 ? 2.825 -1.167 17.469 1.00 13.52 369 PHE A O 1
ATOM 2825 N N . SER A 1 362 ? 2.232 0.139 15.745 1.00 15.39 370 SER A N 1
ATOM 2826 C CA . SER A 1 362 ? 3.463 -0.103 15.013 1.00 16.22 370 SER A CA 1
ATOM 2827 C C . SER A 1 362 ? 3.668 0.961 13.944 1.00 19.09 370 SER A C 1
ATOM 2828 O O . SER A 1 362 ? 2.715 1.366 13.275 1.00 18.82 370 SER A O 1
ATOM 2831 N N . LEU A 1 363 ? 4.904 1.428 13.794 1.00 17.85 371 LEU A N 1
ATOM 2832 C CA . LEU A 1 363 ? 5.201 2.422 12.775 1.00 17.26 371 LEU A CA 1
ATOM 2833 C C . LEU A 1 363 ? 5.700 1.695 11.538 1.00 19.88 371 LEU A C 1
ATOM 2834 O O . LEU A 1 363 ? 6.618 0.890 11.614 1.00 22.21 371 LEU A O 1
ATOM 2839 N N . LYS A 1 364 ? 5.080 1.982 10.402 1.00 20.12 372 LYS A N 1
ATOM 2840 C CA . LYS A 1 364 ? 5.435 1.350 9.139 1.00 21.98 372 LYS A CA 1
ATOM 2841 C C . LYS A 1 364 ? 6.059 2.362 8.184 1.00 25.32 372 LYS A C 1
ATOM 2842 O O . LYS A 1 364 ? 5.451 3.388 7.876 1.00 24.94 372 LYS A O 1
ATOM 2848 N N . TYR A 1 365 ? 7.277 2.072 7.734 1.00 25.61 373 TYR A N 1
ATOM 2849 C CA . TYR A 1 365 ? 7.982 2.928 6.783 1.00 28.42 373 TYR A CA 1
ATOM 2850 C C . TYR A 1 365 ? 8.521 2.023 5.682 1.00 27.40 373 TYR A C 1
ATOM 2851 O O . TYR A 1 365 ? 9.098 0.976 5.970 1.00 25.04 373 TYR A O 1
ATOM 2860 N N . ASN A 1 366 ? 8.320 2.410 4.426 1.00 30.82 374 ASN A N 1
ATOM 2861 C CA . ASN A 1 366 ? 8.791 1.607 3.300 1.00 32.54 374 ASN A CA 1
ATOM 2862 C C . ASN A 1 366 ? 8.459 0.133 3.506 1.00 32.73 374 ASN A C 1
ATOM 2863 O O . ASN A 1 366 ? 9.291 -0.742 3.255 1.00 35.01 374 ASN A O 1
ATOM 2868 N N . ARG A 1 367 ? 7.248 -0.136 3.983 1.00 29.46 375 ARG A N 1
ATOM 2869 C CA . ARG A 1 367 ? 6.797 -1.506 4.217 1.00 26.07 375 ARG A CA 1
ATOM 2870 C C . ARG A 1 367 ? 7.547 -2.253 5.329 1.00 23.64 375 ARG A C 1
ATOM 2871 O O . ARG A 1 367 ? 7.425 -3.472 5.442 1.00 24.40 375 ARG A O 1
ATOM 2879 N N . ASN A 1 368 ? 8.319 -1.532 6.141 1.00 19.86 376 ASN A N 1
ATOM 2880 C CA . ASN A 1 368 ? 9.054 -2.144 7.256 1.00 20.16 376 ASN A CA 1
ATOM 2881 C C . ASN A 1 368 ? 8.608 -1.524 8.589 1.00 16.64 376 ASN A C 1
ATOM 2882 O O . ASN A 1 368 ? 8.466 -0.306 8.695 1.00 14.38 376 ASN A O 1
ATOM 2887 N N . SER A 1 369 ? 8.398 -2.352 9.606 1.00 17.81 377 SER A N 1
ATOM 2888 C CA . SER A 1 369 ? 7.992 -1.836 10.909 1.00 19.78 377 SER A CA 1
ATOM 2889 C C . SER A 1 369 ? 9.201 -1.246 11.615 1.00 17.27 377 SER A C 1
ATOM 2890 O O . SER A 1 369 ? 10.104 -1.979 12.035 1.00 21.97 377 SER A O 1
ATOM 2893 N N . MET A 1 370 ? 9.220 0.077 11.740 1.00 15.80 378 MET A N 1
ATOM 2894 C CA . MET A 1 370 ? 10.316 0.773 12.396 1.00 18.14 378 MET A CA 1
ATOM 2895 C C . MET A 1 370 ? 10.369 0.440 13.884 1.00 20.42 378 MET A C 1
ATOM 2896 O O . MET A 1 370 ? 11.447 0.316 14.466 1.00 14.81 378 MET A O 1
ATOM 2901 N N . PHE A 1 371 ? 9.196 0.298 14.491 1.00 17.15 379 PHE A N 1
ATOM 2902 C CA . PHE A 1 371 ? 9.082 -0.055 15.896 1.00 15.78 379 PHE A CA 1
ATOM 2903 C C . PHE A 1 371 ? 7.660 -0.504 16.187 1.00 18.97 379 PHE A C 1
ATOM 2904 O O . PHE A 1 371 ? 6.745 -0.244 15.409 1.00 16.92 379 PHE A O 1
ATOM 2912 N N . SER A 1 372 ? 7.478 -1.190 17.303 1.00 16.93 380 SER A N 1
ATOM 2913 C CA . SER A 1 372 ? 6.169 -1.677 17.671 1.00 19.00 380 SER A CA 1
ATOM 2914 C C . SER A 1 372 ? 6.048 -1.723 19.184 1.00 20.48 380 SER A C 1
ATOM 2915 O O . SER A 1 372 ? 7.042 -1.593 19.911 1.00 20.32 380 SER A O 1
ATOM 2918 N N . GLY A 1 373 ? 4.825 -1.900 19.665 1.00 16.86 381 GLY A N 1
ATOM 2919 C CA . GLY A 1 373 ? 4.615 -1.954 21.097 1.00 18.45 381 GLY A CA 1
ATOM 2920 C C . GLY A 1 373 ? 3.160 -2.059 21.496 1.00 19.97 381 GLY A C 1
ATOM 2921 O O . GLY A 1 373 ? 2.272 -2.214 20.656 1.00 13.87 381 GLY A O 1
ATOM 2922 N N . VAL A 1 374 ? 2.925 -1.991 22.800 1.00 19.01 382 VAL A N 1
ATOM 2923 C CA . VAL A 1 374 ? 1.577 -2.057 23.334 1.00 19.38 382 VAL A CA 1
ATOM 2924 C C . VAL A 1 374 ? 1.382 -0.929 24.329 1.00 19.64 382 VAL A C 1
ATOM 2925 O O . VAL A 1 374 ? 2.312 -0.518 25.029 1.00 16.71 382 VAL A O 1
ATOM 2929 N N . CYS A 1 375 ? 0.164 -0.408 24.356 1.00 13.98 383 CYS A N 1
ATOM 2930 C CA . CYS A 1 375 ? -0.184 0.664 25.260 1.00 14.55 383 CYS A CA 1
ATOM 2931 C C . CYS A 1 375 ? -1.348 0.124 26.072 1.00 19.61 383 CYS A C 1
ATOM 2932 O O . CYS A 1 375 ? -2.423 -0.114 25.528 1.00 17.40 383 CYS A O 1
ATOM 2935 N N . VAL A 1 376 ? -1.124 -0.099 27.363 1.00 19.96 384 VAL A N 1
ATOM 2936 C CA . VAL A 1 376 ? -2.177 -0.612 28.228 1.00 23.45 384 VAL A CA 1
ATOM 2937 C C . VAL A 1 376 ? -2.652 0.470 29.191 1.00 23.67 384 VAL A C 1
ATOM 2938 O O . VAL A 1 376 ? -3.706 0.333 29.809 1.00 26.47 384 VAL A O 1
ATOM 2942 N N . GLN A 1 377 ? -1.873 1.543 29.307 1.00 20.14 385 GLN A N 1
ATOM 2943 C CA . GLN A 1 377 ? -2.205 2.644 30.208 1.00 24.28 385 GLN A CA 1
ATOM 2944 C C . GLN A 1 377 ? -1.693 3.962 29.655 1.00 24.94 385 GLN A C 1
ATOM 2945 O O . GLN A 1 377 ? -0.550 4.332 29.909 1.00 25.12 385 GLN A O 1
ATOM 2951 N N . PRO A 1 378 ? -2.525 4.693 28.894 1.00 27.27 386 PRO A N 1
ATOM 2952 C CA . PRO A 1 378 ? -2.085 5.977 28.328 1.00 26.23 386 PRO A CA 1
ATOM 2953 C C . PRO A 1 378 ? -1.748 7.008 29.396 1.00 25.86 386 PRO A C 1
ATOM 2954 O O . PRO A 1 378 ? -0.945 7.914 29.088 1.00 26.64 386 PRO A O 1
#

Nearest PDB structures (foldseek):
  1sek-assembly1_A-2  TM=9.975E-01  e=1.851E-83  Manduca sexta
  1k9o-assembly1_I  TM=9.793E-01  e=6.944E-70  Manduca sexta
  3ozq-assembly1_A  TM=9.230E-01  e=2.118E-39  Tenebrio molitor
  3f5n-assembly1_A  TM=9.153E-01  e=1.160E-38  Homo sapiens
  4p0o-assembly1_A  TM=8.960E-01  e=5.478E-36  Drosophila melanogaster

CATH classification: 3.30.497.10 (+1 more: 2.30.39.10)

GO terms:
  GO:0009617 response to bacterium (P, IEP)

Secondary structure (DSSP, 8-state):
-HHHHHHHHHHHHHHHHHHHHHHHHHTSTTS-EEE-STTTHHHHHHHHHH--HHHHHHHHHHHT---HHHHHHHHHHHHHT-S--TTEEEEEEEEEEEETTS-B-HHHHHHIIIII--EEEEE-GGGHHHHHHHHHHHHHHHTTTSS---S-GGG--TT--EEEEEEEEEEE-BSS---GGG-EEEEEEEETTEEEEEEEEEEEEEEEEEEEGGGTEEEEEEEBGGGSEEEEEEEESSTTTHHHHHHHTTSTTHHHHHHTT-EEEEEEEEEE-EEEEEEEEHHHHHHHTT--GGGSTTT---TTTBTT-------EEEEEEEEEE-S-BSS-TTSSTT----S------EEE--S-EEEEEEETTEEEEEEEES--

Foldseek 3Di:
DVVVLVVLQQVLLLLLQLLLLLLVCVVPPLAWDKWFSSLVLLVLLLLLLLFDDPLNVLSCVNSVHDDNVSSLVSQLVVLVDDDADPQKGKFKAKEKEFEQPFAFDVVSQVSSCRRSVYGYYYDQLLQLVVRQVVVQVVVCVRVVNPDGSLDDSVLTDNPFGMEMEMEMEIDGAFQDFFAPVQWDWDWFQLDPPDIDTATKTKDKDKWWWFQDVVLQWIWIWTAGHPRQKIKIKTAHPDQPSVVVNSVVSSPSCSVVVRVVGIDIDIAIEIGGWDKDKDKDFCQSSVVVSVNPQLADFVRSQSQNGGPVSDTDHHPTYMYMYMYGGDRHHDDDDPPPPPPDDDPDDDDHYYDYRRHKMKMFMAGPNRTRMIIIDSDD

Solvent-accessible surface area: 17599 Å² total; per-residue (Å²): 82,101,115,90,42,49,97,54,6,48,77,5,0,34,35,0,19,9,70,0,5,17,32,3,18,136,60,39,98,69,91,48,2,1,0,1,1,23,7,1,4,20,1,0,0,0,0,0,24,0,6,42,36,124,1,30,72,33,0,11,193,14,2,52,16,81,67,51,97,39,0,79,65,4,5,39,23,28,60,193,57,99,240,70,22,120,21,16,56,30,62,65,10,15,11,3,2,0,22,142,73,18,110,31,30,90,100,14,29,28,37,0,143,79,23,6,39,0,71,20,73,59,20,34,3,90,122,21,107,116,1,0,37,42,0,19,118,36,0,28,95,81,1,76,75,114,0,107,104,5,2,69,41,125,60,10,85,114,114,8,66,1,2,2,0,1,0,0,5,0,51,10,27,6,95,57,48,3,24,147,167,126,31,96,87,65,62,0,57,29,43,156,137,89,68,40,130,8,65,5,0,20,3,91,17,115,5,101,29,2,63,2,90,77,3,58,0,62,0,0,28,5,35,3,66,38,82,68,1,16,3,0,3,0,4,2,62,108,17,93,9,16,90,56,1,23,111,80,14,96,64,50,95,3,33,44,106,1,46,156,121,22,119,108,39,53,3,33,0,23,1,1,66,12,126,5,90,18,81,10,71,0,81,84,4,0,24,92,11,103,0,103,60,1,15,59,84,73,25,1,116,2,46,53,1,2,111,83,113,91,66,4,35,3,34,22,0,24,1,23,0,30,0,29,6,32,8,88,24,25,102,59,68,94,67,138,92,162,159,140,80,108,224,82,194,122,176,26,49,137,9,57,2,29,37,3,0,8,0,1,0,32,66,78,163,4,8,6,1,3,0,3,0,15,67,50